Protein AF-A0A2G2B4F5-F1 (afdb_monomer_lite)

Sequence (573 aa):
MQFIKNGPDIPEELLEAREEGRVVFFCGAGISYPAGLPGFGGLVNKIYDTLGVSPTAVEKTALDNCQYDTAIGLLERSHPGGRPAVRKALAGALKPDFTGPKATQTHQALLTLSKCRSGQTRLVTTNFDRIFEKVIVDEKLSTSTFAAPLLPVPKNRWDGLVYLHGLLPETPADDDLNRLIISSGDFGLAYLTERWAARFVSELFRGYTVCFVGYSINDPILRYMMDALAADTLMGEDSPRAFAFGNFSKGKEEDVTREWEAKNVIPVLYKEYRRHYYLRETLHAWAANYRDGVNGKQAIVSKYCQIEPVITTKQDDFVGRMLWALSDKTGLPAKHFADFDPLPTFDWAEPFTEGLFGHKDLSRFGVQANKQVDVDLSFSLLRRPAPYTRANFMVPVQFDSRSWNGLDEAMKHMARWLARHLGNPELFLWVIARGGNLHPQFEWELRRRLKDDPPSPPLQVLWALLLSGRVKSLSKHHNLYSWADRLKAQGLTPTLRFELRSALAPVAKISRPYRWPGAEGTPEVSQASVSDIAQWEIVLGTDYAHSALDAVEKIDKWADALPTLLPDATALL

Structure (mmCIF, N/CA/C/O backbone):
data_AF-A0A2G2B4F5-F1
#
_entry.id   AF-A0A2G2B4F5-F1
#
loop_
_atom_site.group_PDB
_atom_site.id
_atom_site.type_symbol
_atom_site.label_atom_id
_atom_site.label_alt_id
_atom_site.label_comp_id
_atom_site.label_asym_id
_atom_site.label_entity_id
_atom_site.label_seq_id
_atom_site.pdbx_PDB_ins_code
_atom_site.Cartn_x
_atom_site.Cartn_y
_atom_site.Cartn_z
_atom_site.occupancy
_atom_site.B_iso_or_equiv
_atom_site.auth_seq_id
_atom_site.auth_comp_id
_atom_site.auth_asym_id
_atom_site.auth_atom_id
_atom_site.pdbx_PDB_model_num
ATOM 1 N N . MET A 1 1 ? -2.059 -3.720 -2.044 1.00 81.56 1 MET A N 1
ATOM 2 C CA . MET A 1 1 ? -0.940 -4.580 -1.623 1.00 81.56 1 MET A CA 1
ATOM 3 C C . MET A 1 1 ? -1.339 -5.515 -0.482 1.00 81.56 1 MET A C 1
ATOM 5 O O . MET A 1 1 ? -1.812 -5.058 0.559 1.00 81.56 1 MET A O 1
ATOM 9 N N . GLN A 1 2 ? -1.032 -6.808 -0.614 1.00 86.12 2 GLN A N 1
ATOM 10 C CA . GLN A 1 2 ? -1.130 -7.791 0.471 1.00 86.12 2 GLN A CA 1
ATOM 11 C C . GLN A 1 2 ? 0.193 -7.909 1.244 1.00 86.12 2 GLN A C 1
ATOM 13 O O . GLN A 1 2 ? 1.223 -8.265 0.678 1.00 86.12 2 GLN A O 1
ATOM 18 N N . PHE A 1 3 ? 0.189 -7.667 2.558 1.00 85.81 3 PHE A N 1
ATOM 19 C CA . PHE A 1 3 ? 1.410 -7.787 3.378 1.00 85.81 3 PHE A CA 1
ATOM 20 C C . PHE A 1 3 ? 1.759 -9.236 3.740 1.00 85.81 3 PHE A C 1
ATOM 22 O O . PHE A 1 3 ? 2.936 -9.595 3.851 1.00 85.81 3 PHE A O 1
ATOM 29 N N . ILE A 1 4 ? 0.748 -10.090 3.886 1.00 87.69 4 ILE A N 1
ATOM 30 C CA . ILE A 1 4 ? 0.889 -11.510 4.226 1.00 87.69 4 ILE A CA 1
ATOM 31 C C . ILE A 1 4 ? 0.094 -12.370 3.245 1.00 87.69 4 ILE A C 1
ATOM 33 O O . ILE A 1 4 ? -0.849 -11.900 2.610 1.00 87.69 4 ILE A O 1
ATOM 37 N N . LYS A 1 5 ? 0.423 -13.661 3.197 1.00 84.00 5 LYS A N 1
ATOM 38 C CA . LYS A 1 5 ? -0.327 -14.649 2.422 1.00 84.00 5 LYS A CA 1
ATOM 39 C C . LYS A 1 5 ? -1.777 -14.749 2.920 1.00 84.00 5 LYS A C 1
ATOM 41 O O . LYS A 1 5 ? -1.994 -14.950 4.116 1.00 84.00 5 LYS A O 1
ATOM 46 N N . ASN A 1 6 ? -2.751 -14.666 2.013 1.00 84.75 6 ASN A N 1
ATOM 47 C CA . ASN A 1 6 ? -4.199 -14.602 2.282 1.00 84.75 6 ASN A CA 1
ATOM 48 C C . ASN A 1 6 ? -4.654 -13.393 3.125 1.00 84.75 6 ASN A C 1
ATOM 50 O O . ASN A 1 6 ? -5.776 -13.388 3.637 1.00 84.75 6 ASN A O 1
ATOM 54 N N . GLY A 1 7 ? -3.787 -12.397 3.319 1.00 87.81 7 GLY A N 1
ATOM 55 C CA . GLY A 1 7 ? -4.154 -11.161 3.997 1.00 87.81 7 GLY A CA 1
ATOM 56 C C . GLY A 1 7 ? -5.091 -10.300 3.146 1.00 87.81 7 GLY A C 1
ATOM 57 O O . GLY A 1 7 ? -5.142 -10.484 1.928 1.00 87.81 7 GLY A O 1
ATOM 58 N N . PRO A 1 8 ? -5.806 -9.340 3.760 1.00 91.31 8 PRO A N 1
ATOM 59 C CA . PRO A 1 8 ? -6.499 -8.306 3.001 1.00 91.31 8 PRO A CA 1
ATOM 60 C C . PRO A 1 8 ? -5.541 -7.575 2.053 1.00 91.31 8 PRO A C 1
ATOM 62 O O . PRO A 1 8 ? -4.391 -7.298 2.411 1.00 91.31 8 PRO A O 1
ATOM 65 N N . ASP A 1 9 ? -6.038 -7.244 0.863 1.00 88.94 9 ASP A N 1
ATOM 66 C CA . ASP A 1 9 ? -5.322 -6.433 -0.117 1.00 88.94 9 ASP A CA 1
ATOM 67 C C . ASP A 1 9 ? -5.562 -4.943 0.158 1.00 88.94 9 ASP A C 1
ATOM 69 O O . ASP A 1 9 ? -6.638 -4.416 -0.113 1.00 88.94 9 ASP A O 1
ATOM 73 N N . ILE A 1 10 ? -4.577 -4.264 0.753 1.00 90.50 10 ILE A N 1
ATOM 74 C CA . ILE A 1 10 ? -4.715 -2.865 1.175 1.00 90.50 10 ILE A CA 1
ATOM 75 C C . ILE A 1 10 ? -4.638 -1.942 -0.053 1.00 90.50 10 ILE A C 1
ATOM 77 O O . ILE A 1 10 ? -3.612 -1.972 -0.739 1.00 90.50 10 ILE A O 1
ATOM 81 N N . PRO A 1 11 ? -5.655 -1.105 -0.338 1.00 87.50 11 PRO A N 1
ATOM 82 C CA . PRO A 1 11 ? -5.642 -0.211 -1.496 1.00 87.50 11 PRO A CA 1
ATOM 83 C C . PRO A 1 11 ? -4.467 0.773 -1.472 1.00 87.50 11 PRO A C 1
ATOM 85 O O . PRO A 1 11 ? -4.112 1.285 -0.409 1.00 87.50 11 PRO A O 1
ATOM 88 N N . GLU A 1 12 ? -3.898 1.082 -2.642 1.00 80.88 12 GLU A N 1
ATOM 89 C CA . GLU A 1 12 ? -2.773 2.026 -2.743 1.00 80.88 12 GLU A CA 1
ATOM 90 C C . GLU A 1 12 ? -3.142 3.407 -2.209 1.00 80.88 12 GLU A C 1
ATOM 92 O O . GLU A 1 12 ? -2.398 3.989 -1.431 1.00 80.88 12 GLU A O 1
ATOM 97 N N . GLU A 1 13 ? -4.344 3.880 -2.526 1.00 82.94 13 GLU A N 1
ATOM 98 C CA . GLU A 1 13 ? -4.861 5.156 -2.035 1.00 82.94 13 GLU A CA 1
ATOM 99 C C . GLU A 1 13 ? -4.836 5.253 -0.501 1.00 82.94 13 GLU A C 1
ATOM 101 O O . GLU A 1 13 ? -4.552 6.315 0.052 1.00 82.94 13 GLU A O 1
ATOM 106 N N . LEU A 1 14 ? -5.108 4.144 0.201 1.00 89.50 14 LEU A N 1
ATOM 107 C CA . LEU A 1 14 ? -5.059 4.089 1.661 1.00 89.50 14 LEU A CA 1
ATOM 108 C C . LEU A 1 14 ? -3.610 4.099 2.169 1.00 89.50 14 LEU A C 1
ATOM 110 O O . LEU A 1 14 ? -3.325 4.748 3.175 1.00 89.50 14 LEU A O 1
ATOM 114 N N . LEU A 1 15 ? -2.692 3.415 1.480 1.00 86.81 15 LEU A N 1
ATOM 115 C CA . LEU A 1 15 ? -1.259 3.442 1.794 1.00 86.81 15 LEU A CA 1
ATOM 116 C C . LEU A 1 15 ? -0.671 4.846 1.599 1.00 86.81 15 LEU A C 1
ATOM 118 O O . LEU A 1 15 ? 0.040 5.339 2.472 1.00 86.81 15 LEU A O 1
ATOM 122 N N . GLU A 1 16 ? -1.018 5.521 0.507 1.00 80.12 16 GLU A N 1
ATOM 123 C CA . GLU A 1 16 ? -0.560 6.876 0.196 1.00 80.12 16 GLU A CA 1
ATOM 124 C C . GLU A 1 16 ? -1.138 7.912 1.152 1.00 80.12 16 GLU A C 1
ATOM 126 O O . GLU A 1 16 ? -0.385 8.660 1.780 1.00 80.12 16 GLU A O 1
ATOM 131 N N . ALA A 1 17 ? -2.462 7.912 1.349 1.00 85.12 17 ALA A N 1
ATOM 132 C CA . ALA A 1 17 ? -3.102 8.793 2.321 1.00 85.12 17 ALA A CA 1
ATOM 133 C C . ALA A 1 17 ? -2.488 8.594 3.713 1.00 85.12 17 ALA A C 1
ATOM 135 O O . ALA A 1 17 ? -2.349 9.544 4.487 1.00 85.12 17 ALA A O 1
ATOM 136 N N . ARG A 1 18 ? -2.076 7.363 4.033 1.00 88.81 18 ARG A N 1
ATOM 137 C CA . ARG A 1 18 ? -1.403 7.051 5.285 1.00 88.81 18 ARG A CA 1
ATOM 138 C C . ARG A 1 18 ? 0.017 7.613 5.357 1.00 88.81 18 ARG A C 1
ATOM 140 O O . ARG A 1 18 ? 0.375 8.167 6.404 1.00 88.81 18 ARG A O 1
ATOM 147 N N . GLU A 1 19 ? 0.812 7.483 4.296 1.00 79.88 19 GLU A N 1
ATOM 148 C CA . GLU A 1 19 ? 2.158 8.066 4.208 1.00 79.88 19 GLU A CA 1
ATOM 149 C C . GLU A 1 19 ? 2.130 9.601 4.298 1.00 79.88 19 GLU A C 1
ATOM 151 O O . GLU A 1 19 ? 2.990 10.195 4.951 1.00 79.88 19 GLU A O 1
ATOM 156 N N . GLU A 1 20 ? 1.103 10.232 3.727 1.00 79.12 20 GLU A N 1
ATOM 157 C CA . GLU A 1 20 ? 0.828 11.674 3.816 1.00 79.12 20 GLU A CA 1
ATOM 158 C C . GLU A 1 20 ? 0.245 12.098 5.177 1.00 79.12 20 GLU A C 1
ATOM 160 O O . GLU A 1 20 ? 0.040 13.281 5.451 1.00 79.12 20 GLU A O 1
ATOM 165 N N . GLY A 1 21 ? -0.037 11.131 6.054 1.00 83.50 21 GLY A N 1
ATOM 166 C CA . GLY A 1 21 ? -0.622 11.346 7.372 1.00 83.50 21 GLY A CA 1
ATOM 167 C C . GLY A 1 21 ? -2.115 11.670 7.361 1.00 83.50 21 GLY A C 1
ATOM 168 O O . GLY A 1 21 ? -2.666 11.917 8.424 1.00 83.50 21 GLY A O 1
ATOM 169 N N . ARG A 1 22 ? -2.805 11.658 6.218 1.00 86.44 22 ARG A N 1
ATOM 170 C CA . ARG A 1 22 ? -4.233 12.008 6.081 1.00 86.44 22 ARG A CA 1
ATOM 171 C C . ARG A 1 22 ? -5.206 10.930 6.572 1.00 86.44 22 ARG A C 1
ATOM 173 O O . ARG A 1 22 ? -6.412 11.165 6.549 1.00 86.44 22 ARG A O 1
ATOM 180 N N . VAL A 1 23 ? -4.705 9.773 7.002 1.00 91.88 23 VAL A N 1
ATOM 181 C CA . VAL A 1 23 ? -5.535 8.671 7.506 1.00 91.88 23 VAL A CA 1
ATOM 182 C C . VAL A 1 23 ? -5.780 8.797 9.003 1.00 91.88 23 VAL A C 1
ATOM 184 O O . VAL A 1 23 ? -4.840 8.982 9.775 1.00 91.88 23 VAL A O 1
ATOM 187 N N . VAL A 1 24 ? -7.038 8.625 9.399 1.00 92.50 24 VAL A N 1
ATOM 188 C CA . VAL A 1 24 ? -7.448 8.380 10.784 1.00 92.50 24 VAL A CA 1
ATOM 189 C C . VAL A 1 24 ? -7.907 6.931 10.881 1.00 92.50 24 VAL A C 1
ATOM 191 O O . VAL A 1 24 ? -8.848 6.521 10.197 1.00 92.50 24 VAL A O 1
ATOM 194 N N . PHE A 1 25 ? -7.266 6.158 11.756 1.00 94.81 25 PHE A N 1
ATOM 195 C CA . PHE A 1 25 ? -7.783 4.845 12.123 1.00 94.81 25 PHE A CA 1
ATOM 196 C C . PHE A 1 25 ? -8.899 5.001 13.146 1.00 94.81 25 PHE A C 1
ATOM 198 O O . PHE A 1 25 ? -8.733 5.663 14.169 1.00 94.81 25 PHE A O 1
ATOM 205 N N . PHE A 1 26 ? -10.033 4.381 12.853 1.00 93.06 26 PHE A N 1
ATOM 206 C CA . PHE A 1 26 ? -11.207 4.373 13.705 1.00 93.06 26 PHE A CA 1
ATOM 207 C C . PHE A 1 26 ? -11.403 2.933 14.182 1.00 93.06 26 PHE A C 1
ATOM 209 O O . PHE A 1 26 ? -11.598 2.018 13.377 1.00 93.06 26 PHE A O 1
ATOM 216 N N . CYS A 1 27 ? -11.265 2.698 15.484 1.00 94.94 27 CYS A N 1
ATOM 217 C CA . CYS A 1 27 ? -11.118 1.366 16.065 1.00 94.94 27 CYS A CA 1
ATOM 218 C C . CYS A 1 27 ? -12.318 0.947 16.919 1.00 94.94 27 CYS A C 1
ATOM 220 O O . CYS A 1 27 ? -12.714 1.653 17.844 1.00 94.94 27 CYS A O 1
ATOM 222 N N . GLY A 1 28 ? -12.859 -0.232 16.609 1.00 92.44 28 GLY A N 1
ATOM 223 C CA . GLY A 1 28 ? -13.996 -0.839 17.299 1.00 92.44 28 GLY A CA 1
ATOM 224 C C . GLY A 1 28 ? -13.607 -2.072 18.114 1.00 92.44 28 GLY A C 1
ATOM 225 O O . GLY A 1 28 ? -12.442 -2.472 18.175 1.00 92.44 28 GLY A O 1
ATOM 226 N N . ALA A 1 29 ? -14.596 -2.722 18.729 1.00 90.19 29 ALA A N 1
ATOM 227 C CA . ALA A 1 29 ? -14.359 -3.768 19.731 1.00 90.19 29 ALA A CA 1
ATOM 228 C C . ALA A 1 29 ? -13.563 -4.978 19.204 1.00 90.19 29 ALA A C 1
ATOM 230 O O . ALA A 1 29 ? -12.886 -5.661 19.974 1.00 90.19 29 ALA A O 1
ATOM 231 N N . GLY A 1 30 ? -13.592 -5.234 17.891 1.00 89.50 30 GLY A N 1
ATOM 232 C CA . GLY A 1 30 ? -12.877 -6.350 17.269 1.00 89.50 30 GLY A CA 1
ATOM 233 C C . GLY A 1 30 ? -11.356 -6.318 17.465 1.00 89.50 30 GLY A C 1
ATOM 234 O O . GLY A 1 30 ? -10.721 -7.375 17.445 1.00 89.50 30 GLY A O 1
ATOM 235 N N . ILE A 1 31 ? -10.753 -5.144 17.704 1.00 93.31 31 ILE A N 1
ATOM 236 C CA . ILE A 1 31 ? -9.302 -5.049 17.945 1.00 93.31 31 ILE A CA 1
ATOM 237 C C . ILE A 1 31 ? -8.887 -5.611 19.313 1.00 93.31 31 ILE A C 1
ATOM 239 O O . ILE A 1 31 ? -7.739 -6.033 19.470 1.00 93.31 31 ILE A O 1
ATOM 243 N N . SER A 1 32 ? -9.822 -5.679 20.268 1.00 93.25 32 SER A N 1
ATOM 244 C CA . SER A 1 32 ? -9.580 -6.099 21.655 1.00 93.25 32 SER A CA 1
ATOM 245 C C . SER A 1 32 ? -9.818 -7.598 21.898 1.00 93.25 32 SER A C 1
ATOM 247 O O . SER A 1 32 ? -9.523 -8.108 22.979 1.00 93.25 32 SER A O 1
ATOM 249 N N . TYR A 1 33 ? -10.265 -8.352 20.885 1.00 91.19 33 TYR A N 1
ATOM 250 C CA . TYR A 1 33 ? -10.483 -9.806 20.984 1.00 91.19 33 TYR A CA 1
ATOM 251 C C . TYR A 1 33 ? -9.246 -10.618 21.409 1.00 91.19 33 TYR A C 1
ATOM 253 O O . TYR A 1 33 ? -9.412 -11.596 22.144 1.00 91.19 33 TYR A O 1
ATOM 261 N N . PRO A 1 34 ? -8.006 -10.280 20.988 1.00 90.50 34 PRO A N 1
ATOM 262 C CA . PRO A 1 34 ? -6.810 -10.986 21.450 1.00 90.50 34 PRO A CA 1
ATOM 263 C C . PRO A 1 34 ? -6.560 -10.868 22.955 1.00 90.50 34 PRO A C 1
ATOM 265 O O . PRO A 1 34 ? -5.908 -11.745 23.508 1.00 90.50 34 PRO A O 1
ATOM 268 N N . ALA A 1 35 ? -7.086 -9.822 23.598 1.00 91.81 35 ALA A N 1
ATOM 269 C CA . ALA A 1 35 ? -7.036 -9.623 25.044 1.00 91.81 35 ALA A CA 1
ATOM 270 C C . ALA A 1 35 ? -8.282 -10.188 25.757 1.00 91.81 35 ALA A C 1
ATOM 272 O O . ALA A 1 35 ? -8.606 -9.785 26.870 1.00 91.81 35 ALA A O 1
ATOM 273 N N . GLY A 1 36 ? -9.041 -11.073 25.100 1.00 90.81 36 GLY A N 1
ATOM 274 C CA . GLY A 1 36 ? -10.199 -11.749 25.692 1.00 90.81 36 GLY A CA 1
ATOM 275 C C . GLY A 1 36 ? -11.453 -10.884 25.857 1.00 90.81 36 GLY A C 1
ATOM 276 O O . GLY A 1 36 ? -12.430 -11.355 26.440 1.00 90.81 36 GLY A O 1
ATOM 277 N N . LEU A 1 37 ? -11.462 -9.648 25.346 1.00 92.38 37 LEU A N 1
ATOM 278 C CA . LEU A 1 37 ? -12.627 -8.772 25.450 1.00 92.38 37 LEU A CA 1
ATOM 279 C C . LEU A 1 37 ? -13.696 -9.115 24.397 1.00 92.38 37 LEU A C 1
ATOM 281 O O . LEU A 1 37 ? -13.352 -9.433 23.255 1.00 92.38 37 LEU A O 1
ATOM 285 N N . PRO A 1 38 ? -14.993 -9.067 24.758 1.00 91.06 38 PRO A N 1
ATOM 286 C CA . PRO A 1 38 ? -16.081 -9.364 23.835 1.00 91.06 38 PRO A CA 1
ATOM 287 C C . PRO A 1 38 ? -16.397 -8.179 22.908 1.00 91.06 38 PRO A C 1
ATOM 289 O O . PRO A 1 38 ? -16.061 -7.031 23.188 1.00 91.06 38 PRO A O 1
ATOM 292 N N . GLY A 1 39 ? -17.116 -8.454 21.815 1.00 89.81 39 GLY A N 1
ATOM 293 C CA . GLY A 1 39 ? -17.819 -7.409 21.061 1.00 89.81 39 GLY A CA 1
ATOM 294 C C . GLY A 1 39 ? -19.013 -6.852 21.846 1.00 89.81 39 GLY A C 1
ATOM 295 O O . GLY A 1 39 ? -19.359 -7.384 22.899 1.00 89.81 39 GLY A O 1
ATOM 296 N N . PHE A 1 40 ? -19.691 -5.830 21.314 1.00 89.19 40 PHE A N 1
ATOM 297 C CA . PHE A 1 40 ? -20.757 -5.133 22.048 1.00 89.19 40 PHE A CA 1
ATOM 298 C C . PHE A 1 40 ? -21.893 -6.062 22.516 1.00 89.19 40 PHE A C 1
ATOM 300 O O . PHE A 1 40 ? -22.232 -6.057 23.695 1.00 89.19 40 PHE A O 1
ATOM 307 N N . GLY A 1 41 ? -22.402 -6.947 21.653 1.00 89.62 41 GLY A N 1
ATOM 308 C CA . GLY A 1 41 ? -23.425 -7.921 22.062 1.00 89.62 41 GLY A CA 1
ATOM 309 C C . GLY A 1 41 ? -22.944 -8.895 23.147 1.00 89.62 41 GLY A C 1
ATOM 310 O O . GLY A 1 41 ? -23.651 -9.157 24.116 1.00 89.62 41 GLY A O 1
ATOM 311 N N . GLY A 1 42 ? -21.699 -9.374 23.044 1.00 91.69 42 GLY A N 1
ATOM 312 C CA . GLY A 1 42 ? -21.106 -10.242 24.067 1.00 91.69 42 GLY A CA 1
ATOM 313 C C . GLY A 1 42 ? -20.870 -9.525 25.400 1.00 91.69 42 GLY A C 1
ATOM 314 O O . GLY A 1 42 ? -20.984 -10.141 26.456 1.00 91.69 42 GLY A O 1
ATOM 315 N N . LEU A 1 43 ? -20.580 -8.222 25.361 1.00 93.62 43 LEU A N 1
ATOM 316 C CA . LEU A 1 43 ? -20.482 -7.383 26.550 1.00 93.62 43 LEU A CA 1
ATOM 317 C C . LEU A 1 43 ? -21.833 -7.264 27.255 1.00 93.62 43 LEU A C 1
ATOM 319 O O . LEU A 1 43 ? -21.895 -7.472 28.464 1.00 93.62 43 LEU A O 1
ATOM 323 N N . VAL A 1 44 ? -22.905 -6.976 26.510 1.00 93.69 44 VAL A N 1
ATOM 324 C CA . VAL A 1 44 ? -24.255 -6.880 27.079 1.00 93.69 44 VAL A CA 1
ATOM 325 C C . VAL A 1 44 ? -24.665 -8.199 27.729 1.00 93.69 44 VAL A C 1
ATOM 327 O O . VAL A 1 44 ? -25.058 -8.190 28.893 1.00 93.69 44 VAL A O 1
ATOM 330 N N . ASN A 1 45 ? -24.465 -9.336 27.057 1.00 93.56 45 ASN A N 1
ATOM 331 C CA . ASN A 1 45 ? -24.745 -10.652 27.644 1.00 93.56 45 ASN A CA 1
ATOM 332 C C . ASN A 1 45 ? -23.974 -10.872 28.958 1.00 93.56 45 ASN A C 1
ATOM 334 O O . ASN A 1 45 ? -24.561 -11.250 29.967 1.00 93.56 45 ASN A O 1
ATOM 338 N N . LYS A 1 46 ? -22.681 -10.528 28.990 1.00 94.56 46 LYS A N 1
ATOM 339 C CA . LYS A 1 46 ? -21.854 -10.649 30.199 1.00 94.56 46 LYS A CA 1
ATOM 340 C C . LYS A 1 46 ? -22.329 -9.740 31.341 1.00 94.56 46 LYS A C 1
ATOM 342 O O . LYS A 1 46 ? -22.163 -10.101 32.504 1.00 94.56 46 LYS A O 1
ATOM 347 N N . ILE A 1 47 ? -22.911 -8.577 31.041 1.00 95.25 47 ILE A N 1
ATOM 348 C CA . ILE A 1 47 ? -23.519 -7.691 32.047 1.00 95.25 47 ILE A CA 1
ATOM 349 C C . ILE A 1 47 ? -24.761 -8.349 32.656 1.00 95.25 47 ILE A C 1
ATOM 351 O O . ILE A 1 47 ? -24.866 -8.388 33.881 1.00 95.25 47 ILE A O 1
ATOM 355 N N . TYR A 1 48 ? -25.653 -8.907 31.830 1.00 94.62 48 TYR A N 1
ATOM 356 C CA . TYR A 1 48 ? -26.817 -9.669 32.301 1.00 94.62 48 TYR A CA 1
ATOM 357 C C . TYR A 1 48 ? -26.397 -10.831 33.212 1.00 94.62 48 TYR A C 1
ATOM 359 O O . TYR A 1 48 ? -26.909 -10.951 34.327 1.00 94.62 48 TYR A O 1
ATOM 367 N N . ASP A 1 49 ? -25.397 -11.609 32.785 1.00 93.38 49 ASP A N 1
ATOM 368 C CA . ASP A 1 49 ? -24.849 -12.726 33.561 1.00 93.38 49 ASP A CA 1
ATOM 369 C C . ASP A 1 49 ? -24.251 -12.259 34.898 1.00 93.38 49 ASP A C 1
ATOM 371 O O . ASP A 1 49 ? -24.504 -12.856 35.943 1.00 93.38 49 ASP A O 1
ATOM 375 N N . THR A 1 50 ? -23.484 -11.162 34.888 1.00 93.19 50 THR A N 1
ATOM 376 C CA . THR A 1 50 ? -22.831 -10.605 36.090 1.00 93.19 50 THR A CA 1
ATOM 377 C C . THR A 1 50 ? -23.848 -10.095 37.108 1.00 93.19 50 THR A C 1
ATOM 379 O O . THR A 1 50 ? -23.633 -10.217 38.313 1.00 93.19 50 THR A O 1
ATOM 382 N N . LEU A 1 51 ? -24.955 -9.520 36.636 1.00 93.62 51 LEU A N 1
ATOM 383 C CA . LEU A 1 51 ? -26.046 -9.048 37.487 1.00 93.62 51 LEU A CA 1
ATOM 384 C C . LEU A 1 51 ? -26.998 -10.177 37.912 1.00 93.62 51 LEU A C 1
ATOM 386 O O . LEU A 1 51 ? -27.841 -9.951 38.779 1.00 93.62 51 LEU A O 1
ATOM 390 N N . GLY A 1 52 ? -26.879 -11.373 37.324 1.00 90.88 52 GLY A N 1
ATOM 391 C CA . GLY A 1 52 ? -27.732 -12.523 37.625 1.00 90.88 52 GLY A CA 1
ATOM 392 C C . GLY A 1 52 ? -29.200 -12.309 37.248 1.00 90.88 52 GLY A C 1
ATOM 393 O O . GLY A 1 52 ? -30.086 -12.856 37.904 1.00 90.88 52 GLY A O 1
ATOM 394 N N . VAL A 1 53 ? -29.474 -11.490 36.227 1.00 91.56 53 VAL A N 1
ATOM 395 C CA . VAL A 1 53 ? -30.837 -11.121 35.815 1.00 91.56 53 VAL A CA 1
ATOM 396 C C . VAL A 1 53 ? -31.189 -11.720 34.459 1.00 91.56 53 VAL A C 1
ATOM 398 O O . VAL A 1 53 ? -30.382 -11.731 33.535 1.00 91.56 53 VAL A O 1
ATOM 401 N N . SER A 1 54 ? -32.420 -12.216 34.332 1.00 91.06 54 SER A N 1
ATOM 402 C CA . SER A 1 54 ? -32.962 -12.660 33.044 1.00 91.06 54 SER A CA 1
ATOM 403 C C . SER A 1 54 ? -33.620 -11.483 32.317 1.00 91.06 54 SER A C 1
ATOM 405 O O . SER A 1 54 ? -34.370 -10.747 32.964 1.00 91.06 54 SER A O 1
ATOM 407 N N . PRO A 1 55 ? -33.396 -11.308 30.999 1.00 91.31 55 PRO A N 1
ATOM 408 C CA . PRO A 1 55 ? -34.011 -10.224 30.242 1.00 91.31 55 PRO A CA 1
ATOM 409 C C . PRO A 1 55 ? -35.538 -10.276 30.300 1.00 91.31 55 PRO A C 1
ATOM 411 O O . PRO A 1 55 ? -36.145 -11.343 30.164 1.00 91.31 55 PRO A O 1
ATOM 414 N N . THR A 1 56 ? -36.174 -9.114 30.438 1.00 92.12 56 THR A N 1
ATOM 415 C CA . THR A 1 56 ? -37.630 -8.994 30.252 1.00 92.12 56 THR A CA 1
ATOM 416 C C . THR A 1 56 ? -38.025 -9.287 28.796 1.00 92.12 56 THR A C 1
ATOM 418 O O . THR A 1 56 ? -37.178 -9.310 27.906 1.00 92.12 56 THR A O 1
ATOM 421 N N . ALA A 1 57 ? -39.316 -9.482 28.499 1.00 92.25 57 ALA A N 1
ATOM 422 C CA . ALA A 1 57 ? -39.766 -9.744 27.122 1.00 92.25 57 ALA A CA 1
ATOM 423 C C . ALA A 1 57 ? -39.356 -8.633 26.128 1.00 92.25 57 ALA A C 1
ATOM 425 O O . ALA A 1 57 ? -38.981 -8.913 24.987 1.00 92.25 57 ALA A O 1
ATOM 426 N N . VAL A 1 58 ? -39.383 -7.374 26.577 1.00 92.56 58 VAL A N 1
ATOM 427 C CA . VAL A 1 58 ? -38.979 -6.213 25.768 1.00 92.56 58 VAL A CA 1
ATOM 428 C C . VAL A 1 58 ? -37.462 -6.176 25.588 1.00 92.56 58 VAL A C 1
ATOM 430 O O . VAL A 1 58 ? -36.985 -6.013 24.468 1.00 92.56 58 VAL A O 1
ATOM 433 N N . GLU A 1 59 ? -36.700 -6.387 26.664 1.00 92.75 59 GLU A N 1
ATOM 434 C CA . GLU A 1 59 ? -35.235 -6.459 26.603 1.00 92.75 59 GLU A CA 1
ATOM 435 C C . GLU A 1 59 ? -34.764 -7.604 25.702 1.00 92.75 59 GLU A C 1
ATOM 437 O O . GLU A 1 59 ? -33.874 -7.411 24.880 1.00 92.75 59 GLU A O 1
ATOM 442 N N . LYS A 1 60 ? -35.411 -8.772 25.783 1.00 93.12 60 LYS A N 1
ATOM 443 C CA . LYS A 1 60 ? -35.121 -9.918 24.920 1.00 93.12 60 LYS A CA 1
ATOM 444 C C . LYS A 1 60 ? -35.339 -9.587 23.444 1.00 93.12 60 LYS A C 1
ATOM 446 O O . LYS A 1 60 ? -34.469 -9.862 22.630 1.00 93.12 60 LYS A O 1
ATOM 451 N N . THR A 1 61 ? -36.445 -8.919 23.115 1.00 93.50 61 THR A N 1
ATOM 452 C CA . THR A 1 61 ? -36.719 -8.470 21.740 1.00 93.50 61 THR A CA 1
ATOM 453 C C . THR A 1 61 ? -35.640 -7.501 21.240 1.00 93.50 61 THR A C 1
ATOM 455 O O . THR A 1 61 ? -35.201 -7.600 20.096 1.00 93.50 61 THR A O 1
ATOM 458 N N . ALA A 1 62 ? -35.176 -6.579 22.091 1.00 90.62 62 ALA A N 1
ATOM 459 C CA . ALA A 1 62 ? -34.085 -5.666 21.746 1.00 90.62 62 ALA A CA 1
ATOM 460 C C . ALA A 1 62 ? -32.758 -6.413 21.513 1.00 90.62 62 ALA A C 1
ATOM 462 O O . ALA A 1 62 ? -32.061 -6.128 20.540 1.00 90.62 62 ALA A O 1
ATOM 463 N N . LEU A 1 63 ? -32.424 -7.395 22.358 1.00 90.75 63 LEU A N 1
ATOM 464 C CA . LEU A 1 63 ? -31.237 -8.243 22.193 1.00 90.75 63 LEU A CA 1
ATOM 465 C C . LEU A 1 63 ? -31.290 -9.053 20.890 1.00 90.75 63 LEU A C 1
ATOM 467 O O . LEU A 1 63 ? -30.317 -9.047 20.136 1.00 90.75 63 LEU A O 1
ATOM 471 N N . ASP A 1 64 ? -32.431 -9.679 20.595 1.00 90.44 64 ASP A N 1
ATOM 472 C CA . ASP A 1 64 ? -32.640 -10.485 19.386 1.00 90.44 64 ASP A CA 1
ATOM 473 C C . ASP A 1 64 ? -32.511 -9.631 18.108 1.00 90.44 64 ASP A C 1
ATOM 475 O O . ASP A 1 64 ? -31.940 -10.069 17.109 1.00 90.44 64 ASP A O 1
ATOM 479 N N . ASN A 1 65 ? -32.947 -8.367 18.163 1.00 88.50 65 ASN A N 1
ATOM 480 C CA . ASN A 1 65 ? -32.801 -7.390 17.078 1.00 88.50 65 ASN A CA 1
ATOM 481 C C . ASN A 1 65 ? -31.424 -6.697 17.034 1.00 88.50 65 ASN A C 1
ATOM 483 O O . ASN A 1 65 ? -31.246 -5.745 16.273 1.00 88.50 65 ASN A O 1
ATOM 487 N N . CYS A 1 66 ? -30.450 -7.131 17.844 1.00 87.56 66 CYS A N 1
ATOM 488 C CA . CYS A 1 66 ? -29.124 -6.511 17.968 1.00 87.56 66 CYS A CA 1
ATOM 489 C C . CYS A 1 66 ? -29.143 -5.029 18.415 1.00 87.56 66 CYS A C 1
ATOM 491 O O . CYS A 1 66 ? -28.185 -4.291 18.177 1.00 87.56 66 CYS A O 1
ATOM 493 N N . GLN A 1 67 ? -30.205 -4.586 19.093 1.00 89.25 67 GLN A N 1
ATOM 494 C CA . GLN A 1 67 ? -30.371 -3.241 19.665 1.00 89.25 67 GLN A CA 1
ATOM 495 C C . GLN A 1 67 ? -29.800 -3.192 21.090 1.00 89.25 67 GLN A C 1
ATOM 497 O O . GLN A 1 67 ? -30.498 -2.947 22.079 1.00 89.25 67 GLN A O 1
ATOM 502 N N . TYR A 1 68 ? -28.509 -3.495 21.200 1.00 90.69 68 TYR A N 1
ATOM 503 C CA . TYR A 1 68 ? -27.806 -3.682 22.471 1.00 90.69 68 TYR A CA 1
ATOM 504 C C . TYR A 1 68 ? -27.790 -2.424 23.356 1.00 90.69 68 TYR A C 1
ATOM 506 O O . TYR A 1 68 ? -27.910 -2.517 24.576 1.00 90.69 68 TYR A O 1
ATOM 514 N N . ASP A 1 69 ? -27.706 -1.242 22.748 1.00 90.19 69 ASP A N 1
ATOM 515 C CA . ASP A 1 69 ? -27.789 0.062 23.412 1.00 90.19 69 ASP A CA 1
ATOM 516 C C . ASP A 1 69 ? -29.162 0.291 24.066 1.00 90.19 69 ASP A C 1
ATOM 518 O O . ASP A 1 69 ? -29.267 0.812 25.181 1.00 90.19 69 ASP A O 1
ATOM 522 N N . THR A 1 70 ? -30.225 -0.146 23.388 1.00 91.81 70 THR A N 1
ATOM 523 C CA . THR A 1 70 ? -31.598 -0.081 23.895 1.00 91.81 70 THR A CA 1
ATOM 524 C C . THR A 1 70 ? -31.804 -1.080 25.028 1.00 91.81 70 THR A C 1
ATOM 526 O O . THR A 1 70 ? -32.385 -0.717 26.049 1.00 91.81 70 THR A O 1
ATOM 529 N N . ALA A 1 71 ? -31.275 -2.302 24.899 1.00 93.62 71 ALA A N 1
ATOM 530 C CA . ALA A 1 71 ? -31.326 -3.306 25.961 1.00 93.62 71 ALA A CA 1
ATOM 531 C C . ALA A 1 71 ? -30.655 -2.806 27.254 1.00 93.62 71 ALA A C 1
ATOM 533 O O . ALA A 1 71 ? -31.252 -2.898 28.324 1.00 93.62 71 ALA A O 1
ATOM 534 N N . ILE A 1 72 ? -29.474 -2.180 27.158 1.00 94.56 72 ILE A N 1
ATOM 535 C CA . ILE A 1 72 ? -28.811 -1.564 28.318 1.00 94.56 72 ILE A CA 1
ATOM 536 C C . ILE A 1 72 ? -29.649 -0.421 28.901 1.00 94.56 72 ILE A C 1
ATOM 538 O O . ILE A 1 72 ? -29.828 -0.359 30.114 1.00 94.56 72 ILE A O 1
ATOM 542 N N . GLY A 1 73 ? -30.207 0.461 28.066 1.00 93.56 73 GLY A N 1
ATOM 543 C CA . GLY A 1 73 ? -31.057 1.556 28.543 1.00 93.56 73 GLY A CA 1
ATOM 544 C C . GLY A 1 73 ? -32.317 1.082 29.281 1.00 93.56 73 GLY A C 1
ATOM 545 O O . GLY A 1 73 ? -32.756 1.733 30.230 1.00 93.56 73 GLY A O 1
ATOM 546 N N . LEU A 1 74 ? -32.889 -0.055 28.876 1.00 94.44 74 LEU A N 1
ATOM 547 C CA . LEU A 1 74 ? -33.996 -0.705 29.581 1.00 94.44 74 LEU A CA 1
ATOM 548 C C . LEU A 1 74 ? -33.527 -1.329 30.900 1.00 94.44 74 LEU A C 1
ATOM 550 O O . LEU A 1 74 ? -34.146 -1.078 31.933 1.00 94.44 74 LEU A O 1
ATOM 554 N N . LEU A 1 75 ? -32.401 -2.047 30.879 1.00 94.69 75 LEU A N 1
ATOM 555 C CA . LEU A 1 75 ? -31.811 -2.683 32.055 1.00 94.69 75 LEU A CA 1
ATOM 556 C C . LEU A 1 75 ? -31.449 -1.670 33.153 1.00 94.69 75 LEU A C 1
ATOM 558 O O . LEU A 1 75 ? -31.706 -1.909 34.330 1.00 94.69 75 LEU A O 1
ATOM 562 N N . GLU A 1 76 ? -30.903 -0.507 32.786 1.00 94.94 76 GLU A N 1
ATOM 563 C CA . GLU A 1 76 ? -30.592 0.578 33.730 1.00 94.94 76 GLU A CA 1
ATOM 564 C C . GLU A 1 76 ? -31.828 1.114 34.463 1.00 94.94 76 GLU A C 1
ATOM 566 O O . GLU A 1 76 ? -31.700 1.622 35.578 1.00 94.94 76 GLU A O 1
ATOM 571 N N . ARG A 1 77 ? -33.013 1.016 33.844 1.00 92.56 77 ARG A N 1
ATOM 572 C CA . ARG A 1 77 ? -34.291 1.453 34.427 1.00 92.56 77 ARG A CA 1
ATOM 573 C C . ARG A 1 77 ? -34.978 0.347 35.221 1.00 92.56 77 ARG A C 1
ATOM 575 O O . ARG A 1 77 ? -35.644 0.651 36.205 1.00 92.56 77 ARG A O 1
ATOM 582 N N . SER A 1 78 ? -34.873 -0.902 34.767 1.00 90.31 78 SER A N 1
ATOM 583 C CA . SER A 1 78 ? -35.577 -2.049 35.353 1.00 90.31 78 SER A CA 1
ATOM 584 C C . SER A 1 78 ? -34.832 -2.669 36.541 1.00 90.31 78 SER A C 1
ATOM 586 O O . SER A 1 78 ? -35.466 -3.224 37.438 1.00 90.31 78 SER A O 1
ATOM 588 N N . HIS A 1 79 ? -33.500 -2.569 36.584 1.00 92.25 79 HIS A N 1
ATOM 589 C CA . HIS A 1 79 ? -32.687 -3.180 37.632 1.00 92.25 79 HIS A CA 1
ATOM 590 C C . HIS A 1 79 ? -32.782 -2.416 38.977 1.00 92.25 79 HIS A C 1
ATOM 592 O O . HIS A 1 79 ? -32.646 -1.193 38.981 1.00 92.25 79 HIS A O 1
ATOM 598 N N . PRO A 1 80 ? -32.913 -3.093 40.143 1.00 87.56 80 PRO A N 1
ATOM 599 C CA . PRO A 1 80 ? -33.030 -2.430 41.452 1.00 87.56 80 PRO A CA 1
ATOM 600 C C . PRO A 1 80 ? -31.843 -1.533 41.829 1.00 87.56 80 PRO A C 1
ATOM 602 O O . PRO A 1 80 ? -32.024 -0.498 42.461 1.00 87.56 80 PRO A O 1
ATOM 605 N N . GLY A 1 81 ? -30.625 -1.913 41.428 1.00 86.69 81 GLY A N 1
ATOM 606 C CA . GLY A 1 81 ? -29.417 -1.094 41.595 1.00 86.69 81 GLY A CA 1
ATOM 607 C C . GLY A 1 81 ? -29.256 0.018 40.549 1.00 86.69 81 GLY A C 1
ATOM 608 O O . GLY A 1 81 ? -28.245 0.723 40.557 1.00 86.69 81 GLY A O 1
ATOM 609 N N . GLY A 1 82 ? -30.226 0.147 39.637 1.00 92.38 82 GLY A N 1
ATOM 610 C CA . GLY A 1 82 ? -30.288 1.135 38.570 1.00 92.38 82 GLY A CA 1
ATOM 611 C C . GLY A 1 82 ? -29.034 1.199 37.701 1.00 92.38 82 GLY A C 1
ATOM 612 O O . GLY A 1 82 ? -28.252 0.250 37.585 1.00 92.38 82 GLY A O 1
ATOM 613 N N . ARG A 1 83 ? -28.813 2.381 37.125 1.00 93.56 83 ARG A N 1
ATOM 614 C CA . ARG A 1 83 ? -27.634 2.704 36.317 1.00 93.56 83 ARG A CA 1
ATOM 615 C C . ARG A 1 83 ? -26.296 2.415 37.023 1.00 93.56 83 ARG A C 1
ATOM 617 O O . ARG A 1 83 ? -25.473 1.745 36.402 1.00 93.56 83 ARG A O 1
ATOM 624 N N . PRO A 1 84 ? -26.045 2.803 38.292 1.00 93.50 84 PRO A N 1
ATOM 625 C CA . PRO A 1 84 ? -24.750 2.551 38.936 1.00 93.50 84 PRO A CA 1
ATOM 626 C C . PRO A 1 84 ? -24.352 1.068 38.985 1.00 93.50 84 PRO A C 1
ATOM 628 O O . PRO A 1 84 ? -23.193 0.732 38.733 1.00 93.50 84 PRO A O 1
ATOM 631 N N . ALA A 1 85 ? -25.298 0.164 39.259 1.00 93.44 85 ALA A N 1
ATOM 632 C CA . ALA A 1 85 ? -25.022 -1.273 39.292 1.00 93.44 85 ALA A CA 1
ATOM 633 C C . ALA A 1 85 ? -24.667 -1.827 37.902 1.00 93.44 85 ALA A C 1
ATOM 635 O O . ALA A 1 85 ? -23.670 -2.538 37.758 1.00 93.44 85 ALA A O 1
ATOM 636 N N . VAL A 1 86 ? -25.421 -1.436 36.868 1.00 94.62 86 VAL A N 1
ATOM 637 C CA . VAL A 1 86 ? -25.155 -1.829 35.473 1.00 94.62 86 VAL A CA 1
ATOM 638 C C . VAL A 1 86 ? -23.781 -1.333 35.015 1.00 94.62 86 VAL A C 1
ATOM 640 O O . VAL A 1 86 ? -23.011 -2.080 34.409 1.00 94.62 86 VAL A O 1
ATOM 643 N N . ARG A 1 87 ? -23.418 -0.098 35.371 1.00 94.75 87 ARG A N 1
ATOM 644 C CA . ARG A 1 87 ? -22.121 0.506 35.034 1.00 94.75 87 ARG A CA 1
ATOM 645 C C . ARG A 1 87 ? -20.940 -0.160 35.743 1.00 94.75 87 ARG A C 1
ATOM 647 O O . ARG A 1 87 ? -19.883 -0.342 35.137 1.00 94.75 87 ARG A O 1
ATOM 654 N N . LYS A 1 88 ? -21.109 -0.583 36.997 1.00 93.44 88 LYS A N 1
ATOM 655 C CA . LYS A 1 88 ? -20.099 -1.380 37.715 1.00 93.44 88 LYS A CA 1
ATOM 656 C C . LYS A 1 88 ? -19.927 -2.766 37.099 1.00 93.44 88 LYS A C 1
ATOM 658 O O . LYS A 1 88 ? -18.793 -3.213 36.928 1.00 93.44 88 LYS A O 1
ATOM 663 N N . ALA A 1 89 ? -21.025 -3.421 36.715 1.00 93.75 89 ALA A N 1
ATOM 664 C CA . ALA A 1 89 ? -20.977 -4.702 36.011 1.00 93.75 89 ALA A CA 1
ATOM 665 C C . ALA A 1 89 ? -20.255 -4.578 34.657 1.00 93.75 89 ALA A C 1
ATOM 667 O O . ALA A 1 89 ? -19.399 -5.404 34.346 1.00 93.75 89 ALA A O 1
ATOM 668 N N . LEU A 1 90 ? -20.509 -3.501 33.905 1.00 94.12 90 LEU A N 1
ATOM 669 C CA . LEU A 1 90 ? -19.770 -3.140 32.689 1.00 94.12 90 LEU A CA 1
ATOM 670 C C . LEU A 1 90 ? -18.256 -3.044 32.942 1.00 94.12 90 LEU A C 1
ATOM 672 O O . LEU A 1 90 ? -17.474 -3.703 32.253 1.00 94.12 90 LEU A O 1
ATOM 676 N N . ALA A 1 91 ? -17.835 -2.262 33.941 1.00 93.25 91 ALA A N 1
ATOM 677 C CA . ALA A 1 91 ? -16.419 -2.109 34.279 1.00 93.25 91 ALA A CA 1
ATOM 678 C C . ALA A 1 91 ? -15.777 -3.446 34.701 1.00 93.25 91 ALA A C 1
ATOM 680 O O . ALA A 1 91 ? -14.639 -3.741 34.337 1.00 93.25 91 ALA A O 1
ATOM 681 N N . GLY A 1 92 ? -16.518 -4.294 35.423 1.00 90.69 92 GLY A N 1
ATOM 682 C CA . GLY A 1 92 ? -16.085 -5.646 35.782 1.00 90.69 92 GLY A CA 1
ATOM 683 C C . GLY A 1 92 ? -15.967 -6.592 34.581 1.00 90.69 92 GLY A C 1
ATOM 684 O O . GLY A 1 92 ? -15.063 -7.430 34.543 1.00 90.69 92 GLY A O 1
ATOM 685 N N . ALA A 1 93 ? -16.844 -6.444 33.587 1.00 91.25 93 ALA A N 1
ATOM 686 C CA . ALA A 1 93 ? -16.874 -7.264 32.383 1.00 91.25 93 ALA A CA 1
ATOM 687 C C . ALA A 1 93 ? -15.717 -6.958 31.414 1.00 91.25 93 ALA A C 1
ATOM 689 O O . ALA A 1 93 ? -15.263 -7.876 30.720 1.00 91.25 93 ALA A O 1
ATOM 690 N N . LEU A 1 94 ? -15.220 -5.715 31.407 1.00 91.44 94 LEU A N 1
ATOM 691 C CA . LEU A 1 94 ? -14.172 -5.192 30.519 1.00 91.44 94 LEU A CA 1
ATOM 692 C C . LEU A 1 94 ? -12.765 -5.219 31.138 1.00 91.44 94 LEU A C 1
ATOM 694 O O . LEU A 1 94 ? -12.005 -4.259 31.037 1.00 91.44 94 LEU A O 1
ATOM 698 N N . LYS A 1 95 ? -12.395 -6.338 31.764 1.00 91.12 95 LYS A N 1
ATOM 699 C CA . LYS A 1 95 ? -11.023 -6.578 32.237 1.00 91.12 95 LYS A CA 1
ATOM 700 C C . LYS A 1 95 ? -10.219 -7.305 31.155 1.00 91.12 95 LYS A C 1
ATOM 702 O O . LYS A 1 95 ? -10.548 -8.460 30.875 1.00 91.12 95 LYS A O 1
ATOM 707 N N . PRO A 1 96 ? -9.207 -6.666 30.539 1.00 91.62 96 PRO A N 1
ATOM 708 C CA . PRO A 1 96 ? -8.398 -7.321 29.522 1.00 91.62 96 PRO A CA 1
ATOM 709 C C . PRO A 1 96 ? -7.534 -8.429 30.129 1.00 91.62 96 PRO A C 1
ATOM 711 O O . PRO A 1 96 ? -6.975 -8.274 31.216 1.00 91.62 96 PRO A O 1
ATOM 714 N N . ASP A 1 97 ? -7.387 -9.520 29.390 1.00 92.19 97 ASP A N 1
ATOM 715 C CA . ASP A 1 97 ? -6.440 -10.589 29.675 1.00 92.19 97 ASP A CA 1
ATOM 716 C C . ASP A 1 97 ? -5.124 -10.335 28.926 1.00 92.19 97 ASP A C 1
ATOM 718 O O . ASP A 1 97 ? -5.063 -10.363 27.695 1.00 92.19 97 ASP A O 1
ATOM 722 N N . PHE A 1 98 ? -4.058 -10.086 29.688 1.00 90.94 98 PHE A N 1
ATOM 723 C CA . PHE A 1 98 ? -2.714 -9.823 29.170 1.00 90.94 98 PHE A CA 1
ATOM 724 C C . PHE A 1 98 ? -1.786 -11.044 29.223 1.00 90.94 98 PHE A C 1
ATOM 726 O O . PHE A 1 98 ? -0.599 -10.911 28.938 1.00 90.94 98 PHE A O 1
ATOM 733 N N . THR A 1 99 ? -2.289 -12.227 29.588 1.00 87.88 99 THR A N 1
ATOM 734 C CA . THR A 1 99 ? -1.466 -13.447 29.669 1.00 87.88 99 THR A CA 1
ATOM 735 C C . THR A 1 99 ? -0.951 -13.897 28.299 1.00 87.88 99 THR A C 1
ATOM 737 O O . THR A 1 99 ? 0.124 -14.486 28.193 1.00 87.88 99 THR A O 1
ATOM 740 N N . GLY A 1 100 ? -1.698 -13.603 27.231 1.00 81.62 100 GLY A N 1
ATOM 741 C CA . GLY A 1 100 ? -1.326 -13.949 25.864 1.00 81.62 100 GLY A CA 1
ATOM 742 C C . GLY A 1 100 ? -0.294 -12.984 25.253 1.00 81.62 100 GLY A C 1
ATOM 743 O O . GLY A 1 100 ? -0.474 -11.768 25.326 1.00 81.62 100 GLY A O 1
ATOM 744 N N . PRO A 1 101 ? 0.720 -13.480 24.514 1.00 75.69 101 PRO A N 1
ATOM 745 C CA . PRO A 1 101 ? 1.785 -12.640 23.946 1.00 75.69 101 PRO A CA 1
ATOM 746 C C . PRO A 1 101 ? 1.296 -11.658 22.869 1.00 75.69 101 PRO A C 1
ATOM 748 O O . PRO A 1 101 ? 1.982 -10.693 22.552 1.00 75.69 101 PRO A O 1
ATOM 751 N N . LYS A 1 102 ? 0.111 -11.897 22.288 1.00 84.88 102 LYS A N 1
ATOM 752 C CA . LYS A 1 102 ? -0.490 -11.056 21.238 1.00 84.88 102 LYS A CA 1
ATOM 753 C C . LYS A 1 102 ? -1.617 -10.146 21.745 1.00 84.88 102 LYS A C 1
ATOM 755 O O . LYS A 1 102 ? -2.308 -9.546 20.923 1.00 84.88 102 LYS A O 1
ATOM 760 N N . ALA A 1 103 ? -1.827 -10.048 23.062 1.00 89.69 103 ALA A N 1
ATOM 761 C CA . ALA A 1 103 ? -2.931 -9.280 23.647 1.00 89.69 103 ALA A CA 1
ATOM 762 C C . ALA A 1 103 ? -2.864 -7.781 23.291 1.00 89.69 103 ALA A C 1
ATOM 764 O O . ALA A 1 103 ? -3.877 -7.168 22.960 1.00 89.69 103 ALA A O 1
ATOM 765 N N . THR A 1 104 ? -1.660 -7.204 23.280 1.00 94.00 104 THR A N 1
ATOM 766 C CA . THR A 1 104 ? -1.420 -5.777 22.998 1.00 94.00 104 THR A CA 1
ATOM 767 C C . THR A 1 104 ? -0.952 -5.501 21.566 1.00 94.00 104 THR A C 1
ATOM 769 O O . THR A 1 104 ? -1.006 -4.361 21.112 1.00 94.00 104 THR A O 1
ATOM 772 N N . GLN A 1 105 ? -0.546 -6.527 20.814 1.00 93.94 105 GLN A N 1
ATOM 773 C CA . GLN A 1 105 ? 0.171 -6.366 19.542 1.00 93.94 105 GLN A CA 1
ATOM 774 C C . GLN A 1 105 ? -0.628 -5.603 18.472 1.00 93.94 105 GLN A C 1
ATOM 776 O O . GLN A 1 105 ? -0.076 -4.799 17.725 1.00 93.94 105 GLN A O 1
ATOM 781 N N . THR A 1 106 ? -1.947 -5.810 18.403 1.00 94.88 106 THR A N 1
ATOM 782 C CA . THR A 1 106 ? -2.815 -5.052 17.482 1.00 94.88 106 THR A CA 1
ATOM 783 C C . THR A 1 106 ? -2.877 -3.568 17.854 1.00 94.88 106 THR A C 1
ATOM 785 O O . THR A 1 106 ? -2.855 -2.721 16.968 1.00 94.88 106 THR A O 1
ATOM 788 N N . HIS A 1 107 ? -2.894 -3.245 19.150 1.00 96.06 107 HIS A N 1
ATOM 789 C CA . HIS A 1 107 ? -2.913 -1.866 19.642 1.00 96.06 107 HIS A CA 1
ATOM 790 C C . HIS A 1 107 ? -1.579 -1.162 19.357 1.00 96.06 107 HIS A C 1
ATOM 792 O O . HIS A 1 107 ? -1.574 -0.036 18.866 1.00 96.06 107 HIS A O 1
ATOM 798 N N . GLN A 1 108 ? -0.455 -1.858 19.557 1.00 95.62 108 GLN A N 1
ATOM 799 C CA . GLN A 1 108 ? 0.884 -1.388 19.169 1.00 95.62 108 GLN A CA 1
ATOM 800 C C . GLN A 1 108 ? 0.968 -1.090 17.668 1.00 95.62 108 GLN A C 1
ATOM 802 O O . GLN A 1 108 ? 1.436 -0.026 17.251 1.00 95.62 108 GLN A O 1
ATOM 807 N N . ALA A 1 109 ? 0.467 -2.018 16.847 1.00 95.62 109 ALA A N 1
ATOM 808 C CA . ALA A 1 109 ? 0.438 -1.859 15.402 1.00 95.62 109 ALA A CA 1
ATOM 809 C C . ALA A 1 109 ? -0.420 -0.661 14.985 1.00 95.62 109 ALA A C 1
ATOM 811 O O . ALA A 1 109 ? 0.031 0.135 14.172 1.00 95.62 109 ALA A O 1
ATOM 812 N N . LEU A 1 110 ? -1.607 -0.484 15.570 1.00 96.31 110 LEU A N 1
ATOM 813 C CA . LEU A 1 110 ? -2.490 0.644 15.270 1.00 96.31 110 LEU A CA 1
ATOM 814 C C . LEU A 1 110 ? -1.924 1.983 15.746 1.00 96.31 110 LEU A C 1
ATOM 816 O O . LEU A 1 110 ? -2.038 2.956 15.012 1.00 96.31 110 LEU A O 1
ATOM 820 N N . LEU A 1 111 ? -1.258 2.053 16.902 1.00 95.12 111 LEU A N 1
ATOM 821 C CA . LEU A 1 111 ? -0.559 3.266 17.347 1.00 95.12 111 LEU A CA 1
ATOM 822 C C . LEU A 1 111 ? 0.580 3.633 16.391 1.00 95.12 111 LEU A C 1
ATOM 824 O O . LEU A 1 111 ? 0.692 4.781 15.963 1.00 95.12 111 LEU A O 1
ATOM 828 N N . THR A 1 112 ? 1.381 2.647 15.982 1.00 93.44 112 THR A N 1
ATOM 829 C CA . THR A 1 112 ? 2.440 2.830 14.973 1.00 93.44 112 THR A CA 1
ATOM 830 C C . THR A 1 112 ? 1.847 3.286 13.640 1.00 93.44 112 THR A C 1
ATOM 832 O O . THR A 1 112 ? 2.284 4.274 13.048 1.00 93.44 112 THR A O 1
ATOM 835 N N . LEU A 1 113 ? 0.785 2.610 13.203 1.00 93.44 113 LEU A N 1
ATOM 836 C CA . LEU A 1 113 ? -0.011 2.949 12.035 1.00 93.44 113 LEU A CA 1
ATOM 837 C C . LEU A 1 113 ? -0.884 4.186 12.242 1.00 93.44 113 LEU A C 1
ATOM 839 O O . LEU A 1 113 ? -1.533 4.566 11.298 1.00 93.44 113 LEU A O 1
ATOM 843 N N . SER A 1 114 ? -0.867 4.900 13.356 1.00 92.94 114 SER A N 1
ATOM 844 C CA . SER A 1 114 ? -1.595 6.175 13.473 1.00 92.94 114 SER A CA 1
ATOM 845 C C . SER A 1 114 ? -0.660 7.375 13.534 1.00 92.94 114 SER A C 1
ATOM 847 O O . SER A 1 114 ? -1.117 8.513 13.480 1.00 92.94 114 SER A O 1
ATOM 849 N N . LYS A 1 115 ? 0.656 7.143 13.618 1.00 90.00 115 LYS A N 1
ATOM 850 C CA . LYS A 1 115 ? 1.671 8.197 13.651 1.00 90.00 115 LYS A CA 1
ATOM 851 C C . LYS A 1 115 ? 2.068 8.647 12.255 1.00 90.00 115 LYS A C 1
ATOM 853 O O . LYS A 1 115 ? 2.588 7.844 11.477 1.00 90.00 115 LYS A O 1
ATOM 858 N N . CYS A 1 116 ? 1.864 9.907 11.900 1.00 84.00 116 CYS A N 1
ATOM 859 C CA . CYS A 1 116 ? 2.391 10.465 10.652 1.00 84.00 116 CYS A CA 1
ATOM 860 C C . CYS A 1 116 ? 3.897 10.758 10.755 1.00 84.00 116 CYS A C 1
ATOM 862 O O . CYS A 1 116 ? 4.479 10.720 11.837 1.00 84.00 116 CYS A O 1
ATOM 864 N N . ARG A 1 117 ? 4.547 11.056 9.620 1.00 77.62 117 ARG A N 1
ATOM 865 C CA . ARG A 1 117 ? 6.000 11.327 9.570 1.00 77.62 117 ARG A CA 1
ATOM 866 C C . ARG A 1 117 ? 6.434 12.507 10.450 1.00 77.62 117 ARG A C 1
ATOM 868 O O . ARG A 1 117 ? 7.569 12.532 10.904 1.00 77.62 117 ARG A O 1
ATOM 875 N N . SER A 1 118 ? 5.536 13.459 10.715 1.00 78.12 118 SER A N 1
ATOM 876 C CA . SER A 1 118 ? 5.763 14.579 11.641 1.00 78.12 118 SER A CA 1
ATOM 877 C C . SER A 1 118 ? 5.652 14.202 13.125 1.00 78.12 118 SER A C 1
ATOM 879 O O . SER A 1 118 ? 5.839 15.063 13.977 1.00 78.12 118 SER A O 1
ATOM 881 N N . GLY A 1 119 ? 5.325 12.947 13.446 1.00 82.56 119 GLY A N 1
ATOM 882 C CA . GLY A 1 119 ? 5.191 12.445 14.813 1.00 82.56 119 GLY A CA 1
ATOM 883 C C . GLY A 1 119 ? 3.782 12.534 15.407 1.00 82.56 119 GLY A C 1
ATOM 884 O O . GLY A 1 119 ? 3.536 11.873 16.414 1.00 82.56 119 GLY A O 1
ATOM 885 N N . GLN A 1 120 ? 2.850 13.267 14.780 1.00 87.62 120 GLN A N 1
ATOM 886 C CA . GLN A 1 120 ? 1.477 13.378 15.292 1.00 87.62 120 GLN A CA 1
ATOM 887 C C . GLN A 1 120 ? 0.741 12.039 15.190 1.00 87.62 120 GLN A C 1
ATOM 889 O O . GLN A 1 120 ? 0.863 11.323 14.194 1.00 87.62 120 GLN A O 1
ATOM 894 N N . THR A 1 121 ? -0.053 11.716 16.203 1.00 91.62 121 THR A N 1
ATOM 895 C CA . THR A 1 121 ? -0.902 10.526 16.266 1.00 91.62 121 THR A CA 1
ATOM 896 C C . THR A 1 121 ? -2.336 10.887 15.889 1.00 91.62 121 THR A C 1
ATOM 898 O O . THR A 1 121 ? -2.878 11.872 16.381 1.00 91.62 121 THR A O 1
ATOM 901 N N . ARG A 1 122 ? -2.964 10.092 15.021 1.00 91.75 122 ARG A N 1
ATOM 902 C CA . ARG A 1 122 ? -4.366 10.266 14.614 1.00 91.75 122 ARG A CA 1
ATOM 903 C C . ARG A 1 122 ? -5.125 8.953 14.740 1.00 91.75 122 ARG A C 1
ATOM 905 O O . ARG A 1 122 ? -5.221 8.181 13.787 1.00 91.75 122 ARG A O 1
ATOM 912 N N . LEU A 1 123 ? -5.628 8.695 15.942 1.00 95.44 123 LEU A N 1
ATOM 913 C CA . LEU A 1 123 ? -6.322 7.457 16.284 1.00 95.44 123 LEU A CA 1
ATOM 914 C C . LEU A 1 123 ? -7.606 7.761 17.055 1.00 95.44 123 LEU A C 1
ATOM 916 O O . LEU A 1 123 ? -7.596 8.534 18.010 1.00 95.44 123 LEU A O 1
ATOM 920 N N . VAL A 1 124 ? -8.705 7.134 16.651 1.00 95.00 124 VAL A N 1
ATOM 921 C CA . VAL A 1 124 ? -10.001 7.211 17.331 1.00 95.00 124 VAL A CA 1
ATOM 922 C C . VAL A 1 124 ? -10.422 5.802 17.718 1.00 95.00 124 VAL A C 1
ATOM 924 O O . VAL A 1 124 ? -10.281 4.871 16.931 1.00 95.00 124 VAL A O 1
ATOM 927 N N . THR A 1 125 ? -10.960 5.633 18.919 1.00 95.00 125 THR A N 1
ATOM 928 C CA . THR A 1 125 ? -11.522 4.367 19.387 1.00 95.00 125 THR A CA 1
ATOM 929 C C . THR A 1 125 ? -12.891 4.581 20.019 1.00 95.00 125 THR A C 1
ATOM 931 O O . THR A 1 125 ? -13.139 5.586 20.689 1.00 95.00 125 THR A O 1
ATOM 934 N N . THR A 1 126 ? -13.789 3.622 19.813 1.00 92.44 126 THR A N 1
ATOM 935 C CA . THR A 1 126 ? -15.063 3.524 20.544 1.00 92.44 126 THR A CA 1
ATOM 936 C C . THR A 1 126 ? -15.001 2.523 21.690 1.00 92.44 126 THR A C 1
ATOM 938 O O . THR A 1 126 ? -16.005 2.308 22.366 1.00 92.44 126 THR A O 1
ATOM 941 N N . ASN A 1 127 ? -13.850 1.878 21.890 1.00 94.19 127 ASN A N 1
ATOM 942 C CA . ASN A 1 127 ? -13.646 0.938 22.983 1.00 94.19 127 ASN A CA 1
ATOM 943 C C . ASN A 1 127 ? -13.382 1.703 24.275 1.00 94.19 127 ASN A C 1
ATOM 945 O O . ASN A 1 127 ? -12.702 2.722 24.258 1.00 94.19 127 ASN A O 1
ATOM 949 N N . PHE A 1 128 ? -13.871 1.176 25.393 1.00 94.56 128 PHE A N 1
ATOM 950 C CA . PHE A 1 128 ? -13.667 1.783 26.711 1.00 94.56 128 PHE A CA 1
ATOM 951 C C . PHE A 1 128 ? -12.423 1.253 27.431 1.00 94.56 128 PHE A C 1
ATOM 953 O O . PHE A 1 128 ? -12.021 1.800 28.457 1.00 94.56 128 PHE A O 1
ATOM 960 N N . ASP A 1 129 ? -11.870 0.137 26.949 1.00 94.75 129 ASP A N 1
ATOM 961 C CA . ASP A 1 129 ? -10.746 -0.544 27.578 1.00 94.75 129 ASP A CA 1
ATOM 962 C C . ASP A 1 129 ? -9.460 0.295 27.548 1.00 94.75 129 ASP A C 1
ATOM 964 O O . ASP A 1 129 ? -9.306 1.229 26.765 1.00 94.75 129 ASP A O 1
ATOM 968 N N . ARG A 1 130 ? -8.524 -0.048 28.435 1.00 94.81 130 ARG A N 1
ATOM 969 C CA . ARG A 1 130 ? -7.268 0.691 28.623 1.00 94.81 130 ARG A CA 1
ATOM 970 C C . ARG A 1 130 ? -6.074 0.046 27.920 1.00 94.81 130 ARG A C 1
ATOM 972 O O . ARG A 1 130 ? -4.935 0.282 28.323 1.00 94.81 130 ARG A O 1
ATOM 979 N N . ILE A 1 131 ? -6.292 -0.813 26.920 1.00 96.19 131 ILE A N 1
ATOM 980 C CA . ILE A 1 131 ? -5.182 -1.547 26.294 1.00 96.19 131 ILE A CA 1
ATOM 981 C C . ILE A 1 131 ? -4.236 -0.576 25.570 1.00 96.19 131 ILE A C 1
ATOM 983 O O . ILE A 1 131 ? -3.020 -0.736 25.669 1.00 96.19 131 ILE A O 1
ATOM 987 N N . PHE A 1 132 ? -4.760 0.467 24.915 1.00 96.81 132 PHE A N 1
ATOM 988 C CA . PHE A 1 132 ? -3.920 1.522 24.337 1.00 96.81 132 PHE A CA 1
ATOM 989 C C . PHE A 1 132 ? -3.121 2.283 25.400 1.00 96.81 132 PHE A C 1
ATOM 991 O O . PHE A 1 132 ? -1.920 2.450 25.215 1.00 96.81 132 PHE A O 1
ATOM 998 N N . GLU A 1 133 ? -3.738 2.679 26.520 1.00 96.12 133 GLU A N 1
ATOM 999 C CA . GLU A 1 133 ? -3.024 3.358 27.616 1.00 96.12 133 GLU A CA 1
ATOM 1000 C C . GLU A 1 133 ? -1.871 2.502 28.142 1.00 96.12 133 GLU A C 1
ATOM 1002 O O . GLU A 1 133 ? -0.760 2.993 28.329 1.00 96.12 133 GLU A O 1
ATOM 1007 N N . LYS A 1 134 ? -2.108 1.195 28.315 1.00 94.81 134 LYS A N 1
ATOM 1008 C CA . LYS A 1 134 ? -1.058 0.257 28.715 1.00 94.81 134 LYS A CA 1
ATOM 1009 C C . LYS A 1 134 ? 0.099 0.253 27.718 1.00 94.81 134 LYS A C 1
ATOM 1011 O O . LYS A 1 134 ? 1.247 0.337 28.135 1.00 94.81 134 LYS A O 1
ATOM 1016 N N . VAL A 1 135 ? -0.190 0.178 26.418 1.00 95.56 135 VAL A N 1
ATOM 1017 C CA . VAL A 1 135 ? 0.848 0.207 25.376 1.00 95.56 135 VAL A CA 1
ATOM 1018 C C . VAL A 1 135 ? 1.613 1.532 25.378 1.00 95.56 135 VAL A C 1
ATOM 1020 O O . VAL A 1 135 ? 2.836 1.520 25.286 1.00 95.56 135 VAL A O 1
ATOM 1023 N N . ILE A 1 136 ? 0.916 2.663 25.512 1.00 95.25 136 ILE A N 1
ATOM 1024 C CA . ILE A 1 136 ? 1.530 3.997 25.568 1.00 95.25 136 ILE A CA 1
ATOM 1025 C C . ILE A 1 136 ? 2.521 4.083 26.734 1.00 95.25 136 ILE A C 1
ATOM 1027 O O . ILE A 1 136 ? 3.640 4.562 26.545 1.00 95.25 136 ILE A O 1
ATOM 1031 N N . VAL A 1 137 ? 2.139 3.577 27.910 1.00 95.00 137 VAL A N 1
ATOM 1032 C CA . VAL A 1 137 ? 2.997 3.541 29.103 1.00 95.00 137 VAL A CA 1
ATOM 1033 C C . VAL A 1 137 ? 4.166 2.568 28.929 1.00 95.00 137 VAL A C 1
ATOM 1035 O O . VAL A 1 137 ? 5.316 2.962 29.133 1.00 95.00 137 VAL A O 1
ATOM 1038 N N . ASP A 1 138 ? 3.897 1.325 28.521 1.00 93.56 138 ASP A N 1
ATOM 1039 C CA . ASP A 1 138 ? 4.908 0.268 28.389 1.00 93.56 138 ASP A CA 1
ATOM 1040 C C . ASP A 1 138 ? 5.985 0.636 27.345 1.00 93.56 138 ASP A C 1
ATOM 1042 O O . ASP A 1 138 ? 7.173 0.384 27.556 1.00 93.56 138 ASP A O 1
ATOM 1046 N N . GLU A 1 139 ? 5.594 1.281 26.240 1.00 92.31 139 GLU A N 1
ATOM 1047 C CA . GLU A 1 139 ? 6.500 1.716 25.164 1.00 92.31 139 GLU A CA 1
ATOM 1048 C C . GLU A 1 139 ? 7.005 3.161 25.312 1.00 92.31 139 GLU A C 1
ATOM 1050 O O . GLU A 1 139 ? 7.776 3.630 24.472 1.00 92.31 139 GLU A O 1
ATOM 1055 N N . LYS A 1 140 ? 6.610 3.870 26.379 1.00 92.56 140 LYS A N 1
ATOM 1056 C CA . LYS A 1 140 ? 6.997 5.266 26.659 1.00 92.56 140 LYS A CA 1
ATOM 1057 C C . LYS A 1 140 ? 6.689 6.219 25.496 1.00 92.56 140 LYS A C 1
ATOM 1059 O O . LYS A 1 140 ? 7.509 7.059 25.119 1.00 92.56 140 LYS A O 1
ATOM 1064 N N . LEU A 1 141 ? 5.506 6.081 24.903 1.00 90.12 141 LEU A N 1
ATOM 1065 C CA . LEU A 1 141 ? 5.073 6.915 23.785 1.00 90.12 141 LEU A C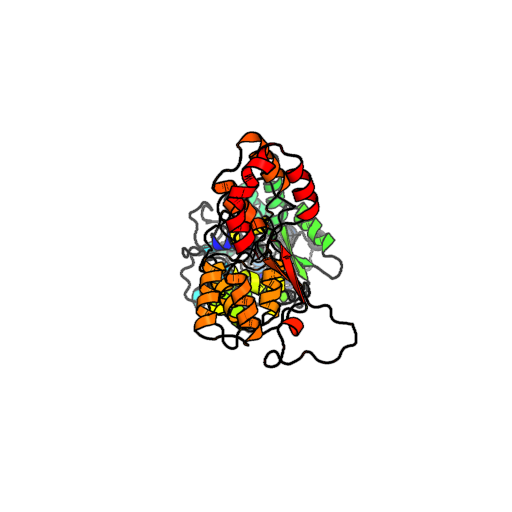A 1
ATOM 1066 C C . LEU A 1 141 ? 4.600 8.286 24.290 1.00 90.12 141 LEU A C 1
ATOM 1068 O O . LEU A 1 141 ? 3.873 8.379 25.271 1.00 90.12 141 LEU A O 1
ATOM 1072 N N . SER A 1 142 ? 4.934 9.359 23.571 1.00 88.25 142 SER A N 1
ATOM 1073 C CA . SER A 1 142 ? 4.481 10.730 23.867 1.00 88.25 142 SER A CA 1
ATOM 1074 C C . SER A 1 142 ? 3.076 11.046 23.321 1.00 88.25 142 SER A C 1
ATOM 1076 O O . SER A 1 142 ? 2.805 12.174 22.913 1.00 88.25 142 SER A O 1
ATOM 1078 N N . THR A 1 143 ? 2.203 10.044 23.221 1.00 90.75 143 THR A N 1
ATOM 1079 C CA . THR A 1 143 ? 0.865 10.190 22.630 1.00 90.75 143 THR A CA 1
ATOM 1080 C C . THR A 1 143 ? -0.100 10.756 23.672 1.00 90.75 143 THR A C 1
ATOM 1082 O O . THR A 1 143 ? -0.253 10.178 24.742 1.00 90.75 143 THR A O 1
ATOM 1085 N N . SER A 1 144 ? -0.755 11.879 23.358 1.00 93.00 144 SER A N 1
ATOM 1086 C CA . SER A 1 144 ? -1.784 12.469 24.227 1.00 93.00 144 SER A CA 1
ATOM 1087 C C . SER A 1 144 ? -3.102 11.702 24.123 1.00 93.00 144 SER A C 1
ATOM 1089 O O . SER A 1 144 ? -3.460 11.248 23.036 1.00 93.00 144 SER A O 1
ATOM 1091 N N . THR A 1 145 ? -3.847 11.615 25.225 1.00 94.94 145 THR A N 1
ATOM 1092 C CA . THR A 1 145 ? -5.155 10.949 25.281 1.00 94.94 145 THR A CA 1
ATOM 1093 C C . THR A 1 145 ? -6.266 11.965 25.539 1.00 94.94 145 THR A C 1
ATOM 1095 O O . THR A 1 145 ? -6.169 12.794 26.442 1.00 94.94 145 THR A O 1
ATOM 1098 N N . PHE A 1 146 ? -7.346 11.869 24.767 1.00 94.75 146 PHE A N 1
ATOM 1099 C CA . PHE A 1 146 ? -8.570 12.649 24.931 1.00 94.75 146 PHE A CA 1
ATOM 1100 C C . PHE A 1 146 ? -9.755 11.703 25.085 1.00 94.75 146 PHE A C 1
ATOM 1102 O O . PHE A 1 146 ? -9.869 10.725 24.348 1.00 94.75 146 PHE A O 1
ATOM 1109 N N . ALA A 1 147 ? -10.663 11.994 26.010 1.00 94.00 147 ALA A N 1
ATOM 1110 C CA . ALA A 1 147 ? -11.833 11.162 26.256 1.00 94.00 147 ALA A CA 1
ATOM 1111 C C . ALA A 1 147 ? -13.098 12.012 26.301 1.00 94.00 147 ALA A C 1
ATOM 1113 O O . ALA A 1 147 ? -13.088 13.148 26.781 1.00 94.00 147 ALA A O 1
ATOM 1114 N N . ALA A 1 148 ? -14.195 11.440 25.811 1.00 89.56 148 ALA A N 1
ATOM 1115 C CA . ALA A 1 148 ? -15.512 12.039 25.930 1.00 89.56 148 ALA A CA 1
ATOM 1116 C C . ALA A 1 148 ? -15.835 12.469 27.379 1.00 89.56 148 ALA A C 1
ATOM 1118 O O . ALA A 1 148 ? -15.473 11.759 28.323 1.00 89.56 148 ALA A O 1
ATOM 1119 N N . PRO A 1 149 ? -16.530 13.608 27.575 1.00 87.12 149 PRO A N 1
ATOM 1120 C CA . PRO A 1 149 ? -17.038 14.533 26.547 1.00 87.12 149 PRO A CA 1
ATOM 1121 C C . PRO A 1 149 ? -16.002 15.576 26.072 1.00 87.12 149 PRO A C 1
ATOM 1123 O O . PRO A 1 149 ? -16.290 16.385 25.192 1.00 87.12 149 PRO A O 1
ATOM 1126 N N . LEU A 1 150 ? -14.790 15.580 26.640 1.00 89.25 150 LEU A N 1
ATOM 1127 C CA . LEU A 1 150 ? -13.739 16.567 26.370 1.00 89.25 150 LEU A CA 1
ATOM 1128 C C . LEU A 1 150 ? -12.917 16.177 25.133 1.00 89.25 150 LEU A C 1
ATOM 1130 O O . LEU A 1 150 ? -11.754 15.782 25.222 1.00 89.25 150 LEU A O 1
ATOM 1134 N N . LEU A 1 151 ? -13.546 16.278 23.964 1.00 89.75 151 LEU A N 1
ATOM 1135 C CA . LEU A 1 151 ? -12.909 15.963 22.687 1.00 89.75 151 LEU A CA 1
ATOM 1136 C C . LEU A 1 151 ? -12.170 17.174 22.095 1.00 89.75 151 LEU A C 1
ATOM 1138 O O . LEU A 1 151 ? -12.653 18.306 22.200 1.00 89.75 151 LEU A O 1
ATOM 1142 N N . PRO A 1 152 ? -11.026 16.965 21.418 1.00 88.06 152 PRO A N 1
ATOM 1143 C CA . PRO A 1 152 ? -10.375 18.024 20.664 1.00 88.06 152 PRO A CA 1
ATOM 1144 C C . PRO A 1 152 ? -11.224 18.383 19.441 1.00 88.06 152 PRO A C 1
ATOM 1146 O O . PRO A 1 152 ? -11.971 17.559 18.924 1.00 88.06 152 PRO A O 1
ATOM 1149 N N . VAL A 1 153 ? -11.081 19.604 18.926 1.00 79.44 153 VAL A N 1
ATOM 1150 C CA . VAL A 1 153 ? -11.708 19.974 17.649 1.00 79.44 153 VAL A CA 1
ATOM 1151 C C . VAL A 1 153 ? -10.899 19.324 16.519 1.00 79.44 153 VAL A C 1
ATOM 1153 O O . VAL A 1 153 ? -9.736 19.703 16.342 1.00 79.44 153 VAL A O 1
ATOM 1156 N N . PRO A 1 154 ? -11.461 18.385 15.734 1.00 68.50 154 PRO A N 1
ATOM 1157 C CA . PRO A 1 154 ? -10.696 17.598 14.772 1.00 68.50 154 PRO A CA 1
ATOM 1158 C C . PRO A 1 154 ? -10.524 18.348 13.444 1.00 68.50 154 PRO A C 1
ATOM 1160 O O . PRO A 1 154 ? -10.890 17.882 12.375 1.00 68.50 154 PRO A O 1
ATOM 1163 N N . LYS A 1 155 ? -9.926 19.539 13.526 1.00 71.69 155 LYS A N 1
ATOM 1164 C CA . LYS A 1 155 ? -9.304 20.229 12.386 1.00 71.69 155 LYS A CA 1
ATOM 1165 C C . LYS A 1 155 ? -7.865 19.727 12.223 1.00 71.69 155 LYS A C 1
ATOM 1167 O O . LYS A 1 155 ? -7.425 18.858 12.966 1.00 71.69 155 LYS A O 1
ATOM 1172 N N . ASN A 1 156 ? -7.074 20.363 11.359 1.00 64.06 156 ASN A N 1
ATOM 1173 C CA . ASN A 1 156 ? -5.666 20.025 11.066 1.00 64.06 156 ASN A CA 1
ATOM 1174 C C . ASN A 1 156 ? -4.669 20.034 12.256 1.00 64.06 156 ASN A C 1
ATOM 1176 O O . ASN A 1 156 ? -3.463 20.003 12.025 1.00 64.06 156 ASN A O 1
ATOM 1180 N N . ARG A 1 157 ? -5.116 20.144 13.512 1.00 69.81 157 ARG A N 1
ATOM 1181 C CA . ARG A 1 157 ? -4.263 20.390 14.687 1.00 69.81 157 ARG A CA 1
ATOM 1182 C C . ARG A 1 157 ? -4.330 19.329 15.782 1.00 69.81 157 ARG A C 1
ATOM 1184 O O . ARG A 1 157 ? -3.535 19.427 16.709 1.00 69.81 157 ARG A O 1
ATOM 1191 N N . TRP A 1 158 ? -5.264 18.380 15.733 1.00 84.44 158 TRP A N 1
ATOM 1192 C CA . TRP A 1 158 ? -5.350 17.389 16.806 1.00 84.44 158 TRP A CA 1
ATOM 1193 C C . TRP A 1 158 ? -4.258 16.322 16.655 1.00 84.44 158 TRP A C 1
ATOM 1195 O O . TRP A 1 158 ? -3.916 15.908 15.545 1.00 84.44 158 TRP A O 1
ATOM 1205 N N . ASP A 1 159 ? -3.694 15.930 17.792 1.00 90.62 159 ASP A N 1
ATOM 1206 C CA . ASP A 1 159 ? -2.585 14.990 17.908 1.00 90.62 159 ASP A CA 1
ATOM 1207 C C . ASP A 1 159 ? -2.812 14.145 19.161 1.00 90.62 159 ASP A C 1
ATOM 1209 O O . ASP A 1 159 ? -2.638 14.621 20.285 1.00 90.62 159 ASP A O 1
ATOM 1213 N N . GLY A 1 160 ? -3.273 12.914 18.972 1.00 93.06 160 GLY A N 1
ATOM 1214 C CA . GLY A 1 160 ? -3.491 11.993 20.071 1.00 93.06 160 GLY A CA 1
ATOM 1215 C C . GLY A 1 160 ? -4.380 10.803 19.742 1.00 93.06 160 GLY A C 1
ATOM 1216 O O . GLY A 1 160 ? -4.710 10.514 18.591 1.00 93.06 160 GLY A O 1
ATOM 1217 N N . LEU A 1 161 ? -4.753 10.110 20.809 1.00 96.12 161 LEU A N 1
ATOM 1218 C CA . LEU A 1 161 ? -5.750 9.055 20.849 1.00 96.12 161 LEU A CA 1
ATOM 1219 C C . LEU A 1 161 ? -7.056 9.627 21.408 1.00 96.12 161 LEU A C 1
ATOM 1221 O O . LEU A 1 161 ? -7.065 10.214 22.488 1.00 96.12 161 LEU A O 1
ATOM 1225 N N . VAL A 1 162 ? -8.157 9.444 20.684 1.00 95.75 162 VAL A N 1
ATOM 1226 C CA . VAL A 1 162 ? -9.489 9.897 21.097 1.00 95.75 162 VAL A CA 1
ATOM 1227 C C . VAL A 1 162 ? -10.375 8.708 21.463 1.00 95.75 162 VAL A C 1
ATOM 1229 O O . VAL A 1 162 ? -10.655 7.860 20.619 1.00 95.75 162 VAL A O 1
ATOM 1232 N N . TYR A 1 163 ? -10.882 8.693 22.693 1.00 95.81 163 TYR A N 1
ATOM 1233 C CA . TYR A 1 163 ? -11.920 7.777 23.164 1.00 95.81 163 TYR A CA 1
ATOM 1234 C C . TYR A 1 163 ? -13.293 8.418 22.981 1.00 95.81 163 TYR A C 1
ATOM 1236 O O . TYR A 1 163 ? -13.785 9.147 23.850 1.00 95.81 163 TYR A O 1
ATOM 1244 N N . LEU A 1 164 ? -13.916 8.146 21.834 1.00 92.94 164 LEU A N 1
ATOM 1245 C CA . LEU A 1 164 ? -15.163 8.790 21.419 1.00 92.94 164 LEU A CA 1
ATOM 1246 C C . LEU A 1 164 ? -16.336 8.470 22.355 1.00 92.94 164 LEU A C 1
ATOM 1248 O O . LEU A 1 164 ? -17.207 9.310 22.550 1.00 92.94 164 LEU A O 1
ATOM 1252 N N . HIS A 1 165 ? -16.351 7.278 22.953 1.00 92.50 165 HIS A N 1
ATOM 1253 C CA . HIS A 1 165 ? -17.392 6.861 23.901 1.00 92.50 165 HIS A CA 1
ATOM 1254 C C . HIS A 1 165 ? -16.950 6.901 25.364 1.00 92.50 165 HIS A C 1
ATOM 1256 O O . HIS A 1 165 ? -17.669 6.423 26.240 1.00 92.50 165 HIS A O 1
ATOM 1262 N N . GLY A 1 166 ? -15.785 7.486 25.632 1.00 93.75 166 GLY A N 1
ATOM 1263 C CA . GLY A 1 166 ? -15.202 7.557 26.963 1.00 93.75 166 GLY A CA 1
ATOM 1264 C C . GLY A 1 166 ? -14.206 6.434 27.244 1.00 93.75 166 GLY A C 1
ATOM 1265 O O . GLY A 1 166 ? -14.097 5.454 26.510 1.00 93.75 166 GLY A O 1
ATOM 1266 N N . LEU A 1 167 ? -13.455 6.629 28.322 1.00 95.00 167 LEU A N 1
ATOM 1267 C CA . LEU A 1 167 ? -12.350 5.786 28.764 1.00 95.00 167 LEU A CA 1
ATOM 1268 C C . LEU A 1 167 ? -12.668 5.250 30.160 1.00 95.00 167 LEU A C 1
ATOM 1270 O O . LEU A 1 167 ? -13.064 6.023 31.034 1.00 95.00 167 LEU A O 1
ATOM 1274 N N . LEU A 1 168 ? -12.475 3.949 30.392 1.00 94.44 168 LEU A N 1
ATOM 1275 C CA . LEU A 1 168 ? -12.626 3.388 31.732 1.00 94.44 168 LEU A CA 1
ATOM 1276 C C . LEU A 1 168 ? -11.574 3.980 32.694 1.00 94.44 168 LEU A C 1
ATOM 1278 O O . LEU A 1 168 ? -10.370 3.940 32.401 1.00 94.44 168 LEU A O 1
ATOM 1282 N N . PRO A 1 169 ? -11.991 4.497 33.865 1.00 89.69 169 PRO A N 1
ATOM 1283 C CA . PRO A 1 169 ? -11.058 4.966 34.887 1.00 89.69 169 PRO A CA 1
ATOM 1284 C C . PRO A 1 169 ? -10.291 3.785 35.508 1.00 89.69 169 PRO A C 1
ATOM 1286 O O . PRO A 1 169 ? -10.751 2.644 35.468 1.00 89.69 169 PRO A O 1
ATOM 1289 N N . GLU A 1 170 ? -9.118 4.044 36.100 1.00 85.75 170 GLU A N 1
ATOM 1290 C CA . GLU A 1 170 ? -8.350 3.005 36.825 1.00 85.75 170 GLU A CA 1
ATOM 1291 C C . GLU A 1 170 ? -9.138 2.487 38.022 1.00 85.75 170 GLU A C 1
ATOM 1293 O O . GLU A 1 170 ? -9.187 1.286 38.285 1.00 85.75 170 GLU A O 1
ATOM 1298 N N . THR A 1 171 ? -9.802 3.421 38.699 1.00 86.44 171 THR A N 1
ATOM 1299 C CA . THR A 1 171 ? -10.676 3.166 39.832 1.00 86.44 171 THR A CA 1
ATOM 1300 C C . THR A 1 171 ? -12.099 3.545 39.420 1.00 86.44 171 THR A C 1
ATOM 1302 O O . THR A 1 171 ? -12.367 4.729 39.225 1.00 86.44 171 THR A O 1
ATOM 1305 N N . PRO A 1 172 ? -13.015 2.574 39.250 1.00 83.44 172 PRO A N 1
ATOM 1306 C CA . PRO A 1 172 ? -14.386 2.829 38.808 1.00 83.44 172 PRO A CA 1
ATOM 1307 C C . PRO A 1 172 ? -15.205 3.598 39.854 1.00 83.44 172 PRO A C 1
ATOM 1309 O O . PRO A 1 172 ? -15.817 2.996 40.735 1.00 83.44 172 PRO A O 1
ATOM 1312 N N . ALA A 1 173 ? -15.217 4.927 39.754 1.00 87.94 173 ALA A N 1
ATOM 1313 C CA . ALA A 1 173 ? -16.140 5.793 40.482 1.00 87.94 173 ALA A CA 1
ATOM 1314 C C . ALA A 1 173 ? -17.439 5.993 39.684 1.00 87.94 173 ALA A C 1
ATOM 1316 O O . ALA A 1 173 ? -17.425 6.017 38.451 1.00 87.94 173 ALA A O 1
ATOM 1317 N N . ASP A 1 174 ? -18.565 6.151 40.383 1.00 85.00 174 ASP A N 1
ATOM 1318 C CA . ASP A 1 174 ? -19.895 6.208 39.756 1.00 85.00 174 ASP A CA 1
ATOM 1319 C C . ASP A 1 174 ? -20.010 7.371 38.753 1.00 85.00 174 ASP A C 1
ATOM 1321 O O . ASP A 1 174 ? -20.514 7.183 37.644 1.00 85.00 174 ASP A O 1
ATOM 1325 N N . ASP A 1 175 ? -19.468 8.542 39.096 1.00 85.44 175 ASP A N 1
ATOM 1326 C CA . ASP A 1 175 ? -19.487 9.732 38.235 1.00 85.44 175 ASP A CA 1
ATOM 1327 C C . ASP A 1 175 ? -18.682 9.548 36.944 1.00 85.44 175 ASP A C 1
ATOM 1329 O O . ASP A 1 175 ? -19.104 10.002 35.880 1.00 85.44 175 ASP A O 1
ATOM 1333 N N . ASP A 1 176 ? -17.547 8.851 37.011 1.00 86.25 176 ASP A N 1
ATOM 1334 C CA . ASP A 1 176 ? -16.696 8.607 35.845 1.00 86.25 176 ASP A CA 1
ATOM 1335 C C . ASP A 1 176 ? -17.326 7.577 34.905 1.00 86.25 176 ASP A C 1
ATOM 1337 O O . ASP A 1 176 ? -17.322 7.751 33.685 1.00 86.25 176 ASP A O 1
ATOM 1341 N N . LEU A 1 177 ? -17.948 6.532 35.457 1.00 90.31 177 LEU A N 1
ATOM 1342 C CA . LEU A 1 177 ? -18.652 5.526 34.660 1.00 90.31 177 LEU A CA 1
ATOM 1343 C C . LEU A 1 177 ? -19.908 6.081 33.971 1.00 90.31 177 LEU A C 1
ATOM 1345 O O . LEU A 1 177 ? -20.322 5.577 32.920 1.00 90.31 177 LEU A O 1
ATOM 1349 N N . ASN A 1 178 ? -20.511 7.127 34.539 1.00 89.31 178 ASN A N 1
ATOM 1350 C CA . ASN A 1 178 ? -21.658 7.809 33.948 1.00 89.31 178 ASN A CA 1
ATOM 1351 C C . ASN A 1 178 ? -21.306 8.622 32.696 1.00 89.31 178 ASN A C 1
ATOM 1353 O O . ASN A 1 178 ? -22.218 8.928 31.928 1.00 89.31 178 ASN A O 1
ATOM 1357 N N . ARG A 1 179 ? -20.019 8.917 32.459 1.00 87.81 179 ARG A N 1
ATOM 1358 C CA . ARG A 1 179 ? -19.530 9.611 31.252 1.00 87.81 179 ARG A CA 1
ATOM 1359 C C . ARG A 1 179 ? -19.405 8.695 30.033 1.00 87.81 179 ARG A C 1
ATOM 1361 O O . ARG A 1 179 ? -19.198 9.187 28.927 1.00 87.81 179 ARG A O 1
ATOM 1368 N N . LEU A 1 180 ? -19.506 7.378 30.221 1.00 92.81 180 LEU A N 1
ATOM 1369 C CA . LEU A 1 180 ? -19.401 6.407 29.133 1.00 92.81 180 LEU A CA 1
ATOM 1370 C C . LEU A 1 180 ? -20.673 6.397 28.276 1.00 92.81 180 LEU A C 1
ATOM 1372 O O . LEU A 1 180 ? -21.786 6.383 28.808 1.00 92.81 180 LEU A O 1
ATOM 1376 N N . ILE A 1 181 ? -20.512 6.312 26.957 1.00 92.00 181 ILE A N 1
ATOM 1377 C CA . ILE A 1 181 ? -21.632 6.148 26.022 1.00 92.00 181 ILE A CA 1
ATOM 1378 C C . ILE A 1 181 ? -21.866 4.665 25.764 1.00 92.00 181 ILE A C 1
ATOM 1380 O O . ILE A 1 181 ? -21.095 4.043 25.040 1.00 92.00 181 ILE A O 1
ATOM 1384 N N . ILE A 1 182 ? -22.936 4.099 26.323 1.00 91.38 182 ILE A N 1
ATOM 1385 C CA . ILE A 1 182 ? -23.273 2.677 26.122 1.00 91.38 182 ILE A CA 1
ATOM 1386 C C . ILE A 1 182 ? -24.772 2.420 25.940 1.00 91.38 182 ILE A C 1
ATOM 1388 O O . ILE A 1 182 ? -25.149 1.468 25.262 1.00 91.38 182 ILE A O 1
ATOM 1392 N N . SER A 1 183 ? -25.631 3.255 26.524 1.00 92.31 183 SER A N 1
ATOM 1393 C CA . SER A 1 183 ? -27.085 3.140 26.403 1.00 92.31 183 SER A CA 1
ATOM 1394 C C . SER A 1 183 ? -27.629 4.048 25.301 1.00 92.31 183 SER A C 1
ATOM 1396 O O . SER A 1 183 ? -27.021 5.067 24.964 1.00 92.31 183 SER A O 1
ATOM 1398 N N . SER A 1 184 ? -28.825 3.742 24.795 1.00 89.50 184 SER A N 1
ATOM 1399 C CA . SER A 1 184 ? -29.528 4.597 23.826 1.00 89.50 184 SER A CA 1
ATOM 1400 C C . SER A 1 184 ? -29.730 6.037 24.331 1.00 89.50 184 SER A C 1
ATOM 1402 O O . SER A 1 184 ? -29.668 6.987 23.550 1.00 89.50 184 SER A O 1
ATOM 1404 N N . GLY A 1 185 ? -29.899 6.219 25.647 1.00 89.56 185 GLY A N 1
ATOM 1405 C CA . GLY A 1 185 ? -29.973 7.535 26.286 1.00 89.56 185 GLY A CA 1
ATOM 1406 C C . GLY A 1 185 ? -28.665 8.325 26.190 1.00 89.56 185 GLY A C 1
ATOM 1407 O O . GLY A 1 185 ? -28.697 9.520 25.901 1.00 89.56 185 GLY A O 1
ATOM 1408 N N . ASP A 1 186 ? -27.519 7.660 26.356 1.00 91.62 186 ASP A N 1
ATOM 1409 C CA . ASP A 1 186 ? -26.207 8.309 26.236 1.00 91.62 186 ASP A CA 1
ATOM 1410 C C . ASP A 1 186 ? -25.911 8.702 24.790 1.00 91.62 186 ASP A C 1
ATOM 1412 O O . ASP A 1 186 ? -25.398 9.791 24.536 1.00 91.62 186 ASP A O 1
ATOM 1416 N N . PHE A 1 187 ? -26.271 7.839 23.832 1.00 88.69 187 PHE A N 1
ATOM 1417 C CA . PHE A 1 187 ? -26.165 8.157 22.408 1.00 88.69 187 PHE A CA 1
ATOM 1418 C C . PHE A 1 187 ? -27.004 9.384 22.051 1.00 88.69 187 PHE A C 1
ATOM 1420 O O . PHE A 1 187 ? -26.503 10.297 21.391 1.00 88.69 187 PHE A O 1
ATOM 1427 N N . GLY A 1 188 ? -28.251 9.443 22.532 1.00 87.50 188 GLY A N 1
ATOM 1428 C CA . GLY A 1 188 ? -29.118 10.606 22.357 1.00 87.50 188 GLY A CA 1
ATOM 1429 C C . GLY A 1 188 ? -28.494 11.883 22.923 1.00 87.50 188 GLY A C 1
ATOM 1430 O O . GLY A 1 188 ? -28.448 12.904 22.233 1.00 87.50 188 GLY A O 1
ATOM 1431 N N . LEU A 1 189 ? -27.936 11.816 24.135 1.00 89.38 189 LEU A N 1
ATOM 1432 C CA . LEU A 1 189 ? -27.275 12.958 24.761 1.00 89.38 189 LEU A CA 1
ATOM 1433 C C . LEU A 1 189 ? -26.065 13.432 23.940 1.00 89.38 189 LEU A C 1
ATOM 1435 O O . LEU A 1 189 ? -25.988 14.603 23.575 1.00 89.38 189 LEU A O 1
ATOM 1439 N N . ALA A 1 190 ? -25.156 12.525 23.589 1.00 88.50 190 ALA A N 1
ATOM 1440 C CA . ALA A 1 190 ? -23.882 12.859 22.959 1.00 88.50 190 ALA A CA 1
ATOM 1441 C C . ALA A 1 190 ? -23.993 13.293 21.487 1.00 88.50 190 ALA A C 1
ATOM 1443 O O . ALA A 1 190 ? -23.280 14.203 21.048 1.00 88.50 190 ALA A O 1
ATOM 1444 N N . TYR A 1 191 ? -24.874 12.651 20.712 1.00 84.69 191 TYR A N 1
ATOM 1445 C CA . TYR A 1 191 ? -25.000 12.894 19.271 1.00 84.69 191 TYR A CA 1
ATOM 1446 C C . TYR A 1 191 ? -26.112 13.889 18.918 1.00 84.69 191 TYR A C 1
ATOM 1448 O O . TYR A 1 191 ? -25.952 14.629 17.949 1.00 84.69 191 TYR A O 1
ATOM 1456 N N . LEU A 1 192 ? -27.209 13.960 19.686 1.00 84.94 192 LEU A N 1
ATOM 1457 C CA . LEU A 1 192 ? -28.378 14.781 19.328 1.00 84.94 192 LEU A CA 1
ATOM 1458 C C . LEU A 1 192 ? -28.531 16.030 20.200 1.00 84.94 192 LEU A C 1
ATOM 1460 O O . LEU A 1 192 ? -28.719 17.129 19.664 1.00 84.94 192 LEU A O 1
ATOM 1464 N N . THR A 1 193 ? -28.463 15.871 21.524 1.00 87.56 193 THR A N 1
ATOM 1465 C CA . THR A 1 193 ? -28.721 16.963 22.475 1.00 87.56 193 THR A CA 1
ATOM 1466 C C . THR A 1 193 ? -27.504 17.871 22.632 1.00 87.56 193 THR A C 1
ATOM 1468 O O . THR A 1 193 ? -27.580 19.056 22.318 1.00 87.56 193 THR A O 1
ATOM 1471 N N . GLU A 1 194 ? -26.368 17.327 23.070 1.00 88.19 194 GLU A N 1
ATOM 1472 C CA . GLU A 1 194 ? -25.126 18.080 23.294 1.00 88.19 194 GLU A CA 1
ATOM 1473 C C . GLU A 1 194 ? -24.259 18.174 22.031 1.00 88.19 194 GLU A C 1
ATOM 1475 O O . GLU A 1 194 ? -23.472 19.108 21.874 1.00 88.19 194 GLU A O 1
ATOM 1480 N N . ARG A 1 195 ? -24.429 17.222 21.103 1.00 87.12 195 ARG A N 1
ATOM 1481 C CA . ARG A 1 195 ? -23.844 17.199 19.748 1.00 87.12 195 ARG A CA 1
ATOM 1482 C C . ARG A 1 195 ? -22.317 17.224 19.675 1.00 87.12 195 ARG A C 1
ATOM 1484 O O . ARG A 1 195 ? -21.779 17.375 18.578 1.00 87.12 195 ARG A O 1
ATOM 1491 N N . TRP A 1 196 ? -21.587 17.087 20.779 1.00 87.69 196 TRP A N 1
ATOM 1492 C CA . TRP A 1 196 ? -20.122 17.087 20.741 1.00 87.69 196 TRP A CA 1
ATOM 1493 C C . TRP A 1 196 ? -19.580 15.883 19.957 1.00 87.69 196 TRP A C 1
ATOM 1495 O O . TRP A 1 196 ? -18.634 16.051 19.188 1.00 87.69 196 TRP A O 1
ATOM 1505 N N . ALA A 1 197 ? -20.216 14.708 20.061 1.00 86.81 197 ALA A N 1
ATOM 1506 C CA . ALA A 1 197 ? -19.797 13.509 19.333 1.00 86.81 197 ALA A CA 1
ATOM 1507 C C . ALA A 1 197 ? -20.067 13.660 17.833 1.00 86.81 197 ALA A C 1
ATOM 1509 O O . ALA A 1 197 ? -19.171 13.459 17.017 1.00 86.81 197 ALA A O 1
ATOM 1510 N N . ALA A 1 198 ? -21.276 14.112 17.482 1.00 84.19 198 ALA A N 1
ATOM 1511 C CA . ALA A 1 198 ? -21.660 14.376 16.098 1.00 84.19 198 ALA A CA 1
ATOM 1512 C C . ALA A 1 198 ? -20.728 15.405 15.442 1.00 84.19 198 ALA A C 1
ATOM 1514 O O . ALA A 1 198 ? -20.210 15.162 14.358 1.00 84.19 198 ALA A O 1
ATOM 1515 N N . ARG A 1 199 ? -20.429 16.517 16.128 1.00 84.44 199 ARG A N 1
ATOM 1516 C CA . ARG A 1 199 ? -19.504 17.545 15.623 1.00 84.44 199 ARG A CA 1
ATOM 1517 C C . ARG A 1 199 ? -18.090 17.014 15.418 1.00 84.44 199 ARG A C 1
ATOM 1519 O O . ARG A 1 199 ? -17.475 17.339 14.408 1.00 84.44 199 ARG A O 1
ATOM 1526 N N . PHE A 1 200 ? -17.571 16.230 16.365 1.00 87.38 200 PHE A N 1
ATOM 1527 C CA . PHE A 1 200 ? -16.246 15.623 16.238 1.00 87.38 200 PHE A CA 1
ATOM 1528 C C . PHE A 1 200 ? -16.182 14.720 15.004 1.00 87.38 200 PHE A C 1
ATOM 1530 O O . PHE A 1 200 ? -15.292 14.849 14.168 1.00 87.38 200 PHE A O 1
ATOM 1537 N N . VAL A 1 201 ? -17.165 13.836 14.870 1.00 84.69 201 VAL A N 1
ATOM 1538 C CA . VAL A 1 201 ? -17.239 12.904 13.756 1.00 84.69 201 VAL A CA 1
ATOM 1539 C C . VAL A 1 201 ? -17.368 13.641 12.421 1.00 84.69 201 VAL A C 1
ATOM 1541 O O . VAL A 1 201 ? -16.543 13.416 11.545 1.00 84.69 201 VAL A O 1
ATOM 1544 N N . SER A 1 202 ? -18.335 14.546 12.255 1.00 80.56 202 SER A N 1
ATOM 1545 C CA . SER A 1 202 ? -18.545 15.246 10.978 1.00 80.56 202 SER A CA 1
ATOM 1546 C C . SER A 1 202 ? -17.290 15.983 10.496 1.00 80.56 202 SER A C 1
ATOM 1548 O O . SER A 1 202 ? -16.924 15.892 9.327 1.00 80.56 202 SER A O 1
ATOM 1550 N N . GLU A 1 203 ? -16.573 16.658 11.397 1.00 82.44 203 GLU A N 1
ATOM 1551 C CA . GLU A 1 203 ? -15.318 17.343 11.063 1.00 82.44 203 GLU A CA 1
ATOM 1552 C C . GLU A 1 203 ? -14.193 16.356 10.688 1.00 82.44 203 GLU A C 1
ATOM 1554 O O . GLU A 1 203 ? -13.419 16.625 9.767 1.00 82.44 203 GLU A O 1
ATOM 1559 N N . LEU A 1 204 ? -14.131 15.186 11.337 1.00 85.19 204 LEU A N 1
ATOM 1560 C CA . LEU A 1 204 ? -13.167 14.132 11.010 1.00 85.19 204 LEU A CA 1
ATOM 1561 C C . LEU A 1 204 ? -13.343 13.646 9.566 1.00 85.19 204 LEU A C 1
ATOM 1563 O O . LEU A 1 204 ? -12.367 13.572 8.821 1.00 85.19 204 LEU A O 1
ATOM 1567 N N . PHE A 1 205 ? -14.581 13.361 9.164 1.00 79.88 205 PHE A N 1
ATOM 1568 C CA . PHE A 1 205 ? -14.871 12.899 7.808 1.00 79.88 205 PHE A CA 1
ATOM 1569 C C . PHE A 1 205 ? -14.681 13.972 6.755 1.00 79.88 205 PHE A C 1
ATOM 1571 O O . PHE A 1 205 ? -14.420 13.620 5.618 1.00 79.88 205 PHE A O 1
ATOM 1578 N N . ARG A 1 206 ? -14.763 15.257 7.108 1.00 78.69 206 ARG A N 1
ATOM 1579 C CA . ARG A 1 206 ? -14.495 16.354 6.174 1.00 78.69 206 ARG A CA 1
ATOM 1580 C C . ARG A 1 206 ? -13.003 16.553 5.902 1.00 78.69 206 ARG A C 1
ATOM 1582 O O . ARG A 1 206 ? -12.623 16.966 4.810 1.00 78.69 206 ARG A O 1
ATOM 1589 N N . GLY A 1 207 ? -12.155 16.305 6.901 1.00 80.12 207 GLY A N 1
ATOM 1590 C CA . GLY A 1 207 ? -10.718 16.587 6.828 1.00 80.12 207 GLY A CA 1
ATOM 1591 C C . GLY A 1 207 ? -9.828 15.382 6.524 1.00 80.12 207 GLY A C 1
ATOM 1592 O O . GLY A 1 207 ? -8.681 15.567 6.111 1.00 80.12 207 GLY A O 1
ATOM 1593 N N . TYR A 1 208 ? -10.321 14.160 6.744 1.00 86.25 208 TYR A N 1
ATOM 1594 C CA . TYR A 1 208 ? -9.478 12.968 6.781 1.00 86.25 208 TYR A CA 1
ATOM 1595 C C . TYR A 1 208 ? -10.074 11.771 6.052 1.00 86.25 208 TYR A C 1
ATOM 1597 O O . TYR A 1 208 ? -11.281 11.559 6.020 1.00 86.25 208 TYR A O 1
ATOM 1605 N N . THR A 1 209 ? -9.185 10.929 5.529 1.00 89.31 209 THR A N 1
ATOM 1606 C CA . THR A 1 209 ? -9.537 9.586 5.068 1.00 89.31 209 THR A CA 1
ATOM 1607 C C . THR A 1 209 ? -9.712 8.689 6.290 1.00 89.31 209 THR A C 1
ATOM 1609 O O . THR A 1 209 ? -8.776 8.516 7.073 1.00 89.31 209 THR A O 1
ATOM 1612 N N . VAL A 1 210 ? -10.894 8.108 6.472 1.00 90.06 210 VAL A N 1
ATOM 1613 C CA . VAL A 1 210 ? -11.197 7.295 7.660 1.00 90.06 210 VAL A CA 1
ATOM 1614 C C . VAL A 1 210 ? -11.042 5.815 7.338 1.00 90.06 210 VAL A C 1
ATOM 1616 O O . VAL A 1 210 ? -11.535 5.347 6.317 1.00 90.06 210 VAL A O 1
ATOM 1619 N N . CYS A 1 211 ? -10.358 5.070 8.205 1.00 93.94 211 CYS A N 1
ATOM 1620 C CA . CYS A 1 211 ? -10.154 3.631 8.058 1.00 93.94 211 CYS A CA 1
ATOM 1621 C C . CYS A 1 211 ? -10.676 2.879 9.287 1.00 93.94 211 CYS A C 1
ATOM 1623 O O . CYS A 1 211 ? -10.084 2.945 10.367 1.00 93.94 211 CYS A O 1
ATOM 1625 N N . PHE A 1 212 ? -11.782 2.156 9.125 1.00 93.25 212 PHE A N 1
ATOM 1626 C CA . PHE A 1 212 ? -12.410 1.377 10.185 1.00 93.25 212 PHE A CA 1
ATOM 1627 C C . PHE A 1 212 ? -11.736 0.022 10.376 1.00 93.25 212 PHE A C 1
ATOM 1629 O O . PHE A 1 212 ? -11.580 -0.764 9.437 1.00 93.25 212 PHE A O 1
ATOM 1636 N N . VAL A 1 213 ? -11.398 -0.282 11.629 1.00 94.88 213 VAL A N 1
ATOM 1637 C CA . VAL A 1 213 ? -10.766 -1.541 12.034 1.00 94.88 213 VAL A CA 1
ATOM 1638 C C . VAL A 1 213 ? -11.517 -2.129 13.223 1.00 94.88 213 VAL A C 1
ATOM 1640 O O . VAL A 1 213 ? -11.701 -1.469 14.242 1.00 94.88 213 VAL A O 1
ATOM 1643 N N . GLY A 1 214 ? -11.932 -3.392 13.117 1.00 90.12 214 GLY A N 1
ATOM 1644 C CA . GLY A 1 214 ? -12.637 -4.078 14.205 1.00 90.12 214 GLY A CA 1
ATOM 1645 C C . GLY A 1 214 ? -14.088 -3.628 14.398 1.00 90.12 214 GLY A C 1
ATOM 1646 O O . GLY A 1 214 ? -14.623 -3.789 15.495 1.00 90.12 214 GLY A O 1
ATOM 1647 N N . TYR A 1 215 ? -14.708 -3.080 13.350 1.00 87.25 215 TYR A N 1
ATOM 1648 C CA . TYR A 1 215 ? -16.128 -2.740 13.315 1.00 87.25 215 TYR A CA 1
ATOM 1649 C C . TYR A 1 215 ? -16.968 -3.839 12.681 1.00 87.25 215 TYR A C 1
ATOM 1651 O O . TYR A 1 215 ? -16.530 -4.530 11.762 1.00 87.25 215 TYR A O 1
ATOM 1659 N N . SER A 1 216 ? -18.206 -3.942 13.155 1.00 81.31 216 SER A N 1
ATOM 1660 C CA . SER A 1 216 ? -19.259 -4.674 12.460 1.00 81.31 216 SER A CA 1
ATOM 1661 C C . SER A 1 216 ? -19.980 -3.735 11.507 1.00 81.31 216 SER A C 1
ATOM 1663 O O . SER A 1 216 ? -20.194 -2.566 11.825 1.00 81.31 216 SER A O 1
ATOM 1665 N N . ILE A 1 217 ? -20.439 -4.262 10.375 1.00 71.50 217 ILE A N 1
ATOM 1666 C CA . ILE A 1 217 ? -21.299 -3.512 9.462 1.00 71.50 217 ILE A CA 1
ATOM 1667 C C . ILE A 1 217 ? -22.600 -3.056 10.134 1.00 71.50 217 ILE A C 1
ATOM 1669 O O . ILE A 1 217 ? -23.162 -2.034 9.753 1.00 71.50 217 ILE A O 1
ATOM 1673 N N . ASN A 1 218 ? -23.057 -3.775 11.161 1.00 71.06 218 ASN A N 1
ATOM 1674 C CA . ASN A 1 218 ? -24.282 -3.476 11.903 1.00 71.06 218 ASN A CA 1
ATOM 1675 C C . ASN A 1 218 ? -24.062 -2.534 13.092 1.00 71.06 218 ASN A C 1
ATOM 1677 O O . ASN A 1 218 ? -24.963 -2.383 13.913 1.00 71.06 218 ASN A O 1
ATOM 1681 N N . ASP A 1 219 ? -22.882 -1.924 13.217 1.00 73.38 219 ASP A N 1
ATOM 1682 C CA . ASP A 1 219 ? -22.646 -0.936 14.264 1.00 73.38 219 ASP A CA 1
ATOM 1683 C C . ASP A 1 219 ? -23.601 0.267 14.078 1.00 73.38 219 ASP A C 1
ATOM 1685 O O . ASP A 1 219 ? -23.590 0.896 13.009 1.00 73.38 219 ASP A O 1
ATOM 1689 N N . PRO A 1 220 ? -24.450 0.589 15.077 1.00 63.41 220 PRO A N 1
ATOM 1690 C CA . PRO A 1 220 ? -25.450 1.648 14.960 1.00 63.41 220 PRO A CA 1
ATOM 1691 C C . PRO A 1 220 ? -24.858 3.008 14.593 1.00 63.41 220 PRO A C 1
ATOM 1693 O O . PRO A 1 220 ? -25.493 3.783 13.878 1.00 63.41 220 PRO A O 1
ATOM 1696 N N . ILE A 1 221 ? -23.643 3.294 15.058 1.00 66.50 221 ILE A N 1
ATOM 1697 C CA . ILE A 1 221 ? -22.997 4.594 14.877 1.00 66.50 221 ILE A CA 1
ATOM 1698 C C . ILE A 1 221 ? -22.531 4.756 13.436 1.00 66.50 221 ILE A C 1
ATOM 1700 O O . ILE A 1 221 ? -22.764 5.801 12.834 1.00 66.50 221 ILE A O 1
ATOM 1704 N N . LEU A 1 222 ? -21.964 3.698 12.847 1.00 69.38 222 LEU A N 1
ATOM 1705 C CA . LEU A 1 222 ? -21.551 3.714 11.444 1.00 69.38 222 LEU A CA 1
ATOM 1706 C C . LEU A 1 222 ? -22.718 4.022 10.515 1.00 69.38 222 LEU A C 1
ATOM 1708 O O . LEU A 1 222 ? -22.549 4.794 9.580 1.00 69.38 222 LEU A O 1
ATOM 1712 N N . ARG A 1 223 ? -23.905 3.464 10.782 1.00 65.31 223 ARG A N 1
ATOM 1713 C CA . ARG A 1 223 ? -25.087 3.702 9.945 1.00 65.31 223 ARG A CA 1
ATOM 1714 C C . ARG A 1 223 ? -25.434 5.191 9.871 1.00 65.31 223 ARG A C 1
ATOM 1716 O O . ARG A 1 223 ? -25.447 5.753 8.785 1.00 65.31 223 ARG A O 1
ATOM 1723 N N . TYR A 1 224 ? -25.638 5.839 11.019 1.00 64.06 224 TYR A N 1
ATOM 1724 C CA . TYR A 1 224 ? -26.034 7.252 11.045 1.00 64.06 224 TYR A CA 1
ATOM 1725 C C . TYR A 1 224 ? -24.943 8.188 10.518 1.00 64.06 224 TYR A C 1
ATOM 1727 O O . TYR A 1 224 ? -25.248 9.214 9.916 1.00 64.06 224 TYR A O 1
ATOM 1735 N N . MET A 1 225 ? -23.673 7.835 10.731 1.00 69.31 225 MET A N 1
ATOM 1736 C CA . MET A 1 225 ? -22.543 8.603 10.215 1.00 69.31 225 MET A CA 1
ATOM 1737 C C . MET A 1 225 ? -22.450 8.539 8.691 1.00 69.31 225 MET A C 1
ATOM 1739 O O . MET A 1 225 ? -22.255 9.569 8.054 1.00 69.31 225 MET A O 1
ATOM 1743 N N . MET A 1 226 ? -22.608 7.351 8.106 1.00 69.75 226 MET A N 1
ATOM 1744 C CA . MET A 1 226 ? -22.510 7.169 6.656 1.00 69.75 226 MET A CA 1
ATOM 1745 C C . MET A 1 226 ? -23.696 7.770 5.910 1.00 69.75 226 MET A C 1
ATOM 1747 O O . MET A 1 226 ? -23.497 8.377 4.860 1.00 69.75 226 MET A O 1
ATOM 1751 N N . ASP A 1 227 ? -24.903 7.681 6.474 1.00 65.94 227 ASP A N 1
ATOM 1752 C CA . ASP A 1 227 ? -26.092 8.318 5.899 1.00 65.94 227 ASP A CA 1
ATOM 1753 C C . ASP A 1 227 ? -25.927 9.848 5.829 1.00 65.94 227 ASP A C 1
ATOM 1755 O O . ASP A 1 227 ? -26.300 10.473 4.836 1.00 65.94 227 ASP A O 1
ATOM 1759 N N . ALA A 1 228 ? -25.311 10.453 6.854 1.00 63.84 228 ALA A N 1
ATOM 1760 C CA . ALA A 1 228 ? -25.017 11.886 6.867 1.00 63.84 228 ALA A CA 1
ATOM 1761 C C . ALA A 1 228 ? -24.000 12.281 5.780 1.00 63.84 228 ALA A C 1
ATOM 1763 O O . ALA A 1 228 ? -24.187 13.285 5.100 1.00 63.84 228 ALA A O 1
ATOM 1764 N N . LEU A 1 229 ? -22.965 11.464 5.562 1.00 63.94 229 LEU A N 1
ATOM 1765 C CA . LEU A 1 229 ? -21.945 11.715 4.536 1.00 63.94 229 LEU A CA 1
ATOM 1766 C C . LEU A 1 229 ? -22.479 11.537 3.117 1.00 63.94 229 LEU A C 1
ATOM 1768 O O . LEU A 1 229 ? -22.166 12.331 2.234 1.00 63.94 229 LEU A O 1
ATOM 1772 N N . ALA A 1 230 ? -23.316 10.518 2.906 1.00 63.19 230 ALA A N 1
ATOM 1773 C CA . ALA A 1 230 ? -23.979 10.280 1.630 1.00 63.19 230 ALA A CA 1
ATOM 1774 C C . ALA A 1 230 ? -24.819 11.493 1.1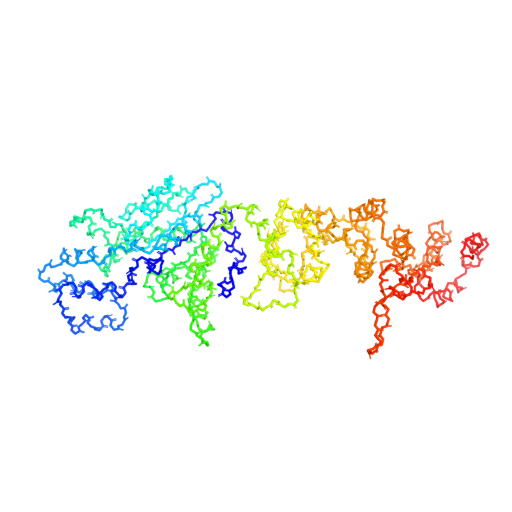93 1.00 63.19 230 ALA A C 1
ATOM 1776 O O . ALA A 1 230 ? -24.850 11.835 0.010 1.00 63.19 230 ALA A O 1
ATOM 1777 N N . ALA A 1 231 ? -25.474 12.159 2.149 1.00 62.31 231 ALA A N 1
ATOM 1778 C CA . ALA A 1 231 ? -26.252 13.365 1.892 1.00 62.31 231 ALA A CA 1
ATOM 1779 C C . ALA A 1 231 ? -25.373 14.553 1.455 1.00 62.31 231 ALA A C 1
ATOM 1781 O O . ALA A 1 231 ? -25.740 15.248 0.509 1.00 62.31 231 ALA A O 1
ATOM 1782 N N . ASP A 1 232 ? -24.206 14.751 2.076 1.00 66.50 232 ASP A N 1
ATOM 1783 C CA . ASP A 1 232 ? -23.278 15.835 1.720 1.00 66.50 232 ASP A CA 1
ATOM 1784 C C . ASP A 1 232 ? -22.675 15.640 0.314 1.00 66.50 232 ASP A C 1
ATOM 1786 O O . ASP A 1 232 ? -22.591 16.589 -0.470 1.00 66.50 232 ASP A O 1
ATOM 1790 N N . THR A 1 233 ? -22.330 14.400 -0.062 1.00 62.91 233 THR A N 1
ATOM 1791 C CA . THR A 1 233 ? -21.824 14.089 -1.413 1.00 62.91 233 THR A CA 1
ATOM 1792 C C . THR A 1 233 ? -22.875 14.366 -2.497 1.00 62.91 233 THR A C 1
ATOM 1794 O O . THR A 1 233 ? -22.542 14.877 -3.568 1.00 62.91 233 THR A O 1
ATOM 1797 N N . LEU A 1 234 ? -24.161 14.096 -2.227 1.00 63.12 234 LEU A N 1
ATOM 1798 C CA . LEU A 1 234 ? -25.267 14.426 -3.142 1.00 63.12 234 LEU A CA 1
ATOM 1799 C C . LEU A 1 234 ? -25.426 15.939 -3.367 1.00 63.12 234 LEU A C 1
ATOM 1801 O O . LEU A 1 234 ? -25.953 16.349 -4.401 1.00 63.12 234 LEU A O 1
ATOM 1805 N N . MET A 1 235 ? -24.955 16.768 -2.432 1.00 60.50 235 MET A N 1
ATOM 1806 C CA . MET A 1 235 ? -24.937 18.229 -2.559 1.00 60.50 235 MET A CA 1
ATOM 1807 C C . MET A 1 235 ? -23.680 18.767 -3.263 1.00 60.50 235 MET A C 1
ATOM 1809 O O . MET A 1 235 ? -23.536 19.980 -3.411 1.00 60.50 235 MET A O 1
ATOM 1813 N N . GLY A 1 236 ? -22.796 17.887 -3.748 1.00 58.09 236 GLY A N 1
ATOM 1814 C CA . GLY A 1 236 ? -21.621 18.255 -4.540 1.00 58.09 236 GLY A CA 1
ATOM 1815 C C . GLY A 1 236 ? -20.380 18.636 -3.726 1.00 58.09 236 GLY A C 1
ATOM 1816 O O . GLY A 1 236 ? -19.468 19.237 -4.294 1.00 58.09 236 GLY A O 1
ATOM 1817 N N . GLU A 1 237 ? -20.318 18.310 -2.427 1.00 63.25 237 GLU A N 1
ATOM 1818 C CA . GLU A 1 237 ? -19.067 18.415 -1.662 1.00 63.25 237 GLU A CA 1
ATOM 1819 C C . GLU A 1 237 ? -18.129 17.229 -1.975 1.00 63.25 237 GLU A C 1
ATOM 1821 O O . GLU A 1 237 ? -18.553 16.073 -2.012 1.00 63.25 237 GLU A O 1
ATOM 1826 N N . ASP A 1 238 ? -16.832 17.508 -2.171 1.00 60.12 238 ASP A N 1
ATOM 1827 C CA . ASP A 1 238 ? -15.783 16.481 -2.260 1.00 60.12 238 ASP A CA 1
ATOM 1828 C C . ASP A 1 238 ? -15.611 15.821 -0.878 1.00 60.12 238 ASP A C 1
ATOM 1830 O O . ASP A 1 238 ? -14.869 16.311 -0.023 1.00 60.12 238 ASP A O 1
ATOM 1834 N N . SER A 1 239 ? -16.317 14.716 -0.630 1.00 60.03 239 SER A N 1
ATOM 1835 C CA . SER A 1 239 ? -16.218 13.977 0.632 1.00 60.03 239 SER A CA 1
ATOM 1836 C C . SER A 1 239 ? -14.985 13.053 0.647 1.00 60.03 239 SER A C 1
ATOM 1838 O O . SER A 1 239 ? -14.791 12.251 -0.273 1.00 60.03 239 SER A O 1
ATOM 1840 N N . PRO A 1 240 ? -14.136 13.113 1.687 1.00 66.94 240 PRO A N 1
ATOM 1841 C CA . PRO A 1 240 ? -13.059 12.153 1.899 1.00 66.94 240 PRO A CA 1
ATOM 1842 C C . PRO A 1 240 ? -13.545 10.702 1.938 1.00 66.94 240 PRO A C 1
ATOM 1844 O O . PRO A 1 240 ? -14.603 10.380 2.474 1.00 66.94 240 PRO A O 1
ATOM 1847 N N . ARG A 1 241 ? -12.730 9.801 1.382 1.00 78.81 241 ARG A N 1
ATOM 1848 C CA . ARG A 1 241 ? -13.046 8.369 1.303 1.00 78.81 241 ARG A CA 1
ATOM 1849 C C . ARG A 1 241 ? -13.028 7.700 2.679 1.00 78.81 241 ARG A C 1
ATOM 1851 O O . ARG A 1 241 ? -12.154 7.980 3.505 1.00 78.81 241 ARG A O 1
ATOM 1858 N N . ALA A 1 242 ? -13.940 6.751 2.871 1.00 87.69 242 ALA A N 1
ATOM 1859 C CA . ALA A 1 242 ? -13.964 5.843 4.010 1.00 87.69 242 ALA A CA 1
ATOM 1860 C C . ALA A 1 242 ? -13.584 4.423 3.566 1.00 87.69 242 ALA A C 1
ATOM 1862 O O . ALA A 1 242 ? -14.082 3.927 2.558 1.00 87.69 242 ALA A O 1
ATOM 1863 N N . PHE A 1 243 ? -12.728 3.760 4.338 1.00 92.12 243 PHE A N 1
ATOM 1864 C CA . PHE A 1 243 ? -12.325 2.367 4.150 1.00 92.12 243 PHE A CA 1
ATOM 1865 C C . PHE A 1 243 ? -12.738 1.539 5.365 1.00 92.12 243 PHE A C 1
ATOM 1867 O O . PHE A 1 243 ? -12.679 2.038 6.488 1.00 92.12 243 PHE A O 1
ATOM 1874 N N . ALA A 1 244 ? -13.097 0.268 5.185 1.00 92.50 244 ALA A N 1
ATOM 1875 C CA . ALA A 1 244 ? -13.360 -0.634 6.309 1.00 92.50 244 ALA A CA 1
ATOM 1876 C C . ALA A 1 244 ? -12.784 -2.029 6.087 1.00 92.50 244 ALA A C 1
ATOM 1878 O O . ALA A 1 244 ? -13.027 -2.660 5.062 1.00 92.50 244 ALA A O 1
ATOM 1879 N N . PHE A 1 245 ? -12.070 -2.550 7.085 1.00 94.12 245 PHE A N 1
ATOM 1880 C CA . PHE A 1 245 ? -11.638 -3.944 7.081 1.00 94.12 245 PHE A CA 1
ATOM 1881 C C . PHE A 1 245 ? -12.792 -4.872 7.474 1.00 94.12 245 PHE A C 1
ATOM 1883 O O . PHE A 1 245 ? -13.095 -5.025 8.660 1.00 94.12 245 PHE A O 1
ATOM 1890 N N . GLY A 1 246 ? -13.393 -5.531 6.484 1.00 91.50 246 GLY A N 1
ATOM 1891 C CA . GLY A 1 246 ? -14.498 -6.476 6.669 1.00 91.50 246 GLY A CA 1
ATOM 1892 C C . GLY A 1 246 ? -14.064 -7.934 6.521 1.00 91.50 246 GLY A C 1
ATOM 1893 O O . GLY A 1 246 ? -13.292 -8.273 5.625 1.00 91.50 246 GLY A O 1
ATOM 1894 N N . ASN A 1 247 ? -14.561 -8.823 7.383 1.00 91.06 247 ASN A N 1
ATOM 1895 C CA . ASN A 1 247 ? -14.430 -10.262 7.164 1.00 91.06 247 ASN A CA 1
ATOM 1896 C C . ASN A 1 247 ? -15.565 -10.789 6.281 1.00 91.06 247 ASN A C 1
ATOM 1898 O O . ASN A 1 247 ? -16.687 -10.297 6.344 1.00 91.06 247 ASN A O 1
ATOM 1902 N N . PHE A 1 248 ? -15.296 -11.854 5.529 1.00 90.81 248 PHE A N 1
ATOM 1903 C CA . PHE A 1 248 ? -16.334 -12.606 4.828 1.00 90.81 248 PHE A CA 1
ATOM 1904 C C . PHE A 1 248 ? -16.199 -14.114 5.049 1.00 90.81 248 PHE A C 1
ATOM 1906 O O . PHE A 1 248 ? -15.105 -14.670 5.208 1.00 90.81 248 PHE A O 1
ATOM 1913 N N . SER A 1 249 ? -17.350 -14.783 5.035 1.00 90.44 249 SER A N 1
ATOM 1914 C CA . SER A 1 249 ? -17.453 -16.241 4.987 1.00 90.44 249 SER A CA 1
ATOM 1915 C C . SER A 1 249 ? -17.329 -16.748 3.549 1.00 90.44 249 SER A C 1
ATOM 1917 O O . SER A 1 249 ? -17.607 -16.023 2.596 1.00 90.44 249 SER A O 1
ATOM 1919 N N . LYS A 1 250 ? -16.930 -18.014 3.371 1.00 87.56 250 LYS A N 1
ATOM 1920 C CA . LYS A 1 250 ? -16.742 -18.617 2.039 1.00 87.56 250 LYS A CA 1
ATOM 1921 C C . LYS A 1 250 ? -17.996 -18.426 1.168 1.00 87.56 250 LYS A C 1
ATOM 1923 O O . LYS A 1 250 ? -19.075 -18.849 1.565 1.00 87.56 250 LYS A O 1
ATOM 1928 N N . GLY A 1 251 ? -17.823 -17.821 -0.009 1.00 87.50 251 GLY A N 1
ATOM 1929 C CA . GLY A 1 251 ? -18.899 -17.578 -0.979 1.00 87.50 251 GLY A CA 1
ATOM 1930 C C . GLY A 1 251 ? -19.748 -16.326 -0.732 1.00 87.50 251 GLY A C 1
ATOM 1931 O O . GLY A 1 251 ? -20.642 -16.077 -1.523 1.00 87.50 251 GLY A O 1
ATOM 1932 N N . LYS A 1 252 ? -19.475 -15.540 0.321 1.00 90.12 252 LYS A N 1
ATOM 1933 C CA . LYS A 1 252 ? -20.220 -14.308 0.653 1.00 90.12 252 LYS A CA 1
ATOM 1934 C C . LYS A 1 252 ? -19.440 -13.015 0.392 1.00 90.12 252 LYS A C 1
ATOM 1936 O O . LYS A 1 252 ? -19.812 -11.966 0.898 1.00 90.12 252 LYS A O 1
ATOM 1941 N N . GLU A 1 253 ? -18.325 -13.086 -0.333 1.00 89.75 253 GLU A N 1
ATOM 1942 C CA . GLU A 1 253 ? -17.459 -11.923 -0.575 1.00 89.75 253 GLU A CA 1
ATOM 1943 C C . GLU A 1 253 ? -18.220 -10.800 -1.293 1.00 89.75 253 GLU A C 1
ATOM 1945 O O . GLU A 1 253 ? -18.252 -9.680 -0.801 1.00 89.75 253 GLU A O 1
ATOM 1950 N N . GLU A 1 254 ? -18.923 -11.121 -2.382 1.00 91.12 254 GLU A N 1
ATOM 1951 C CA . GLU A 1 254 ? -19.691 -10.146 -3.169 1.00 91.12 254 GLU A CA 1
ATOM 1952 C C . GLU A 1 254 ? -20.877 -9.536 -2.412 1.00 91.12 254 GLU A C 1
ATOM 1954 O O . GLU A 1 254 ? -21.216 -8.374 -2.636 1.00 91.12 254 GLU A O 1
ATOM 1959 N N . ASP A 1 255 ? -21.525 -10.305 -1.533 1.00 90.19 255 ASP A N 1
ATOM 1960 C CA . ASP A 1 255 ? -22.612 -9.796 -0.691 1.00 90.19 255 ASP A CA 1
ATOM 1961 C C . ASP A 1 255 ? -22.063 -8.767 0.302 1.00 90.19 255 ASP A C 1
ATOM 1963 O O . ASP A 1 255 ? -22.558 -7.645 0.368 1.00 90.19 255 ASP A O 1
ATOM 1967 N N . VAL A 1 256 ? -20.982 -9.115 1.009 1.00 88.62 256 VAL A N 1
ATOM 1968 C CA . VAL A 1 256 ? -20.340 -8.219 1.981 1.00 88.62 256 VAL A CA 1
ATOM 1969 C C . VAL A 1 256 ? -19.776 -6.973 1.291 1.00 88.62 256 VAL A C 1
ATOM 1971 O O . VAL A 1 256 ? -19.885 -5.880 1.843 1.00 88.62 256 VAL A O 1
ATOM 1974 N N . THR A 1 257 ? -19.220 -7.101 0.080 1.00 90.25 257 THR A N 1
ATOM 1975 C CA . THR A 1 257 ? -18.797 -5.946 -0.729 1.00 90.25 257 THR A CA 1
ATOM 1976 C C . THR A 1 257 ? -19.964 -4.994 -0.972 1.00 90.25 257 THR A C 1
ATOM 1978 O O . THR A 1 257 ? -19.867 -3.819 -0.623 1.00 90.25 257 THR A O 1
ATOM 1981 N N . ARG A 1 258 ? -21.091 -5.508 -1.484 1.00 88.56 258 ARG A N 1
ATOM 1982 C CA . ARG A 1 258 ? -22.289 -4.701 -1.761 1.00 88.56 258 ARG A CA 1
ATOM 1983 C C . ARG A 1 258 ? -22.852 -4.038 -0.508 1.00 88.56 258 ARG A C 1
ATOM 1985 O O . ARG A 1 258 ? -23.288 -2.893 -0.579 1.00 88.56 258 ARG A O 1
ATOM 1992 N N . GLU A 1 259 ? -22.836 -4.720 0.636 1.00 87.56 259 GLU A N 1
ATOM 1993 C CA . GLU A 1 259 ? -23.322 -4.140 1.892 1.00 87.56 259 GLU A CA 1
ATOM 1994 C C . GLU A 1 259 ? -22.468 -2.946 2.359 1.00 87.56 259 GLU A C 1
ATOM 1996 O O . GLU A 1 259 ? -23.020 -1.963 2.858 1.00 87.56 259 GLU A O 1
ATOM 2001 N N . TRP A 1 260 ? -21.138 -3.007 2.212 1.00 88.12 260 TRP A N 1
ATOM 2002 C CA . TRP A 1 260 ? -20.249 -1.887 2.556 1.00 88.12 260 TRP A CA 1
ATOM 2003 C C . TRP A 1 260 ? -20.335 -0.744 1.543 1.00 88.12 260 TRP A C 1
ATOM 2005 O O . TRP A 1 260 ? -20.419 0.420 1.942 1.00 88.12 260 TRP A O 1
ATOM 2015 N N . GLU A 1 261 ? -20.382 -1.065 0.250 1.00 86.88 261 GLU A N 1
ATOM 2016 C CA . GLU A 1 261 ? -20.524 -0.075 -0.823 1.00 86.88 261 GLU A CA 1
ATOM 2017 C C . GLU A 1 261 ? -21.856 0.676 -0.732 1.00 86.88 261 GLU A C 1
ATOM 2019 O O . GLU A 1 261 ? -21.885 1.889 -0.927 1.00 86.88 261 GLU A O 1
ATOM 2024 N N . ALA A 1 262 ? -22.941 0.003 -0.329 1.00 83.00 262 ALA A N 1
ATOM 2025 C CA . ALA A 1 262 ? -24.231 0.643 -0.060 1.00 83.00 262 ALA A CA 1
ATOM 2026 C C . ALA A 1 262 ? -24.163 1.705 1.053 1.00 83.00 262 ALA A C 1
ATOM 2028 O O . ALA A 1 262 ? -25.039 2.562 1.139 1.00 83.00 262 ALA A O 1
ATOM 2029 N N . LYS A 1 263 ? -23.124 1.667 1.897 1.00 79.44 263 LYS A N 1
ATOM 2030 C CA . LYS A 1 263 ? -22.848 2.659 2.946 1.00 79.44 263 LYS A CA 1
ATOM 2031 C C . LYS A 1 263 ? -21.763 3.659 2.538 1.00 79.44 263 LYS A C 1
ATOM 2033 O O . LYS A 1 263 ? -21.238 4.350 3.401 1.00 79.44 263 LYS A O 1
ATOM 2038 N N . ASN A 1 264 ? -21.399 3.723 1.254 1.00 79.69 264 ASN A N 1
ATOM 2039 C CA . ASN A 1 264 ? -20.310 4.554 0.727 1.00 79.69 264 ASN A CA 1
ATOM 2040 C C . ASN A 1 264 ? -18.949 4.301 1.402 1.00 79.69 264 ASN A C 1
ATOM 2042 O O . ASN A 1 264 ? -18.109 5.197 1.504 1.00 79.69 264 ASN A O 1
ATOM 2046 N N . VAL A 1 265 ? -18.711 3.067 1.855 1.00 86.06 265 VAL A N 1
ATOM 2047 C CA . VAL A 1 265 ? -17.434 2.646 2.436 1.00 86.06 265 VAL A CA 1
ATOM 2048 C C . VAL A 1 265 ? -16.762 1.664 1.494 1.00 86.06 265 VAL A C 1
ATOM 2050 O O . VAL A 1 265 ? -17.373 0.686 1.078 1.00 86.06 265 VAL A O 1
ATOM 2053 N N . ILE A 1 266 ? -15.485 1.891 1.196 1.00 90.00 266 ILE A N 1
ATOM 2054 C CA . ILE A 1 266 ? -14.677 1.002 0.363 1.00 90.00 266 ILE A CA 1
ATOM 2055 C C . ILE A 1 266 ? -14.215 -0.184 1.225 1.00 90.00 266 ILE A C 1
ATOM 2057 O O . ILE A 1 266 ? -13.412 0.001 2.153 1.00 90.00 266 ILE A O 1
ATOM 2061 N N . PRO A 1 267 ? -14.697 -1.409 0.965 1.00 92.50 267 PRO A N 1
ATOM 2062 C CA . PRO A 1 267 ? -14.355 -2.546 1.796 1.00 92.50 267 PRO A CA 1
ATOM 2063 C C . PRO A 1 267 ? -12.955 -3.081 1.469 1.00 92.50 267 PRO A C 1
ATOM 2065 O O . PRO A 1 267 ? -12.595 -3.303 0.316 1.00 92.50 267 PRO A O 1
ATOM 2068 N N . VAL A 1 268 ? -12.172 -3.352 2.510 1.00 94.31 268 VAL A N 1
ATOM 2069 C CA . VAL A 1 268 ? -10.883 -4.049 2.442 1.00 94.31 268 VAL A CA 1
ATOM 2070 C C . VAL A 1 268 ? -11.080 -5.446 3.024 1.00 94.31 268 VAL A C 1
ATOM 2072 O O . VAL A 1 268 ? -10.887 -5.691 4.220 1.00 94.31 268 VAL A O 1
ATOM 2075 N N . LEU A 1 269 ? -11.569 -6.350 2.176 1.00 93.00 269 LEU A N 1
ATOM 2076 C CA . LEU A 1 269 ? -12.081 -7.643 2.612 1.00 93.00 269 LEU A CA 1
ATOM 2077 C C . LEU A 1 269 ? -10.990 -8.678 2.888 1.00 93.00 269 LEU A C 1
ATOM 2079 O O . LEU A 1 269 ? -9.953 -8.734 2.227 1.00 93.00 269 LEU A O 1
ATOM 2083 N N . TYR A 1 270 ? -11.252 -9.542 3.867 1.00 92.38 270 TYR A N 1
ATOM 2084 C CA . TYR A 1 270 ? -10.426 -10.707 4.166 1.00 92.38 270 TYR A CA 1
ATOM 2085 C C . TYR A 1 270 ? -11.271 -11.900 4.603 1.00 92.38 270 TYR A C 1
ATOM 2087 O O . TYR A 1 270 ? -12.338 -11.770 5.203 1.00 92.38 270 TYR A O 1
ATOM 2095 N N . LYS A 1 271 ? -10.767 -13.104 4.338 1.00 90.56 271 LYS A N 1
ATOM 2096 C CA . LYS A 1 271 ? -11.456 -14.331 4.728 1.00 90.56 271 LYS A CA 1
ATOM 2097 C C . LYS A 1 271 ? -11.479 -14.477 6.247 1.00 90.56 271 LYS A C 1
ATOM 2099 O O . LYS A 1 271 ? -10.449 -14.349 6.913 1.00 90.56 271 LYS A O 1
ATOM 2104 N N . GLU A 1 272 ? -12.633 -14.824 6.800 1.00 88.38 272 GLU A N 1
ATOM 2105 C CA . GLU A 1 272 ? -12.733 -15.115 8.224 1.00 88.38 272 GLU A CA 1
ATOM 2106 C C . GLU A 1 272 ? -11.954 -16.386 8.595 1.00 88.38 272 GLU A C 1
ATOM 2108 O O . GLU A 1 272 ? -12.159 -17.467 8.038 1.00 88.38 272 GLU A O 1
ATOM 2113 N N . TYR A 1 273 ? -11.029 -16.251 9.549 1.00 88.06 273 TYR A N 1
ATOM 2114 C CA . TYR A 1 273 ? -10.221 -17.356 10.054 1.00 88.06 273 TYR A CA 1
ATOM 2115 C C . TYR A 1 273 ? -9.702 -17.061 11.465 1.00 88.06 273 TYR A C 1
ATOM 2117 O O . TYR A 1 273 ? -9.178 -15.974 11.711 1.00 88.06 273 TYR A O 1
ATOM 2125 N N . ARG A 1 274 ? -9.832 -18.032 12.385 1.00 81.62 274 ARG A N 1
ATOM 2126 C CA . ARG A 1 274 ? -9.297 -18.007 13.768 1.00 81.62 274 ARG A CA 1
ATOM 2127 C C . ARG A 1 274 ? -9.379 -16.625 14.448 1.00 81.62 274 ARG A C 1
ATOM 2129 O O . ARG A 1 274 ? -8.349 -16.050 14.809 1.00 81.62 274 ARG A O 1
ATOM 2136 N N . ARG A 1 275 ? -10.600 -16.093 14.623 1.00 81.19 275 ARG A N 1
ATOM 2137 C CA . ARG A 1 275 ? -10.853 -14.756 15.209 1.00 81.19 275 ARG A CA 1
ATOM 2138 C C . ARG A 1 275 ? -10.014 -13.671 14.511 1.00 81.19 275 ARG A C 1
ATOM 2140 O O . ARG A 1 275 ? -9.083 -13.114 15.095 1.00 81.19 275 ARG A O 1
ATOM 2147 N N . HIS A 1 276 ? -10.298 -13.435 13.230 1.00 88.50 276 HIS A N 1
ATOM 2148 C CA . HIS A 1 276 ? -9.655 -12.403 12.401 1.00 88.50 276 HIS A CA 1
ATOM 2149 C C . HIS A 1 276 ? -8.116 -12.482 12.349 1.00 88.50 276 HIS A C 1
ATOM 2151 O O . HIS A 1 276 ? -7.428 -11.465 12.405 1.00 88.50 276 HIS A O 1
ATOM 2157 N N . TYR A 1 277 ? -7.547 -13.689 12.267 1.00 90.69 277 TYR A N 1
ATOM 2158 C CA . TYR A 1 277 ? -6.095 -13.895 12.198 1.00 90.69 277 TYR A CA 1
ATOM 2159 C C . TYR A 1 277 ? -5.443 -13.100 11.055 1.00 90.69 277 TYR A C 1
ATOM 2161 O O . TYR A 1 277 ? -4.502 -12.354 11.303 1.00 90.69 277 TYR A O 1
ATOM 2169 N N . TYR A 1 278 ? -5.980 -13.189 9.832 1.00 92.19 278 TYR A N 1
ATOM 2170 C CA . TYR A 1 278 ? -5.394 -12.520 8.664 1.00 92.19 278 TYR A CA 1
ATOM 2171 C C . TYR A 1 278 ? -5.380 -10.993 8.780 1.00 92.19 278 TYR A C 1
ATOM 2173 O O . TYR A 1 278 ? -4.391 -10.371 8.414 1.00 92.19 278 TYR A O 1
ATOM 2181 N N . LEU A 1 279 ? -6.428 -10.384 9.344 1.00 93.62 279 LEU A N 1
ATOM 2182 C CA . LEU A 1 279 ? -6.434 -8.945 9.611 1.00 93.62 279 LEU A CA 1
ATOM 2183 C C . LEU A 1 279 ? -5.321 -8.560 10.590 1.00 93.62 279 LEU A C 1
ATOM 2185 O O . LEU A 1 279 ? -4.550 -7.645 10.318 1.00 93.62 279 LEU A O 1
ATOM 2189 N N . ARG A 1 280 ? -5.227 -9.269 11.721 1.00 92.12 280 ARG A N 1
ATOM 2190 C CA . ARG A 1 280 ? -4.264 -8.947 12.783 1.00 92.12 280 ARG A CA 1
ATOM 2191 C C . ARG A 1 280 ? -2.827 -9.047 12.290 1.00 92.12 280 ARG A C 1
ATOM 2193 O O . ARG A 1 280 ? -2.077 -8.088 12.431 1.00 92.12 280 ARG A O 1
ATOM 2200 N N . GLU A 1 281 ? -2.471 -10.160 11.654 1.00 93.00 281 GLU A N 1
ATOM 2201 C CA . GLU A 1 281 ? -1.117 -10.340 11.128 1.00 93.00 281 GLU A CA 1
ATOM 2202 C C . GLU A 1 281 ? -0.803 -9.339 10.004 1.00 93.00 281 GLU A C 1
ATOM 2204 O O . GLU A 1 281 ? 0.331 -8.870 9.916 1.00 93.00 281 GLU A O 1
ATOM 2209 N N . THR A 1 282 ? -1.789 -8.949 9.181 1.00 94.50 282 THR A N 1
ATOM 2210 C CA . THR A 1 282 ? -1.592 -7.892 8.179 1.00 94.50 282 THR A CA 1
ATOM 2211 C C . THR A 1 282 ? -1.308 -6.549 8.837 1.00 94.50 282 THR A C 1
ATOM 2213 O O . THR A 1 282 ? -0.369 -5.879 8.422 1.00 94.50 282 THR A O 1
ATOM 2216 N N . LEU A 1 283 ? -2.054 -6.160 9.875 1.00 95.00 283 LEU A N 1
ATOM 2217 C CA . LEU A 1 283 ? -1.797 -4.913 10.606 1.00 95.00 283 LEU A CA 1
ATOM 2218 C C . LEU A 1 283 ? -0.412 -4.924 11.262 1.00 95.00 283 LEU A C 1
ATOM 2220 O O . LEU A 1 283 ? 0.297 -3.922 11.205 1.00 95.00 283 LEU A O 1
ATOM 2224 N N . HIS A 1 284 ? 0.006 -6.055 11.841 1.00 94.00 284 HIS A N 1
ATOM 2225 C CA . HIS A 1 284 ? 1.337 -6.196 12.443 1.00 94.00 284 HIS A CA 1
ATOM 2226 C C . HIS A 1 284 ? 2.444 -6.068 11.394 1.00 94.00 284 HIS A C 1
ATOM 2228 O O . HIS A 1 284 ? 3.395 -5.313 11.592 1.00 94.00 284 HIS A O 1
ATOM 2234 N N . ALA A 1 285 ? 2.305 -6.762 10.262 1.00 91.31 285 ALA A N 1
ATOM 2235 C CA . ALA A 1 285 ? 3.259 -6.686 9.162 1.00 91.31 285 ALA A CA 1
ATOM 2236 C C . ALA A 1 285 ? 3.298 -5.281 8.544 1.00 91.31 285 ALA A C 1
ATOM 2238 O O . ALA A 1 285 ? 4.378 -4.765 8.256 1.00 91.31 285 ALA A O 1
ATOM 2239 N N . TRP A 1 286 ? 2.144 -4.635 8.377 1.00 92.44 286 TRP A N 1
ATOM 2240 C CA . TRP A 1 286 ? 2.059 -3.270 7.869 1.00 92.44 286 TRP A CA 1
ATOM 2241 C C . TRP A 1 286 ? 2.748 -2.279 8.813 1.00 92.44 286 TRP A C 1
ATOM 2243 O O . TRP A 1 286 ? 3.582 -1.491 8.367 1.00 92.44 286 TRP A O 1
ATOM 2253 N N . ALA A 1 287 ? 2.487 -2.369 10.119 1.00 91.88 287 ALA A N 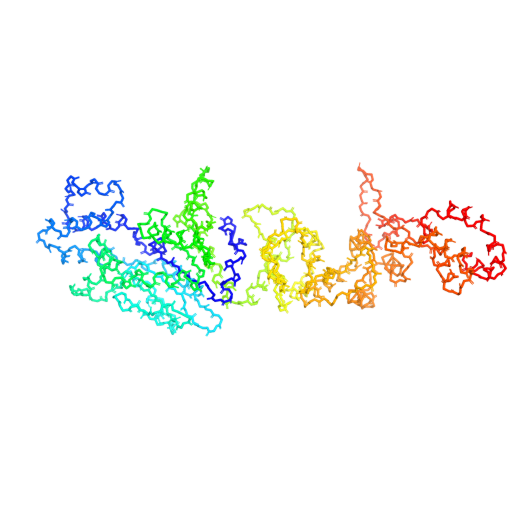1
ATOM 2254 C CA . ALA A 1 287 ? 3.121 -1.521 11.124 1.00 91.88 287 ALA A CA 1
ATOM 2255 C C . ALA A 1 287 ? 4.646 -1.690 11.167 1.00 91.88 287 ALA A C 1
ATOM 2257 O O . ALA A 1 287 ? 5.366 -0.694 11.222 1.00 91.88 287 ALA A O 1
ATOM 2258 N N . ALA A 1 288 ? 5.141 -2.931 11.102 1.00 88.88 288 ALA A N 1
ATOM 2259 C CA . ALA A 1 288 ? 6.575 -3.215 11.087 1.00 88.88 288 ALA A CA 1
ATOM 2260 C C . ALA A 1 288 ? 7.263 -2.590 9.862 1.00 88.88 288 ALA A C 1
ATOM 2262 O O . ALA A 1 288 ? 8.236 -1.855 10.012 1.00 88.88 288 ALA A O 1
ATOM 2263 N N . ASN A 1 289 ? 6.703 -2.793 8.663 1.00 85.00 289 ASN A N 1
ATOM 2264 C CA . ASN A 1 289 ? 7.234 -2.189 7.437 1.00 85.00 289 ASN A CA 1
ATOM 2265 C C . ASN A 1 289 ? 7.197 -0.656 7.483 1.00 85.00 289 ASN A C 1
ATOM 2267 O O . ASN A 1 289 ? 8.127 -0.008 7.013 1.00 85.00 289 ASN A O 1
ATOM 2271 N N . TYR A 1 290 ? 6.140 -0.075 8.056 1.00 83.94 290 TYR A N 1
ATOM 2272 C CA . TYR A 1 290 ? 6.014 1.374 8.185 1.00 83.94 290 TYR A CA 1
ATOM 2273 C C . TYR A 1 290 ? 7.059 1.965 9.137 1.00 83.94 290 TYR A C 1
ATOM 2275 O O . TYR A 1 290 ? 7.713 2.947 8.791 1.00 83.94 290 TYR A O 1
ATOM 2283 N N . ARG A 1 291 ? 7.247 1.357 10.316 1.00 80.94 291 ARG A N 1
ATOM 2284 C CA . ARG A 1 291 ? 8.237 1.798 11.309 1.00 80.94 291 ARG A CA 1
ATOM 2285 C C . ARG A 1 291 ? 9.652 1.802 10.736 1.00 80.94 291 ARG A C 1
ATOM 2287 O O . ARG A 1 291 ? 10.410 2.734 10.984 1.00 80.94 291 ARG A O 1
ATOM 2294 N N . ASP A 1 292 ? 9.982 0.773 9.965 1.00 77.94 292 ASP A N 1
ATOM 2295 C CA . ASP A 1 292 ? 11.325 0.584 9.424 1.00 77.94 292 ASP A CA 1
ATOM 2296 C C . ASP A 1 292 ? 11.529 1.379 8.109 1.00 77.94 292 ASP A C 1
ATOM 2298 O O . ASP A 1 292 ? 12.648 1.488 7.604 1.00 77.94 292 ASP A O 1
ATOM 2302 N N . GLY A 1 293 ? 10.464 1.973 7.554 1.00 80.50 293 GLY A N 1
ATOM 2303 C CA . GLY A 1 293 ? 10.499 2.861 6.392 1.00 80.50 293 GLY A CA 1
ATOM 2304 C C . GLY A 1 293 ? 11.173 2.226 5.173 1.00 80.50 293 GLY A C 1
ATOM 2305 O O . GLY A 1 293 ? 10.790 1.151 4.709 1.00 80.50 293 GLY A O 1
ATOM 2306 N N . VAL A 1 294 ? 12.209 2.890 4.651 1.00 80.44 294 VAL A N 1
ATOM 2307 C CA . VAL A 1 294 ? 12.999 2.377 3.518 1.00 80.44 294 VAL A CA 1
ATOM 2308 C C . VAL A 1 294 ? 13.682 1.048 3.861 1.00 80.44 294 VAL A C 1
ATOM 2310 O O . VAL A 1 294 ? 13.728 0.158 3.011 1.00 80.44 294 VAL A O 1
ATOM 2313 N N . ASN A 1 295 ? 14.133 0.863 5.107 1.00 83.88 295 ASN A N 1
ATOM 2314 C CA . ASN A 1 295 ? 14.753 -0.392 5.541 1.00 83.88 295 ASN A CA 1
ATOM 2315 C C . ASN A 1 295 ? 13.738 -1.545 5.516 1.00 83.88 295 ASN A C 1
ATOM 2317 O O . ASN A 1 295 ? 14.090 -2.661 5.142 1.00 83.88 295 ASN A O 1
ATOM 2321 N N . GLY A 1 296 ? 12.465 -1.275 5.830 1.00 83.50 296 GLY A N 1
ATOM 2322 C CA . GLY A 1 296 ? 11.376 -2.249 5.693 1.00 83.50 296 GLY A CA 1
ATOM 2323 C C . GLY A 1 296 ? 11.195 -2.705 4.241 1.00 83.50 296 GLY A C 1
ATOM 2324 O O . GLY A 1 296 ? 11.149 -3.902 3.954 1.00 83.50 296 GLY A O 1
ATOM 2325 N N . LYS A 1 297 ? 11.209 -1.760 3.291 1.00 86.56 297 LYS A N 1
ATOM 2326 C CA . LYS A 1 297 ? 11.169 -2.069 1.848 1.00 86.56 297 LYS A CA 1
ATOM 2327 C C . LYS A 1 297 ? 12.398 -2.868 1.397 1.00 86.56 297 LYS A C 1
ATOM 2329 O O . LYS A 1 297 ? 12.260 -3.833 0.651 1.00 86.56 297 LYS A O 1
ATOM 2334 N N . GLN A 1 298 ? 13.593 -2.538 1.886 1.00 89.25 298 GLN A N 1
ATOM 2335 C CA . GLN A 1 298 ? 14.809 -3.319 1.614 1.00 89.25 298 GLN A CA 1
ATOM 2336 C C . GLN A 1 298 ? 14.764 -4.730 2.224 1.00 89.25 298 GLN A C 1
ATOM 2338 O O . GLN A 1 298 ? 15.273 -5.678 1.620 1.00 89.25 298 GLN A O 1
ATOM 2343 N N . ALA A 1 299 ? 14.127 -4.909 3.383 1.00 88.81 299 ALA A N 1
ATOM 2344 C CA . ALA A 1 299 ? 13.913 -6.226 3.976 1.00 88.81 299 ALA A CA 1
ATOM 2345 C C . ALA A 1 299 ? 12.982 -7.096 3.112 1.00 88.81 299 ALA A C 1
ATOM 2347 O O . ALA A 1 299 ? 13.257 -8.281 2.926 1.00 88.81 299 ALA A O 1
ATOM 2348 N N . ILE A 1 300 ? 11.932 -6.511 2.519 1.00 87.38 300 ILE A N 1
ATOM 2349 C CA . ILE A 1 300 ? 11.079 -7.191 1.526 1.00 87.38 300 ILE A CA 1
ATOM 2350 C C . ILE A 1 300 ? 11.912 -7.646 0.325 1.00 87.38 300 ILE A C 1
ATOM 2352 O O . ILE A 1 300 ? 11.836 -8.814 -0.053 1.00 87.38 300 ILE A O 1
ATOM 2356 N N . VAL A 1 301 ? 12.737 -6.752 -0.230 1.00 91.00 301 VAL A N 1
ATOM 2357 C CA . VAL A 1 301 ? 13.645 -7.080 -1.340 1.00 91.00 301 VAL A CA 1
ATOM 2358 C C . VAL A 1 301 ? 14.549 -8.251 -0.965 1.00 91.00 301 VAL A C 1
ATOM 2360 O O . VAL A 1 301 ? 14.602 -9.245 -1.682 1.00 91.00 301 VAL A O 1
ATOM 2363 N N . SER A 1 302 ? 15.198 -8.181 0.197 1.00 9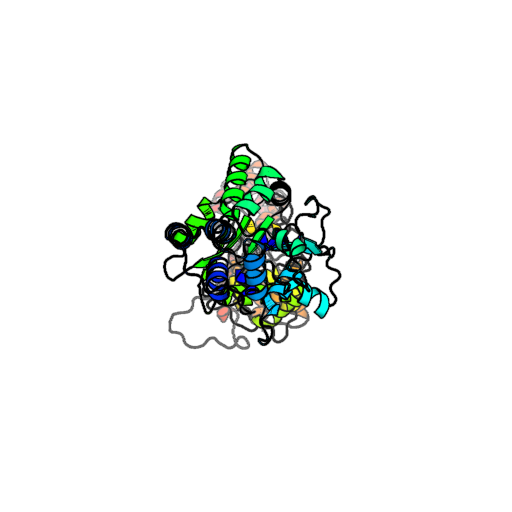1.38 302 SER A N 1
ATOM 2364 C CA . SER A 1 302 ? 16.122 -9.223 0.663 1.00 91.38 302 SER A CA 1
ATOM 2365 C C . SER A 1 302 ? 15.435 -10.578 0.828 1.00 91.38 302 SER A C 1
ATOM 2367 O O . SER A 1 302 ? 16.027 -11.614 0.546 1.00 91.38 302 SER A O 1
ATOM 2369 N N . LYS A 1 303 ? 14.172 -10.573 1.263 1.00 89.06 303 LYS A N 1
ATOM 2370 C CA . LYS A 1 303 ? 13.390 -11.787 1.490 1.00 89.06 303 LYS A CA 1
ATOM 2371 C C . LYS A 1 303 ? 12.973 -12.487 0.196 1.00 89.06 303 LYS A C 1
ATOM 2373 O O . LYS A 1 303 ? 12.904 -13.711 0.184 1.00 89.06 303 LYS A O 1
ATOM 2378 N N . TYR A 1 304 ? 12.645 -11.730 -0.852 1.00 88.81 304 TYR A N 1
ATOM 2379 C CA . TYR A 1 304 ? 12.021 -12.282 -2.061 1.00 88.81 304 TYR A CA 1
ATOM 2380 C C . TYR A 1 304 ? 12.923 -12.288 -3.300 1.00 88.81 304 TYR A C 1
ATOM 2382 O O . TYR A 1 304 ? 12.604 -12.989 -4.252 1.00 88.81 304 TYR A O 1
ATOM 2390 N N . CYS A 1 305 ? 14.047 -11.566 -3.308 1.00 86.81 305 CYS A N 1
ATOM 2391 C CA . CYS A 1 305 ? 14.895 -11.421 -4.500 1.00 86.81 305 CYS A CA 1
ATOM 2392 C C . CYS A 1 305 ? 15.466 -12.737 -5.060 1.00 86.81 305 CYS A C 1
ATOM 2394 O O . CYS A 1 305 ? 15.767 -12.797 -6.246 1.00 86.81 305 CYS A O 1
ATOM 2396 N N . GLN A 1 306 ? 15.593 -13.778 -4.232 1.00 88.31 306 GLN A N 1
ATOM 2397 C CA . GLN A 1 306 ? 16.106 -15.097 -4.629 1.00 88.31 306 GLN A CA 1
ATOM 2398 C C . GLN A 1 306 ? 15.006 -16.102 -5.004 1.00 88.31 306 GLN A C 1
ATOM 2400 O O . GLN A 1 306 ? 15.303 -17.255 -5.295 1.00 88.31 306 GLN A O 1
ATOM 2405 N N . ILE A 1 307 ? 13.734 -15.701 -4.954 1.00 86.62 307 ILE A N 1
ATOM 2406 C CA . ILE A 1 307 ? 12.608 -16.564 -5.321 1.00 86.62 307 ILE A CA 1
ATOM 2407 C C . ILE A 1 307 ? 12.278 -16.332 -6.797 1.00 86.62 307 ILE A C 1
ATOM 2409 O O . ILE A 1 307 ? 12.159 -15.183 -7.224 1.00 86.62 307 ILE A O 1
ATOM 2413 N N . GLU A 1 308 ? 12.105 -17.409 -7.563 1.00 82.50 308 GLU A N 1
ATOM 2414 C CA . GLU A 1 308 ? 11.676 -17.323 -8.961 1.00 82.50 308 GLU A CA 1
ATOM 2415 C C . GLU A 1 308 ? 10.205 -16.860 -9.068 1.00 82.50 308 GLU A C 1
ATOM 2417 O O . GLU A 1 308 ? 9.343 -17.354 -8.331 1.00 82.50 308 GLU A O 1
ATOM 2422 N N . PRO A 1 309 ? 9.869 -15.941 -9.993 1.00 80.62 309 PRO A N 1
ATOM 2423 C CA . PRO A 1 309 ? 8.548 -15.310 -10.065 1.00 80.62 309 PRO A CA 1
ATOM 2424 C C . PRO A 1 309 ? 7.433 -16.163 -10.720 1.00 80.62 309 PRO A C 1
ATOM 2426 O O . PRO A 1 309 ? 6.416 -15.614 -11.132 1.00 80.62 309 PRO A O 1
ATOM 2429 N N . VAL A 1 310 ? 7.580 -17.492 -10.812 1.00 64.81 310 VAL A N 1
ATOM 2430 C CA . VAL A 1 310 ? 6.864 -18.335 -11.797 1.00 64.81 310 VAL A CA 1
ATOM 2431 C C . VAL A 1 310 ? 5.340 -18.406 -11.613 1.00 64.81 310 VAL A C 1
ATOM 2433 O O . VAL A 1 310 ? 4.632 -18.497 -12.610 1.00 64.81 310 VAL A O 1
ATOM 2436 N N . ILE A 1 311 ? 4.786 -18.363 -10.393 1.00 53.28 311 ILE A N 1
ATOM 2437 C CA . ILE A 1 311 ? 3.320 -18.371 -10.190 1.00 53.28 311 ILE A CA 1
ATOM 2438 C C . ILE A 1 311 ? 2.952 -17.625 -8.902 1.00 53.28 311 ILE A C 1
ATOM 2440 O O . ILE A 1 311 ? 3.005 -18.186 -7.803 1.00 53.28 311 ILE A O 1
ATOM 2444 N N . THR A 1 312 ? 2.500 -16.375 -9.014 1.00 53.94 312 THR A N 1
ATOM 2445 C CA . THR A 1 312 ? 1.759 -15.733 -7.924 1.00 53.94 312 THR A CA 1
ATOM 2446 C C . THR A 1 312 ? 0.300 -16.154 -7.994 1.00 53.94 312 THR A C 1
ATOM 2448 O O . THR A 1 312 ? -0.452 -15.818 -8.904 1.00 53.94 312 THR A O 1
ATOM 2451 N N . THR A 1 313 ? -0.148 -16.907 -6.995 1.00 55.91 313 THR A N 1
ATOM 2452 C CA . THR A 1 313 ? -1.591 -16.958 -6.736 1.00 55.91 313 THR A CA 1
ATOM 2453 C C . THR A 1 313 ? -2.011 -15.600 -6.171 1.00 55.91 313 THR A C 1
ATOM 2455 O O . THR A 1 313 ? -1.247 -14.994 -5.421 1.00 55.91 313 THR A O 1
ATOM 2458 N N . LYS A 1 314 ? -3.249 -15.147 -6.421 1.00 54.09 314 LYS A N 1
ATOM 2459 C CA . LYS A 1 314 ? -3.843 -13.942 -5.784 1.00 54.09 314 LYS A CA 1
ATOM 2460 C C . LYS A 1 314 ? -3.768 -13.961 -4.238 1.00 54.09 314 LYS A C 1
ATOM 2462 O O . LYS A 1 314 ? -4.082 -12.982 -3.575 1.00 54.09 314 LYS A O 1
ATOM 2467 N N . GLN A 1 315 ? -3.420 -15.111 -3.660 1.00 49.25 315 GLN A N 1
ATOM 2468 C CA . GLN A 1 315 ? -3.273 -15.373 -2.234 1.00 49.25 315 GLN A CA 1
ATOM 2469 C C . GLN A 1 315 ? -1.827 -15.241 -1.730 1.00 49.25 315 GLN A C 1
ATOM 2471 O O . GLN A 1 315 ? -1.637 -15.128 -0.522 1.00 49.25 315 GLN A O 1
ATOM 2476 N N . ASP A 1 316 ? -0.817 -15.275 -2.603 1.00 63.78 316 ASP A N 1
ATOM 2477 C CA . ASP A 1 316 ? 0.607 -15.164 -2.263 1.00 63.78 316 ASP A CA 1
ATOM 2478 C C . ASP A 1 316 ? 1.301 -14.155 -3.183 1.00 63.78 316 ASP A C 1
ATOM 2480 O O . ASP A 1 316 ? 2.223 -14.475 -3.932 1.00 63.78 316 ASP A O 1
ATOM 2484 N N . ASP A 1 317 ? 0.812 -12.916 -3.146 1.00 75.94 317 ASP A N 1
ATOM 2485 C CA . ASP A 1 317 ? 1.294 -11.822 -3.985 1.00 75.94 317 ASP A CA 1
ATOM 2486 C C . ASP A 1 317 ? 2.657 -11.280 -3.499 1.00 75.94 317 ASP A C 1
ATOM 2488 O O . ASP A 1 317 ? 2.802 -10.175 -2.968 1.00 75.94 317 ASP A O 1
ATOM 2492 N N . PHE A 1 318 ? 3.705 -12.107 -3.576 1.00 82.75 318 PHE A N 1
ATOM 2493 C CA . PHE A 1 318 ? 5.072 -11.657 -3.299 1.00 82.75 318 PHE A CA 1
ATOM 2494 C C . PHE A 1 318 ? 5.630 -10.776 -4.423 1.00 82.75 318 PHE A C 1
ATOM 2496 O O . PHE A 1 318 ? 6.393 -9.859 -4.122 1.00 82.75 318 PHE A O 1
ATOM 2503 N N . VAL A 1 319 ? 5.209 -10.988 -5.677 1.00 85.50 319 VAL A N 1
ATOM 2504 C CA . VAL A 1 319 ? 5.579 -10.122 -6.810 1.00 85.50 319 VAL A CA 1
ATOM 2505 C C . VAL A 1 319 ? 5.048 -8.708 -6.589 1.00 85.50 319 VAL A C 1
ATOM 2507 O O . VAL A 1 319 ? 5.829 -7.764 -6.677 1.00 85.50 319 VAL A O 1
ATOM 2510 N N . GLY A 1 320 ? 3.786 -8.538 -6.184 1.00 84.94 320 GLY A N 1
ATOM 2511 C CA . GLY A 1 320 ? 3.221 -7.230 -5.847 1.00 84.94 320 GLY A CA 1
ATOM 2512 C C . GLY A 1 320 ? 3.938 -6.543 -4.683 1.00 84.94 320 GLY A C 1
ATOM 2513 O O . GLY A 1 320 ? 4.220 -5.346 -4.754 1.00 84.94 320 GLY A O 1
ATOM 2514 N N . ARG A 1 321 ? 4.340 -7.291 -3.643 1.00 85.88 321 ARG A N 1
ATOM 2515 C CA . ARG A 1 321 ? 5.190 -6.757 -2.555 1.00 85.88 321 ARG A CA 1
ATOM 2516 C C . ARG A 1 321 ? 6.560 -6.299 -3.060 1.00 85.88 321 ARG A C 1
ATOM 2518 O O . ARG A 1 321 ? 7.043 -5.254 -2.625 1.00 85.88 321 ARG A O 1
ATOM 2525 N N . MET A 1 322 ? 7.175 -7.053 -3.972 1.00 90.12 322 MET A N 1
ATOM 2526 C CA . MET A 1 322 ? 8.449 -6.677 -4.588 1.00 90.12 322 MET A CA 1
ATOM 2527 C C . MET A 1 322 ? 8.317 -5.419 -5.444 1.00 90.12 322 MET A C 1
ATOM 2529 O O . MET A 1 322 ? 9.091 -4.477 -5.287 1.00 90.12 322 MET A O 1
ATOM 2533 N N . LEU A 1 323 ? 7.298 -5.375 -6.299 1.00 90.25 323 LEU A N 1
ATOM 2534 C CA . LEU A 1 323 ? 6.963 -4.225 -7.131 1.00 90.25 323 LEU A CA 1
ATOM 2535 C C . LEU A 1 323 ? 6.738 -2.965 -6.289 1.00 90.25 323 LEU A C 1
ATOM 2537 O O . LEU A 1 323 ? 7.281 -1.907 -6.610 1.00 90.25 323 LEU A O 1
ATOM 2541 N N . TRP A 1 324 ? 6.004 -3.077 -5.180 1.00 88.06 324 TRP A N 1
ATOM 2542 C CA . TRP A 1 324 ? 5.805 -1.977 -4.237 1.00 88.06 324 TRP A CA 1
ATOM 2543 C C . TRP A 1 324 ? 7.122 -1.495 -3.619 1.00 88.06 324 TRP A C 1
ATOM 2545 O O . TRP A 1 324 ? 7.401 -0.296 -3.625 1.00 88.06 324 TRP A O 1
ATOM 2555 N N . ALA A 1 325 ? 7.963 -2.415 -3.134 1.00 89.56 325 ALA A N 1
ATOM 2556 C CA . ALA A 1 325 ? 9.247 -2.066 -2.531 1.00 89.56 325 ALA A CA 1
ATOM 2557 C C . ALA A 1 325 ? 10.183 -1.365 -3.531 1.00 89.56 325 ALA A C 1
ATOM 2559 O O . ALA A 1 325 ? 10.778 -0.340 -3.197 1.00 89.56 3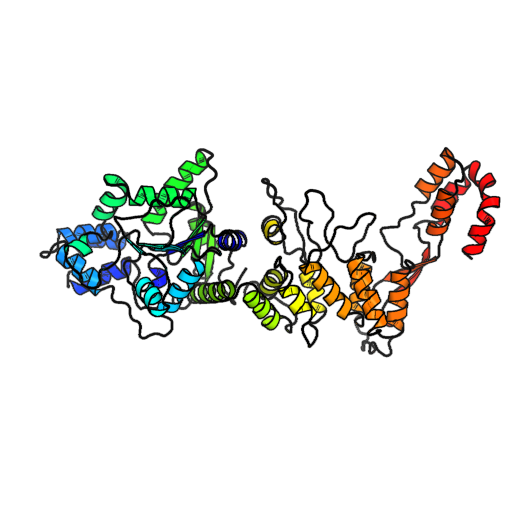25 ALA A O 1
ATOM 2560 N N . LEU A 1 326 ? 10.277 -1.871 -4.766 1.00 93.50 326 LEU A N 1
ATOM 2561 C CA . LEU A 1 326 ? 11.111 -1.302 -5.833 1.00 93.50 326 LEU A CA 1
ATOM 2562 C C . LEU A 1 326 ? 10.618 0.046 -6.367 1.00 93.50 326 LEU A C 1
ATOM 2564 O O . LEU A 1 326 ? 11.401 0.794 -6.950 1.00 93.50 326 LEU A O 1
ATOM 2568 N N . SER A 1 327 ? 9.338 0.360 -6.174 1.00 90.94 327 SER A N 1
ATOM 2569 C CA . SER A 1 327 ? 8.736 1.621 -6.619 1.00 90.94 327 SER A CA 1
ATOM 2570 C C . SER A 1 327 ? 9.009 2.792 -5.666 1.00 90.94 327 SER A C 1
ATOM 2572 O O . SER A 1 327 ? 8.484 3.884 -5.868 1.00 90.94 327 SER A O 1
ATOM 2574 N N . ASP A 1 328 ? 9.808 2.590 -4.614 1.00 89.56 328 ASP A N 1
ATOM 2575 C CA . ASP A 1 328 ? 10.149 3.653 -3.676 1.00 89.56 328 ASP A CA 1
ATOM 2576 C C . ASP A 1 328 ? 10.915 4.805 -4.347 1.00 89.56 328 ASP A C 1
ATOM 2578 O O . ASP A 1 328 ? 11.915 4.601 -5.040 1.00 89.56 328 ASP A O 1
ATOM 2582 N N . LYS A 1 329 ? 10.474 6.038 -4.073 1.00 86.88 329 LYS A N 1
ATOM 2583 C CA . LYS A 1 329 ? 10.993 7.270 -4.688 1.00 86.88 329 LYS A CA 1
ATOM 2584 C C . LYS A 1 329 ? 12.484 7.506 -4.419 1.00 86.88 329 LYS A C 1
ATOM 2586 O O . LYS A 1 329 ? 13.131 8.190 -5.205 1.00 86.88 329 LYS A O 1
ATOM 2591 N N . THR A 1 330 ? 13.042 6.954 -3.336 1.00 89.25 330 THR A N 1
ATOM 2592 C CA . THR A 1 330 ? 14.476 7.088 -3.022 1.00 89.25 330 THR A CA 1
ATOM 2593 C C . THR A 1 330 ? 15.368 6.228 -3.916 1.00 89.25 330 THR A C 1
ATOM 2595 O O . THR A 1 330 ? 16.574 6.449 -3.962 1.00 89.25 330 THR A O 1
ATOM 2598 N N . GLY A 1 331 ? 14.809 5.208 -4.578 1.00 92.06 331 GLY A N 1
ATOM 2599 C CA . GLY A 1 331 ? 15.570 4.219 -5.340 1.00 92.06 331 GLY A CA 1
ATOM 2600 C C . GLY A 1 331 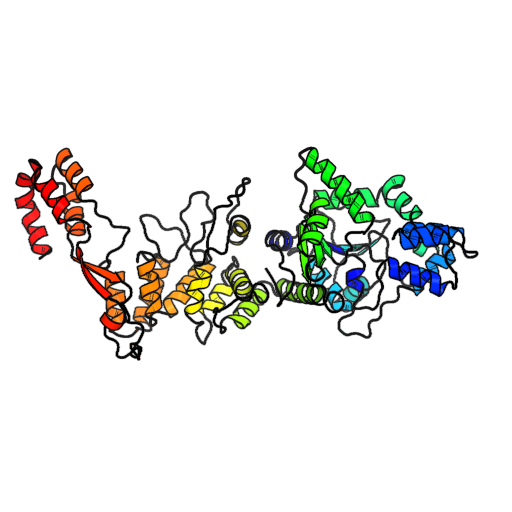? 16.428 3.273 -4.488 1.00 92.06 331 GLY A C 1
ATOM 2601 O O . GLY A 1 331 ? 17.020 2.350 -5.039 1.00 92.06 331 GLY A O 1
ATOM 2602 N N . LEU A 1 332 ? 16.483 3.426 -3.158 1.00 94.06 332 LEU A N 1
ATOM 2603 C CA . LEU A 1 332 ? 17.330 2.607 -2.280 1.00 94.06 332 LEU A CA 1
ATOM 2604 C C . LEU A 1 332 ? 16.947 1.115 -2.248 1.00 94.06 332 LEU A C 1
ATOM 2606 O O . LEU A 1 332 ? 17.860 0.283 -2.245 1.00 94.06 332 LEU A O 1
ATOM 2610 N N . PRO A 1 333 ? 15.656 0.723 -2.271 1.00 94.88 333 PRO A N 1
ATOM 2611 C CA . PRO A 1 333 ? 15.288 -0.684 -2.428 1.00 94.88 333 PRO A CA 1
ATOM 2612 C C . PRO A 1 333 ? 15.686 -1.248 -3.796 1.00 94.88 333 PRO A C 1
ATOM 2614 O O . PRO A 1 333 ? 16.185 -2.367 -3.866 1.00 94.88 333 PRO A O 1
ATOM 2617 N N . ALA A 1 334 ? 15.549 -0.461 -4.870 1.00 96.69 334 ALA A N 1
ATOM 2618 C CA . ALA A 1 334 ? 15.992 -0.857 -6.208 1.00 96.69 334 ALA A CA 1
ATOM 2619 C C . ALA A 1 334 ? 17.515 -0.982 -6.302 1.00 96.69 334 ALA A C 1
ATOM 2621 O O . ALA A 1 334 ? 18.019 -1.919 -6.916 1.00 96.69 334 ALA A O 1
ATOM 2622 N N . LYS A 1 335 ? 18.258 -0.098 -5.628 1.00 96.81 335 LYS A N 1
ATOM 2623 C CA . LYS A 1 335 ? 19.707 -0.222 -5.458 1.00 96.81 335 LYS A CA 1
ATOM 2624 C C . LYS A 1 335 ? 20.068 -1.521 -4.750 1.00 96.81 335 LYS A C 1
ATOM 2626 O O . LYS A 1 335 ? 20.917 -2.252 -5.241 1.00 96.81 335 LYS A O 1
ATOM 2631 N N . HIS A 1 336 ? 19.409 -1.808 -3.626 1.00 95.88 336 HIS A N 1
ATOM 2632 C CA . HIS A 1 336 ? 19.643 -3.024 -2.844 1.00 95.88 336 HIS A CA 1
ATOM 2633 C C . HIS A 1 336 ? 19.365 -4.286 -3.661 1.00 95.88 336 HIS A C 1
ATOM 2635 O O . HIS A 1 336 ? 20.165 -5.210 -3.638 1.00 95.88 336 HIS A O 1
ATOM 2641 N N . PHE A 1 337 ? 18.286 -4.295 -4.448 1.00 96.62 337 PHE A N 1
ATOM 2642 C CA . PHE A 1 337 ? 17.986 -5.375 -5.390 1.00 96.62 337 PHE A CA 1
ATOM 2643 C C . PHE A 1 337 ? 19.075 -5.519 -6.462 1.00 96.62 337 PHE A C 1
ATOM 2645 O O . PHE A 1 337 ? 19.568 -6.616 -6.711 1.00 96.62 337 PHE A O 1
ATOM 2652 N N . ALA A 1 338 ? 19.491 -4.406 -7.069 1.00 95.69 338 ALA A N 1
ATOM 2653 C CA . ALA A 1 338 ? 20.500 -4.395 -8.121 1.00 95.69 338 ALA A CA 1
ATOM 2654 C C . ALA A 1 338 ? 21.903 -4.771 -7.634 1.00 95.69 338 ALA A C 1
ATOM 2656 O O . ALA A 1 338 ? 22.691 -5.271 -8.434 1.00 95.69 338 ALA A O 1
ATOM 2657 N N . ASP A 1 339 ? 22.220 -4.523 -6.362 1.00 94.62 339 ASP A N 1
ATOM 2658 C CA . ASP A 1 339 ? 23.507 -4.819 -5.723 1.00 94.62 339 ASP A CA 1
ATOM 2659 C C . ASP A 1 339 ? 23.517 -6.152 -4.970 1.00 94.62 339 ASP A C 1
ATOM 2661 O O . ASP A 1 339 ? 24.578 -6.578 -4.521 1.00 94.62 339 ASP A O 1
ATOM 2665 N N . PHE A 1 340 ? 22.374 -6.836 -4.878 1.00 94.31 340 PHE A N 1
ATOM 2666 C CA . PHE A 1 340 ? 22.269 -8.107 -4.174 1.00 94.31 340 PHE A CA 1
ATOM 2667 C C . PHE A 1 340 ? 23.221 -9.158 -4.774 1.00 94.31 340 PHE A C 1
ATOM 2669 O O . PHE A 1 340 ? 23.459 -9.187 -5.991 1.00 94.31 340 PHE A O 1
ATOM 2676 N N . ASP A 1 341 ? 23.783 -9.989 -3.899 1.00 90.06 341 ASP A N 1
ATOM 2677 C CA . ASP A 1 341 ? 24.705 -11.072 -4.231 1.00 90.06 341 ASP A CA 1
ATOM 2678 C C . ASP A 1 341 ? 24.322 -12.323 -3.414 1.00 90.06 341 ASP A C 1
ATOM 2680 O O . ASP A 1 341 ? 24.288 -12.233 -2.181 1.00 90.06 341 ASP A O 1
ATOM 2684 N N . PRO A 1 342 ? 23.966 -13.462 -4.044 1.00 90.75 342 PRO A N 1
ATOM 2685 C CA . PRO A 1 342 ? 23.982 -13.740 -5.488 1.00 90.75 342 PRO A CA 1
ATOM 2686 C C . PRO A 1 342 ? 22.995 -12.880 -6.299 1.00 90.75 342 PRO A C 1
ATOM 2688 O O . PRO A 1 342 ? 21.936 -12.497 -5.808 1.00 90.75 342 PRO A O 1
ATOM 2691 N N . LEU A 1 343 ? 23.344 -12.545 -7.547 1.00 92.75 343 LEU A N 1
ATOM 2692 C CA . LEU A 1 343 ? 22.532 -11.679 -8.417 1.00 92.75 343 LEU A CA 1
ATOM 2693 C C . LEU A 1 343 ? 21.096 -12.234 -8.593 1.00 92.75 343 LEU A C 1
ATOM 2695 O O . LEU A 1 343 ? 20.963 -13.383 -9.014 1.00 92.75 343 LEU A O 1
ATOM 2699 N N . PRO A 1 344 ? 20.028 -11.439 -8.355 1.00 94.25 344 PRO A N 1
ATOM 2700 C CA . PRO A 1 344 ? 18.650 -11.881 -8.582 1.00 94.25 344 PRO A CA 1
ATOM 2701 C C . PRO A 1 344 ? 18.412 -12.296 -10.037 1.00 94.25 344 PRO A C 1
ATOM 2703 O O . PRO A 1 344 ? 18.867 -11.593 -10.948 1.00 94.25 344 PRO A O 1
ATOM 2706 N N . THR A 1 345 ? 17.689 -13.403 -10.250 1.00 92.44 345 THR A N 1
ATOM 2707 C CA . THR A 1 345 ? 17.520 -14.050 -11.567 1.00 92.44 345 THR A CA 1
ATOM 2708 C C . THR A 1 345 ? 16.890 -13.117 -12.600 1.00 92.44 345 THR A C 1
ATOM 2710 O O . THR A 1 345 ? 16.109 -12.228 -12.257 1.00 92.44 345 THR A O 1
ATOM 2713 N N . PHE A 1 346 ? 17.218 -13.313 -13.882 1.00 92.56 346 PHE A N 1
ATOM 2714 C CA . PHE A 1 346 ? 16.661 -12.498 -14.967 1.00 92.56 346 PHE A CA 1
ATOM 2715 C C . PHE A 1 346 ? 15.148 -12.698 -15.154 1.00 92.56 346 PHE A C 1
ATOM 2717 O O . PHE A 1 346 ? 14.496 -11.828 -15.727 1.00 92.56 346 PHE A O 1
ATOM 2724 N N . ASP A 1 347 ? 14.565 -13.772 -14.618 1.00 90.69 347 ASP A N 1
ATOM 2725 C CA . ASP A 1 347 ? 13.131 -14.083 -14.742 1.00 90.69 347 ASP A CA 1
ATOM 2726 C C . ASP A 1 347 ? 12.238 -12.976 -14.168 1.00 90.69 347 ASP A C 1
ATOM 2728 O O . ASP A 1 347 ? 11.115 -12.777 -14.621 1.00 90.69 347 ASP A O 1
ATOM 2732 N N . TRP A 1 348 ? 12.755 -12.171 -13.233 1.00 91.75 348 TRP A N 1
ATOM 2733 C CA . TRP A 1 348 ? 12.081 -10.969 -12.737 1.00 91.75 348 TRP A CA 1
ATOM 2734 C C . TRP A 1 348 ? 11.806 -9.909 -13.822 1.00 91.75 348 TRP A C 1
ATOM 2736 O O . TRP A 1 348 ? 10.951 -9.043 -13.633 1.00 91.75 348 TRP A O 1
ATOM 2746 N N . ALA A 1 349 ? 12.482 -9.962 -14.974 1.00 91.44 349 ALA A N 1
ATOM 2747 C CA . ALA A 1 349 ? 12.282 -9.014 -16.069 1.00 91.44 349 ALA A CA 1
ATOM 2748 C C . ALA A 1 349 ? 10.867 -9.084 -16.666 1.00 91.44 349 ALA A C 1
ATOM 2750 O O . ALA A 1 349 ? 10.355 -8.059 -17.126 1.00 91.44 349 ALA A O 1
ATOM 2751 N N . GLU A 1 350 ? 10.233 -10.258 -16.657 1.00 89.12 350 GLU A N 1
ATOM 2752 C CA . GLU A 1 350 ? 8.864 -10.449 -17.142 1.00 89.12 350 GLU A CA 1
ATOM 2753 C C . GLU A 1 350 ? 7.831 -9.712 -16.267 1.00 89.12 350 GLU A C 1
ATOM 2755 O O . GLU A 1 350 ? 7.235 -8.754 -16.774 1.00 89.12 350 GLU A O 1
ATOM 2760 N N . PRO A 1 351 ? 7.686 -10.005 -14.957 1.00 89.38 351 PRO A N 1
ATOM 2761 C CA . PRO A 1 351 ? 6.739 -9.294 -14.095 1.00 89.38 351 PRO A CA 1
ATOM 2762 C C . PRO A 1 351 ? 7.065 -7.801 -13.940 1.00 89.38 351 PRO A C 1
ATOM 2764 O O . PRO A 1 351 ? 6.171 -6.988 -13.724 1.00 89.38 351 PRO A O 1
ATOM 2767 N N . PHE A 1 352 ? 8.329 -7.388 -14.088 1.00 92.75 352 PHE A N 1
ATOM 2768 C CA . PHE A 1 352 ? 8.683 -5.962 -14.085 1.00 92.75 352 PHE A CA 1
ATOM 2769 C C . PHE A 1 352 ? 8.306 -5.231 -15.378 1.00 92.75 352 PHE A C 1
ATOM 2771 O O . PHE A 1 352 ? 8.263 -3.996 -15.388 1.00 92.75 352 PHE A O 1
ATOM 2778 N N . THR A 1 353 ? 8.040 -5.966 -16.459 1.00 91.12 353 THR A N 1
ATOM 2779 C CA . THR A 1 353 ? 7.583 -5.400 -17.732 1.00 91.12 353 THR A CA 1
ATOM 2780 C C . THR A 1 353 ? 6.074 -5.527 -17.933 1.00 91.12 353 THR A C 1
ATOM 2782 O O . THR A 1 353 ? 5.512 -4.753 -18.710 1.00 91.12 353 THR A O 1
ATOM 2785 N N . GLU A 1 354 ? 5.421 -6.456 -17.241 1.00 89.31 354 GLU A N 1
ATOM 2786 C CA . GLU A 1 354 ? 3.977 -6.662 -17.310 1.00 89.31 354 GLU A CA 1
ATOM 2787 C C . GLU A 1 354 ? 3.194 -5.426 -16.837 1.00 89.31 354 GLU A C 1
ATOM 2789 O O . GLU A 1 354 ? 3.550 -4.775 -15.853 1.00 89.31 354 GLU A O 1
ATOM 2794 N N . GLY A 1 355 ? 2.131 -5.085 -17.570 1.00 87.62 355 GLY A N 1
ATOM 2795 C CA . GLY A 1 355 ? 1.303 -3.892 -17.373 1.00 87.62 355 GLY A CA 1
ATOM 2796 C C . GLY A 1 355 ? 0.377 -3.960 -16.153 1.00 87.62 355 GLY A C 1
ATOM 2797 O O . GLY A 1 355 ? -0.834 -3.802 -16.295 1.00 87.62 355 GLY A O 1
ATOM 2798 N N . LEU A 1 356 ? 0.937 -4.226 -14.972 1.00 85.38 356 LEU A N 1
ATOM 2799 C CA . LEU A 1 356 ? 0.201 -4.470 -13.727 1.00 85.38 356 LEU A CA 1
ATOM 2800 C C . LEU A 1 356 ? -0.281 -3.190 -13.022 1.00 85.38 356 LEU A C 1
ATOM 2802 O O . LEU A 1 356 ? -1.089 -3.275 -12.098 1.00 85.38 356 LEU A O 1
ATOM 2806 N N . PHE A 1 357 ? 0.210 -2.015 -13.425 1.00 89.31 357 PHE A N 1
ATOM 2807 C CA . PHE A 1 357 ? -0.176 -0.727 -12.845 1.00 89.31 357 PHE A CA 1
ATOM 2808 C C . PHE A 1 357 ? -1.146 0.033 -13.745 1.00 89.31 357 PHE A C 1
ATOM 2810 O O . PHE A 1 357 ? -1.051 -0.051 -14.971 1.00 89.31 357 PHE A O 1
ATOM 2817 N N . GLY A 1 358 ? -2.026 0.830 -13.132 1.00 89.62 358 GLY A N 1
ATOM 2818 C CA . GLY A 1 358 ? -2.962 1.700 -13.852 1.00 89.62 358 GLY A CA 1
ATOM 2819 C C . GLY A 1 358 ? -3.103 3.091 -13.236 1.00 89.62 358 GLY A C 1
ATOM 2820 O O . GLY A 1 358 ? -2.254 3.533 -12.464 1.00 89.62 358 GLY A O 1
ATOM 2821 N N . HIS A 1 359 ? -4.191 3.800 -13.556 1.00 86.38 359 HIS A N 1
ATOM 2822 C CA . HIS A 1 359 ? -4.409 5.202 -13.145 1.00 86.38 359 HIS A CA 1
ATOM 2823 C C . HIS A 1 359 ? -4.245 5.460 -11.641 1.00 86.38 359 HIS A C 1
ATOM 2825 O O . HIS A 1 359 ? -3.673 6.473 -11.246 1.00 86.38 359 HIS A O 1
ATOM 2831 N N . LYS A 1 360 ? -4.691 4.523 -10.799 1.00 82.12 360 LYS A N 1
ATOM 2832 C CA . LYS A 1 360 ? -4.588 4.614 -9.331 1.00 82.12 360 LYS A CA 1
ATOM 2833 C C . LYS A 1 360 ? -3.155 4.523 -8.790 1.00 82.12 360 LYS A C 1
ATOM 2835 O O . LYS A 1 360 ? -2.924 4.901 -7.652 1.00 82.12 360 LYS A O 1
ATOM 2840 N N . ASP A 1 361 ? -2.214 4.004 -9.579 1.00 86.06 361 ASP A N 1
ATOM 2841 C CA . ASP A 1 361 ? -0.821 3.788 -9.172 1.00 86.06 361 ASP A CA 1
ATOM 2842 C C . ASP A 1 361 ? 0.106 4.936 -9.623 1.00 86.06 361 ASP A C 1
ATOM 2844 O O . ASP A 1 361 ? 1.309 4.900 -9.372 1.00 86.06 361 ASP A O 1
ATOM 2848 N N . LEU A 1 362 ? -0.418 5.962 -10.307 1.00 87.75 362 LEU A N 1
ATOM 2849 C CA . LEU A 1 362 ? 0.370 7.084 -10.840 1.00 87.75 362 LEU A CA 1
ATOM 2850 C C . LEU A 1 362 ? 1.117 7.870 -9.747 1.00 87.75 362 LEU A C 1
ATOM 2852 O O . LEU A 1 362 ? 2.297 8.205 -9.906 1.00 87.75 362 LEU A O 1
ATOM 2856 N N . SER A 1 363 ? 0.456 8.126 -8.621 1.00 83.06 363 SER A N 1
ATOM 2857 C CA . SER A 1 363 ? 0.981 8.882 -7.477 1.00 83.06 363 SER A CA 1
ATOM 2858 C C . SER A 1 363 ? 2.186 8.205 -6.816 1.00 83.06 363 SER A C 1
ATOM 2860 O O . SER A 1 363 ? 3.143 8.895 -6.414 1.00 83.06 363 SER A O 1
ATOM 2862 N N . ARG A 1 364 ? 2.220 6.865 -6.821 1.00 83.94 364 ARG A N 1
ATOM 2863 C CA . ARG A 1 364 ? 3.367 6.055 -6.387 1.00 83.94 364 ARG A CA 1
ATOM 2864 C C . ARG A 1 364 ? 4.636 6.442 -7.142 1.00 83.94 364 ARG A C 1
ATOM 2866 O O . ARG A 1 364 ? 5.688 6.630 -6.532 1.00 83.94 364 ARG A O 1
ATOM 2873 N N . PHE A 1 365 ? 4.517 6.662 -8.451 1.00 87.31 365 PHE A N 1
ATOM 2874 C CA . PHE A 1 365 ? 5.620 7.061 -9.333 1.00 87.31 365 PHE A CA 1
ATOM 2875 C C . PHE A 1 365 ? 5.807 8.581 -9.437 1.00 87.31 365 PHE A C 1
ATOM 2877 O O . PHE A 1 365 ? 6.561 9.060 -10.280 1.00 87.31 365 PHE A O 1
ATOM 2884 N N . GLY A 1 366 ? 5.146 9.355 -8.569 1.00 84.31 366 GLY A N 1
ATOM 2885 C CA . GLY A 1 366 ? 5.254 10.814 -8.552 1.00 84.31 366 GLY A CA 1
ATOM 2886 C C . GLY A 1 366 ? 4.568 11.497 -9.735 1.00 84.31 366 GLY A C 1
ATOM 2887 O O . GLY A 1 366 ? 4.871 12.653 -10.015 1.00 84.31 366 GLY A O 1
ATOM 2888 N N . VAL A 1 367 ? 3.659 10.802 -10.421 1.00 86.94 367 VAL A N 1
ATOM 2889 C CA . VAL A 1 367 ? 2.861 11.354 -11.516 1.00 86.94 367 VAL A CA 1
ATOM 2890 C C . VAL A 1 367 ? 1.529 11.830 -10.950 1.00 86.94 367 VAL A C 1
ATOM 2892 O O . VAL A 1 367 ? 0.816 11.078 -10.287 1.00 86.94 367 VAL A O 1
ATOM 2895 N N . GLN A 1 368 ? 1.177 13.088 -11.204 1.00 83.88 368 GLN A N 1
ATOM 2896 C CA . GLN A 1 368 ? -0.116 13.617 -10.786 1.00 83.88 368 GLN A CA 1
ATOM 2897 C C . GLN A 1 368 ? -1.223 13.040 -11.678 1.00 83.88 368 GLN A C 1
ATOM 2899 O O . GLN A 1 368 ? -1.244 13.278 -12.886 1.00 83.88 368 GLN A O 1
ATOM 2904 N N . ALA A 1 369 ? -2.145 12.288 -11.080 1.00 82.25 369 ALA A N 1
ATOM 2905 C CA . ALA A 1 369 ? -3.287 11.728 -11.789 1.00 82.25 369 ALA A CA 1
ATOM 2906 C C . ALA A 1 369 ? -4.277 12.827 -12.219 1.00 82.25 369 ALA A C 1
ATOM 2908 O O . ALA A 1 369 ? -4.538 13.783 -11.482 1.00 82.25 369 ALA A O 1
ATOM 2909 N N . ASN A 1 370 ? -4.859 12.676 -13.411 1.00 80.88 370 ASN A N 1
ATOM 2910 C CA . ASN A 1 370 ? -5.957 13.531 -13.859 1.00 80.88 370 ASN A CA 1
ATOM 2911 C C . ASN A 1 370 ? -7.228 13.263 -13.036 1.00 80.88 370 ASN A C 1
ATOM 2913 O O . ASN A 1 370 ? -7.423 12.162 -12.518 1.00 80.88 370 ASN A O 1
ATOM 2917 N N . LYS A 1 371 ? -8.125 14.260 -12.966 1.00 78.44 371 LYS A N 1
ATOM 2918 C CA . LYS A 1 371 ? -9.437 14.114 -12.303 1.00 78.44 371 LYS A CA 1
ATOM 2919 C C . LYS A 1 371 ? -10.296 13.023 -12.947 1.00 78.44 371 LYS A C 1
ATOM 2921 O O . LYS A 1 371 ? -10.985 12.293 -12.247 1.00 78.44 371 LYS A O 1
ATOM 2926 N N . GLN A 1 372 ? -10.262 12.929 -14.275 1.00 83.56 372 GLN A N 1
ATOM 2927 C CA . GLN A 1 372 ? -10.929 11.861 -15.009 1.00 83.56 372 GLN A CA 1
ATOM 2928 C C . GLN A 1 372 ? -10.059 10.603 -14.960 1.00 83.56 372 GLN A C 1
ATOM 2930 O O . GLN A 1 372 ? -8.880 10.658 -15.312 1.00 83.56 372 GLN A O 1
ATOM 2935 N N . VAL A 1 373 ? -10.648 9.497 -14.504 1.00 84.69 373 VAL A N 1
ATOM 2936 C CA . VAL A 1 373 ? -9.983 8.192 -14.440 1.00 84.69 373 VAL A CA 1
ATOM 2937 C C . VAL A 1 373 ? -9.787 7.657 -15.853 1.00 84.69 373 VAL A C 1
ATOM 2939 O O . VAL A 1 373 ? -10.753 7.541 -16.606 1.00 84.69 373 VAL A O 1
ATOM 2942 N N . ASP A 1 374 ? -8.544 7.327 -16.192 1.00 84.75 374 ASP A N 1
ATOM 2943 C CA . ASP A 1 374 ? -8.204 6.620 -17.423 1.00 84.75 374 ASP A CA 1
ATOM 2944 C C . ASP A 1 374 ? -8.202 5.110 -17.153 1.00 84.75 374 ASP A C 1
ATOM 2946 O O . ASP A 1 374 ? -7.335 4.587 -16.451 1.00 84.75 374 ASP A O 1
ATOM 2950 N N . VAL A 1 375 ? -9.220 4.416 -17.657 1.00 87.00 375 VAL A N 1
ATOM 2951 C CA . VAL A 1 375 ? -9.414 2.975 -17.424 1.00 87.00 375 VAL A CA 1
ATOM 2952 C C . VAL A 1 375 ? -8.506 2.122 -18.314 1.00 87.00 375 VAL A C 1
ATOM 2954 O O . VAL A 1 375 ? -8.221 0.978 -17.967 1.00 87.00 375 VAL A O 1
ATOM 2957 N N . ASP A 1 376 ? -8.031 2.687 -19.426 1.00 88.38 376 ASP A N 1
ATOM 2958 C CA . ASP A 1 376 ? -7.210 1.996 -20.425 1.00 88.38 376 ASP A CA 1
ATOM 2959 C C . ASP A 1 376 ? -5.708 2.151 -20.144 1.00 88.38 376 ASP A C 1
ATOM 2961 O O . ASP A 1 376 ? -4.870 1.456 -20.730 1.00 88.38 376 ASP A O 1
ATOM 2965 N N . LEU A 1 377 ? -5.341 3.056 -19.232 1.00 89.56 377 LEU A N 1
ATOM 2966 C CA . LEU A 1 377 ? -3.961 3.254 -18.824 1.00 89.56 377 LEU A CA 1
ATOM 2967 C C . LEU A 1 377 ? -3.413 2.002 -18.127 1.00 89.56 377 LEU A C 1
ATOM 2969 O O . LEU A 1 377 ? -3.748 1.709 -16.980 1.00 89.56 377 LEU A O 1
ATOM 2973 N N . SER A 1 378 ? -2.481 1.331 -18.804 1.00 92.12 378 SER A N 1
ATOM 2974 C CA . SER A 1 378 ? -1.699 0.216 -18.272 1.00 92.12 378 SER A CA 1
ATOM 2975 C C . SER A 1 378 ? -0.202 0.461 -18.462 1.00 92.12 378 SER A C 1
ATOM 2977 O O . SER A 1 378 ? 0.265 0.866 -19.536 1.00 92.12 378 SER A O 1
ATOM 2979 N N . PHE A 1 379 ? 0.568 0.238 -17.399 1.00 93.19 379 PHE A N 1
ATOM 2980 C CA . PHE A 1 379 ? 2.015 0.425 -17.395 1.00 93.19 379 PHE A CA 1
ATOM 2981 C C . PHE A 1 379 ? 2.710 -0.491 -16.373 1.00 93.19 379 PHE A C 1
ATOM 2983 O O . PHE A 1 379 ? 2.062 -1.198 -15.605 1.00 93.19 379 PHE A O 1
ATOM 2990 N N . SER A 1 380 ? 4.043 -0.521 -16.391 1.00 93.19 380 SER A N 1
ATOM 2991 C CA . SER A 1 380 ? 4.864 -1.462 -15.617 1.00 93.19 380 SER A CA 1
ATOM 2992 C C . SER A 1 380 ? 6.024 -0.779 -14.901 1.00 93.19 380 SER A C 1
ATOM 2994 O O . SER A 1 380 ? 6.258 0.419 -15.067 1.00 93.19 380 SER A O 1
ATOM 2996 N N . LEU A 1 381 ? 6.786 -1.529 -14.099 1.00 93.50 381 LEU A N 1
ATOM 2997 C CA . LEU A 1 381 ? 7.937 -0.976 -13.381 1.00 93.50 381 LEU A CA 1
ATOM 2998 C C . LEU A 1 381 ? 9.008 -0.460 -14.355 1.00 93.50 381 LEU A C 1
ATOM 3000 O O . LEU A 1 381 ? 9.559 0.614 -14.122 1.00 93.50 381 LEU A O 1
ATOM 3004 N N . LEU A 1 382 ? 9.271 -1.208 -15.435 1.00 94.25 382 LEU A N 1
ATOM 3005 C CA . LEU A 1 382 ? 10.270 -0.890 -16.465 1.00 94.25 382 LEU A CA 1
ATOM 3006 C C . LEU A 1 382 ? 9.719 -0.056 -17.632 1.00 94.25 382 LEU A C 1
ATOM 3008 O O . LEU A 1 382 ? 10.488 0.366 -18.494 1.00 94.25 382 LEU A O 1
ATOM 3012 N N . ARG A 1 383 ? 8.408 0.199 -17.674 1.00 92.50 383 ARG A N 1
ATOM 3013 C CA . ARG A 1 383 ? 7.767 1.097 -18.641 1.00 92.50 383 ARG A CA 1
ATOM 3014 C C . ARG A 1 383 ? 6.678 1.886 -17.939 1.00 92.50 383 ARG A C 1
ATOM 3016 O O . ARG A 1 383 ? 5.545 1.423 -17.875 1.00 92.50 383 ARG A O 1
ATOM 3023 N N . ARG A 1 384 ? 7.007 3.087 -17.461 1.00 92.00 384 ARG A N 1
ATOM 3024 C CA . ARG A 1 384 ? 6.073 3.940 -16.705 1.00 92.00 384 ARG A CA 1
ATOM 3025 C C . ARG A 1 384 ? 6.028 5.386 -17.200 1.00 92.00 384 ARG A C 1
ATOM 3027 O O . ARG A 1 384 ? 7.020 5.850 -17.764 1.00 92.00 384 ARG A O 1
ATOM 3034 N N . PRO A 1 385 ? 4.916 6.114 -16.996 1.00 90.69 385 PRO A N 1
ATOM 3035 C CA . PRO A 1 385 ? 4.834 7.534 -17.324 1.00 90.69 385 PRO A CA 1
ATOM 3036 C C . PRO A 1 385 ? 5.859 8.364 -16.540 1.00 90.69 385 PRO A C 1
ATOM 3038 O O . PRO A 1 385 ? 6.196 8.038 -15.401 1.00 90.69 385 PRO A O 1
ATOM 3041 N N . ALA A 1 386 ? 6.350 9.445 -17.144 1.00 87.56 386 ALA A N 1
ATOM 3042 C CA . ALA A 1 386 ? 7.176 10.424 -16.446 1.00 87.56 386 ALA A CA 1
ATOM 3043 C C . ALA A 1 386 ? 6.304 11.418 -15.642 1.00 87.56 386 ALA A C 1
ATOM 3045 O O . ALA A 1 386 ? 5.151 11.641 -16.015 1.00 87.56 386 ALA A O 1
ATOM 3046 N N . PRO A 1 387 ? 6.839 12.078 -14.592 1.00 83.50 387 PRO A N 1
ATOM 3047 C CA . PRO A 1 387 ? 6.093 13.024 -13.742 1.00 83.50 387 PRO A CA 1
ATOM 3048 C C . PRO A 1 387 ? 5.458 14.235 -14.450 1.00 83.50 387 PRO A C 1
ATOM 3050 O O . PRO A 1 387 ? 4.675 14.957 -13.840 1.00 83.50 387 PRO A O 1
ATOM 3053 N N . TYR A 1 388 ? 5.787 14.479 -15.721 1.00 80.69 388 TYR A N 1
ATOM 3054 C CA . TYR A 1 388 ? 5.288 15.610 -16.500 1.00 80.69 388 TYR A CA 1
ATOM 3055 C C . TYR A 1 388 ? 4.206 15.181 -17.491 1.00 80.69 388 TYR A C 1
ATOM 3057 O O . TYR A 1 388 ? 4.384 14.245 -18.273 1.00 80.69 388 TYR A O 1
ATOM 3065 N N . THR A 1 389 ? 3.097 15.919 -17.517 1.00 73.81 389 THR A N 1
ATOM 3066 C CA . THR A 1 389 ? 1.990 15.677 -18.446 1.00 73.81 389 THR A CA 1
ATOM 3067 C C . THR A 1 389 ? 2.479 15.736 -19.897 1.00 73.81 389 THR A C 1
ATOM 3069 O O . THR A 1 389 ? 3.109 16.710 -20.303 1.00 73.81 389 THR A O 1
ATOM 3072 N N . ARG A 1 390 ? 2.158 14.703 -20.691 1.00 77.56 390 ARG A N 1
ATOM 3073 C CA . ARG A 1 390 ? 2.601 14.501 -22.092 1.00 77.56 390 ARG A CA 1
ATOM 3074 C C . ARG A 1 390 ? 4.098 14.232 -22.296 1.00 77.56 390 ARG A C 1
ATOM 3076 O O . ARG A 1 390 ? 4.543 14.206 -23.441 1.00 77.56 390 ARG A O 1
ATOM 3083 N N . ALA A 1 391 ? 4.875 14.014 -21.239 1.00 82.94 391 ALA A N 1
ATOM 3084 C CA . ALA A 1 391 ? 6.231 13.509 -21.403 1.00 82.94 391 ALA A CA 1
ATOM 3085 C C . ALA A 1 391 ? 6.209 12.040 -21.861 1.00 82.94 391 ALA A C 1
ATOM 3087 O O . ALA A 1 391 ? 5.278 11.291 -21.562 1.00 82.94 391 ALA A O 1
ATOM 3088 N N . ASN A 1 392 ? 7.255 11.626 -22.580 1.00 85.38 392 ASN A N 1
ATOM 3089 C CA . ASN A 1 392 ? 7.427 10.232 -22.991 1.00 85.38 392 ASN A CA 1
ATOM 3090 C C . ASN A 1 392 ? 7.440 9.269 -21.783 1.00 85.38 392 ASN A C 1
ATOM 3092 O O . ASN A 1 392 ? 7.651 9.652 -20.629 1.00 85.38 392 ASN A O 1
ATOM 3096 N N . PHE A 1 393 ? 7.246 7.981 -22.035 1.00 88.25 393 PHE A N 1
ATOM 3097 C CA . PHE A 1 393 ? 7.411 6.983 -20.980 1.00 88.25 393 PHE A CA 1
ATOM 3098 C C . PHE A 1 393 ? 8.893 6.873 -20.591 1.00 88.25 393 PHE A C 1
ATOM 3100 O O . PHE A 1 393 ? 9.778 6.950 -21.443 1.00 88.25 393 PHE A O 1
ATOM 3107 N N . MET A 1 394 ? 9.168 6.683 -19.302 1.00 90.94 394 MET A N 1
ATOM 3108 C CA . MET A 1 394 ? 10.484 6.278 -18.817 1.00 90.94 394 MET A CA 1
ATOM 3109 C C . MET A 1 394 ? 10.646 4.780 -19.063 1.00 90.94 394 MET A C 1
ATOM 3111 O O . MET A 1 394 ? 9.923 3.963 -18.487 1.00 90.94 394 MET A O 1
ATOM 3115 N N . VAL A 1 395 ? 11.589 4.440 -19.939 1.00 92.06 395 VAL A N 1
ATOM 3116 C CA . VAL A 1 395 ? 11.896 3.072 -20.365 1.00 92.06 395 VAL A CA 1
ATOM 3117 C C . VAL A 1 395 ? 13.406 2.903 -20.556 1.00 92.06 395 VAL A C 1
ATOM 3119 O O . VAL A 1 395 ? 14.060 3.829 -21.042 1.00 92.06 395 VAL A O 1
ATOM 3122 N N . PRO A 1 396 ? 13.983 1.735 -20.222 1.00 91.81 396 PRO A N 1
ATOM 3123 C CA . PRO A 1 396 ? 15.387 1.447 -20.511 1.00 91.81 396 PRO A CA 1
ATOM 3124 C C . PRO A 1 396 ? 15.626 1.161 -22.003 1.00 91.81 396 PRO A C 1
ATOM 3126 O O . PRO A 1 396 ? 16.728 1.397 -22.499 1.00 91.81 396 PRO A O 1
ATOM 3129 N N . VAL A 1 397 ? 14.607 0.665 -22.718 1.00 90.75 397 VAL A N 1
ATOM 3130 C CA . VAL A 1 397 ? 14.656 0.300 -24.144 1.00 90.75 397 VAL A CA 1
ATOM 3131 C C . VAL A 1 397 ? 13.353 0.711 -24.824 1.00 90.75 397 VAL A C 1
ATOM 3133 O O . VAL A 1 397 ? 12.283 0.527 -24.241 1.00 90.75 397 VAL A O 1
ATOM 3136 N N . GLN A 1 398 ? 13.425 1.246 -26.044 1.00 85.69 398 GLN A N 1
ATOM 3137 C CA . GLN A 1 398 ? 12.243 1.668 -26.801 1.00 85.69 398 GLN A CA 1
ATOM 3138 C C . GLN A 1 398 ? 12.299 1.343 -28.297 1.00 85.69 398 GLN A C 1
ATOM 3140 O O . GLN A 1 398 ? 13.361 1.107 -28.876 1.00 85.69 398 GLN A O 1
ATOM 3145 N N . PHE A 1 399 ? 11.120 1.380 -28.922 1.00 76.06 399 PHE A N 1
ATOM 3146 C CA . PHE A 1 399 ? 10.926 1.115 -30.346 1.00 76.06 399 PHE A CA 1
ATOM 3147 C C . PHE A 1 399 ? 11.117 2.316 -31.255 1.00 76.06 399 PHE A C 1
ATOM 3149 O O . PHE A 1 399 ? 11.381 2.095 -32.428 1.00 76.06 399 PHE A O 1
ATOM 3156 N N . ASP A 1 400 ? 10.985 3.538 -30.742 1.00 67.19 400 ASP A N 1
ATOM 3157 C CA . ASP A 1 400 ? 11.048 4.795 -31.492 1.00 67.19 400 ASP A CA 1
ATOM 3158 C C . ASP A 1 400 ? 11.979 5.769 -30.758 1.00 67.19 400 ASP A C 1
ATOM 3160 O O . ASP A 1 400 ? 11.958 5.776 -29.531 1.00 67.19 400 ASP A O 1
ATOM 3164 N N . SER A 1 401 ? 12.801 6.586 -31.431 1.00 60.72 401 SER A N 1
ATOM 3165 C CA . SER A 1 401 ? 13.378 7.737 -30.720 1.00 60.72 401 SER A CA 1
ATOM 3166 C C . SER A 1 401 ? 13.772 8.926 -31.579 1.00 60.72 401 SER A C 1
ATOM 3168 O O . SER A 1 401 ? 14.469 8.817 -32.590 1.00 60.72 401 SER A O 1
ATOM 3170 N N . ARG A 1 402 ? 13.455 10.099 -31.020 1.00 55.81 402 ARG A N 1
ATOM 3171 C CA . ARG A 1 402 ? 14.381 11.242 -30.991 1.00 55.81 402 ARG A CA 1
ATOM 3172 C C . ARG A 1 402 ? 14.508 11.922 -29.619 1.00 55.81 402 ARG A C 1
ATOM 3174 O O . ARG A 1 402 ? 15.392 12.756 -29.474 1.00 55.81 402 ARG A O 1
ATOM 3181 N N . SER A 1 403 ? 13.689 11.583 -28.613 1.00 69.00 403 SER A N 1
ATOM 3182 C CA . SER A 1 403 ? 13.719 12.254 -27.301 1.00 69.00 403 SER A CA 1
ATOM 3183 C C . SER A 1 403 ? 13.634 11.271 -26.133 1.00 69.00 403 SER A C 1
ATOM 3185 O O . SER A 1 403 ? 12.729 10.436 -26.082 1.00 69.00 403 SER A O 1
ATOM 3187 N N . TRP A 1 404 ? 14.574 11.399 -25.197 1.00 79.69 404 TRP A N 1
ATOM 3188 C CA . TRP A 1 404 ? 14.663 10.614 -23.969 1.00 79.69 404 TRP A CA 1
ATOM 3189 C C . TRP A 1 404 ? 14.288 11.469 -22.765 1.00 79.69 404 TRP A C 1
ATOM 3191 O O . TRP A 1 404 ? 14.717 12.618 -22.661 1.00 79.69 404 TRP A O 1
ATOM 3201 N N . ASN A 1 405 ? 13.560 10.877 -21.825 1.00 79.88 405 ASN A N 1
ATOM 3202 C CA . ASN A 1 405 ? 13.374 11.464 -20.504 1.00 79.88 405 ASN A CA 1
ATOM 3203 C C . ASN A 1 405 ? 14.454 10.964 -19.550 1.00 79.88 405 ASN A C 1
ATOM 3205 O O . ASN A 1 405 ? 14.895 9.825 -19.667 1.00 79.88 405 ASN A O 1
ATOM 3209 N N . GLY A 1 406 ? 14.836 11.788 -18.573 1.00 84.62 406 GLY A N 1
ATOM 3210 C CA . GLY A 1 406 ? 15.709 11.337 -17.492 1.00 84.62 406 GLY A CA 1
ATOM 3211 C C . GLY A 1 406 ? 15.078 10.177 -16.718 1.00 84.62 406 GLY A C 1
ATOM 3212 O O . GLY A 1 406 ? 13.883 10.198 -16.434 1.00 84.62 406 GLY A O 1
ATOM 3213 N N . LEU A 1 407 ? 15.887 9.173 -16.375 1.00 90.25 407 LEU A N 1
ATOM 3214 C CA . LEU A 1 407 ? 15.464 8.083 -15.497 1.00 90.25 407 LEU A CA 1
ATOM 3215 C C . LEU A 1 407 ? 15.476 8.561 -14.040 1.00 90.25 407 LEU A C 1
ATOM 3217 O O . LEU A 1 407 ? 16.414 9.246 -13.625 1.00 90.25 407 LEU A O 1
ATOM 3221 N N . ASP A 1 408 ? 14.474 8.168 -13.258 1.00 92.38 408 ASP A N 1
ATOM 3222 C CA . ASP A 1 408 ? 14.495 8.329 -11.801 1.00 92.38 408 ASP A CA 1
ATOM 3223 C C . ASP A 1 408 ? 15.494 7.359 -11.128 1.00 92.38 408 ASP A C 1
ATOM 3225 O O . ASP A 1 408 ? 16.042 6.455 -11.766 1.00 92.38 408 ASP A O 1
ATOM 3229 N N . GLU A 1 409 ? 15.758 7.548 -9.831 1.00 93.44 409 GLU A N 1
ATOM 3230 C CA . GLU A 1 409 ? 16.746 6.743 -9.093 1.00 93.44 409 GLU A CA 1
ATOM 3231 C C . GLU A 1 409 ? 16.425 5.243 -9.110 1.00 93.44 409 GLU A C 1
ATOM 3233 O O . GLU A 1 409 ? 17.318 4.417 -9.311 1.00 93.44 409 GLU A O 1
ATOM 3238 N N . ALA A 1 410 ? 15.150 4.871 -8.973 1.00 94.50 410 ALA A N 1
ATOM 3239 C CA . ALA A 1 410 ? 14.745 3.472 -9.025 1.00 94.50 410 ALA A CA 1
ATOM 3240 C C . ALA A 1 410 ? 15.052 2.859 -10.402 1.00 94.50 410 ALA A C 1
ATOM 3242 O O . ALA A 1 410 ? 15.695 1.814 -10.486 1.00 94.50 410 ALA A O 1
ATOM 3243 N N . MET A 1 411 ? 14.675 3.533 -11.489 1.00 94.94 411 MET A N 1
ATOM 3244 C CA . MET A 1 411 ? 14.887 3.064 -12.857 1.00 94.94 411 MET A CA 1
ATOM 3245 C C . MET A 1 411 ? 16.375 3.017 -13.238 1.00 94.94 411 MET A C 1
ATOM 3247 O O . MET A 1 411 ? 16.790 2.096 -13.941 1.00 94.94 411 MET A O 1
ATOM 3251 N N . LYS A 1 412 ? 17.211 3.941 -12.737 1.00 95.31 412 LYS A N 1
ATOM 3252 C CA . LYS A 1 412 ? 18.678 3.863 -12.893 1.00 95.31 412 LYS A CA 1
ATOM 3253 C C . LYS A 1 412 ? 19.236 2.571 -12.295 1.00 95.31 412 LYS A C 1
ATOM 3255 O O . LYS A 1 412 ? 20.049 1.898 -12.927 1.00 95.31 412 LYS A O 1
ATOM 3260 N N . HIS A 1 413 ? 18.788 2.202 -11.096 1.00 96.81 413 HIS A N 1
ATOM 3261 C CA . HIS A 1 413 ? 19.212 0.958 -10.457 1.00 96.81 413 HIS A CA 1
ATOM 3262 C C . HIS A 1 413 ? 18.646 -0.283 -11.150 1.00 96.81 413 HIS A C 1
ATOM 3264 O O . HIS A 1 413 ? 19.372 -1.264 -11.300 1.00 96.81 413 HIS A O 1
ATOM 3270 N N . MET A 1 414 ? 17.419 -0.225 -11.674 1.00 96.62 414 MET A N 1
ATOM 3271 C CA . MET A 1 414 ? 16.883 -1.306 -12.506 1.00 96.62 414 MET A CA 1
ATOM 3272 C C . MET A 1 414 ? 17.676 -1.484 -13.810 1.00 96.62 414 MET A C 1
ATOM 3274 O O . MET A 1 414 ? 17.979 -2.612 -14.188 1.00 96.62 414 MET A O 1
ATOM 3278 N N . ALA A 1 415 ? 18.092 -0.395 -14.465 1.00 95.50 415 ALA A N 1
ATOM 3279 C CA . ALA A 1 415 ? 18.972 -0.449 -15.634 1.00 95.50 415 ALA A CA 1
ATOM 3280 C C . ALA A 1 415 ? 20.343 -1.058 -15.290 1.00 95.50 415 ALA A C 1
ATOM 3282 O O . ALA A 1 415 ? 20.874 -1.868 -16.050 1.00 95.50 415 ALA A O 1
ATOM 3283 N N . ARG A 1 416 ? 20.893 -0.731 -14.113 1.00 95.69 416 ARG A N 1
ATOM 3284 C CA . ARG A 1 416 ? 22.118 -1.356 -13.599 1.00 95.69 416 ARG A CA 1
ATOM 3285 C C . ARG A 1 416 ? 21.935 -2.855 -13.355 1.00 95.69 416 ARG A C 1
ATOM 3287 O O . ARG A 1 416 ? 22.817 -3.620 -13.729 1.00 95.69 416 ARG A O 1
ATOM 3294 N N . TRP A 1 417 ? 20.819 -3.281 -12.760 1.00 96.31 417 TRP A N 1
ATOM 3295 C CA . TRP A 1 417 ? 20.496 -4.702 -12.575 1.00 96.31 417 TRP A CA 1
ATOM 3296 C C . TRP A 1 417 ? 20.395 -5.437 -13.916 1.00 96.31 417 TRP A C 1
ATOM 3298 O O . TRP A 1 417 ? 21.048 -6.462 -14.086 1.00 96.31 417 TRP A O 1
ATOM 3308 N N . LEU A 1 418 ? 19.678 -4.876 -14.899 1.00 96.56 418 LEU A N 1
ATOM 3309 C CA . LEU A 1 418 ? 19.623 -5.426 -16.258 1.00 96.56 418 LEU A CA 1
ATOM 3310 C C . LEU A 1 418 ? 21.034 -5.571 -16.847 1.00 96.56 418 LEU A C 1
ATOM 3312 O O . LEU A 1 418 ? 21.376 -6.628 -17.359 1.00 96.56 418 LEU A O 1
ATOM 3316 N N . ALA A 1 419 ? 21.891 -4.556 -16.709 1.00 95.44 419 ALA A N 1
ATOM 3317 C CA . ALA A 1 419 ? 23.262 -4.607 -17.214 1.00 95.44 419 ALA A CA 1
ATOM 3318 C C . ALA A 1 419 ? 24.151 -5.646 -16.500 1.00 95.44 419 ALA A C 1
ATOM 3320 O O . ALA A 1 419 ? 25.145 -6.082 -17.077 1.00 95.44 419 ALA A O 1
ATOM 3321 N N . ARG A 1 420 ? 23.818 -6.081 -15.274 1.00 94.94 420 ARG A N 1
ATOM 3322 C CA . ARG A 1 420 ? 24.517 -7.198 -14.604 1.00 94.94 420 ARG A CA 1
ATOM 3323 C C . ARG A 1 420 ? 24.235 -8.549 -15.265 1.00 94.94 420 ARG A C 1
ATOM 3325 O O . ARG A 1 420 ? 25.046 -9.453 -15.123 1.00 94.94 420 ARG A O 1
ATOM 3332 N N . HIS A 1 421 ? 23.145 -8.669 -16.023 1.00 94.50 421 HIS A N 1
ATOM 3333 C CA . HIS A 1 421 ? 22.782 -9.866 -16.792 1.00 94.50 421 HIS A CA 1
ATOM 3334 C C . HIS A 1 421 ? 23.375 -9.872 -18.210 1.00 94.50 421 HIS A C 1
ATOM 3336 O O . HIS A 1 421 ? 22.861 -10.549 -19.094 1.00 94.50 421 HIS A O 1
ATOM 3342 N N . LEU A 1 422 ? 24.464 -9.133 -18.452 1.00 93.19 422 LEU A N 1
ATOM 3343 C CA . LEU A 1 422 ? 25.109 -8.999 -19.766 1.00 93.19 422 LEU A CA 1
ATOM 3344 C C . LEU A 1 422 ? 25.495 -10.346 -20.410 1.00 93.19 422 LEU A C 1
ATOM 3346 O O . LEU A 1 422 ? 25.457 -10.479 -21.635 1.00 93.19 422 LEU A O 1
ATOM 3350 N N . GLY A 1 423 ? 25.850 -11.334 -19.582 1.00 89.94 423 GLY A N 1
ATOM 3351 C CA . GLY A 1 423 ? 26.166 -12.703 -19.996 1.00 89.94 423 GLY A CA 1
ATOM 3352 C C . GLY A 1 423 ? 24.958 -13.601 -20.266 1.00 89.94 423 GLY A C 1
ATOM 3353 O O . GLY A 1 423 ? 25.149 -14.721 -20.727 1.00 89.94 423 GLY A O 1
ATOM 3354 N N . ASN A 1 424 ? 23.732 -13.138 -20.003 1.00 91.19 424 ASN A N 1
ATOM 3355 C CA . ASN A 1 424 ? 22.510 -13.892 -20.261 1.00 91.19 424 ASN A CA 1
ATOM 3356 C C . ASN A 1 424 ? 21.961 -13.569 -21.671 1.00 91.19 424 ASN A C 1
ATOM 3358 O O . ASN A 1 424 ? 21.560 -12.427 -21.919 1.00 91.19 424 ASN A O 1
ATOM 3362 N N . PRO A 1 425 ? 21.883 -14.551 -22.592 1.00 90.75 425 PRO A N 1
ATOM 3363 C CA . PRO A 1 425 ? 21.292 -14.372 -23.920 1.00 90.75 425 PRO A CA 1
ATOM 3364 C C . PRO A 1 425 ? 19.870 -13.794 -23.922 1.00 90.75 425 PRO A C 1
ATOM 3366 O O . PRO A 1 425 ? 19.524 -13.012 -24.812 1.00 90.75 425 PRO A O 1
ATOM 3369 N N . GLU A 1 426 ? 19.053 -14.126 -22.917 1.00 91.12 426 GLU A N 1
ATOM 3370 C CA . GLU A 1 426 ? 17.670 -13.646 -22.832 1.00 91.12 426 GLU A CA 1
ATOM 3371 C C . GLU A 1 426 ? 17.593 -12.129 -22.642 1.00 91.12 426 GLU A C 1
ATOM 3373 O O . GLU A 1 426 ? 16.673 -11.508 -23.172 1.00 91.12 426 GLU A O 1
ATOM 3378 N N . LEU A 1 427 ? 18.579 -11.498 -21.989 1.00 94.25 427 LEU A N 1
ATOM 3379 C CA . LEU A 1 427 ? 18.646 -10.036 -21.898 1.00 94.25 427 LEU A CA 1
ATOM 3380 C C . LEU A 1 427 ? 18.783 -9.412 -23.288 1.00 94.25 427 LEU A C 1
ATOM 3382 O O . LEU A 1 427 ? 18.071 -8.462 -23.615 1.00 94.25 427 LEU A O 1
ATOM 3386 N N . PHE A 1 428 ? 19.686 -9.940 -24.116 1.00 92.56 428 PHE A N 1
ATOM 3387 C CA . PHE A 1 428 ? 19.894 -9.424 -25.465 1.00 92.56 428 PHE A CA 1
ATOM 3388 C C . PHE A 1 428 ? 18.616 -9.560 -26.302 1.00 92.56 428 PHE A C 1
ATOM 3390 O O . PHE A 1 428 ? 18.147 -8.585 -26.893 1.00 92.56 428 PHE A O 1
ATOM 3397 N N . LEU A 1 429 ? 17.982 -10.735 -26.278 1.00 91.06 429 LEU A N 1
ATOM 3398 C CA . LEU A 1 429 ? 16.712 -10.967 -26.969 1.00 91.06 429 LEU A CA 1
ATOM 3399 C C . LEU A 1 429 ? 15.585 -10.073 -26.428 1.00 91.06 429 LEU A C 1
ATOM 3401 O O . LEU A 1 429 ? 14.771 -9.578 -27.207 1.00 91.06 429 LEU A O 1
ATOM 3405 N N . TRP A 1 430 ? 15.549 -9.820 -25.118 1.00 92.38 430 TRP A N 1
ATOM 3406 C CA . TRP A 1 430 ? 14.594 -8.917 -24.471 1.00 92.38 430 TRP A CA 1
ATOM 3407 C C . TRP A 1 430 ? 14.753 -7.465 -24.943 1.00 92.38 430 TRP A C 1
ATOM 3409 O O . TRP A 1 430 ? 13.742 -6.789 -25.164 1.00 92.38 430 TRP A O 1
ATOM 3419 N N . VAL A 1 431 ? 15.996 -7.006 -25.150 1.00 92.12 431 VAL A N 1
ATOM 3420 C CA . VAL A 1 431 ? 16.325 -5.683 -25.709 1.00 92.12 431 VAL A CA 1
ATOM 3421 C C . VAL A 1 431 ? 15.893 -5.584 -27.176 1.00 92.12 431 VAL A C 1
ATOM 3423 O O . VAL A 1 431 ? 15.227 -4.619 -27.558 1.00 92.12 431 VAL A O 1
ATOM 3426 N N . ILE A 1 432 ? 16.221 -6.586 -28.001 1.00 90.00 432 ILE A N 1
ATOM 3427 C CA . ILE A 1 432 ? 15.840 -6.616 -29.424 1.00 90.00 432 ILE A CA 1
ATOM 3428 C C . ILE A 1 432 ? 14.320 -6.629 -29.588 1.00 90.00 432 ILE A C 1
ATOM 3430 O O . ILE A 1 432 ? 13.776 -5.838 -30.359 1.00 90.00 432 ILE A O 1
ATOM 3434 N N . ALA A 1 433 ? 13.624 -7.455 -28.804 1.00 88.12 433 ALA A N 1
ATOM 3435 C CA . ALA A 1 433 ? 12.167 -7.532 -28.809 1.00 88.12 433 ALA A CA 1
ATOM 3436 C C . ALA A 1 433 ? 11.487 -6.205 -28.434 1.00 88.12 433 ALA A C 1
ATOM 3438 O O . ALA A 1 433 ? 10.302 -6.054 -28.700 1.00 88.12 433 ALA A O 1
ATOM 3439 N N . ARG A 1 434 ? 12.215 -5.250 -27.837 1.00 87.19 434 ARG A N 1
ATOM 3440 C CA . ARG A 1 434 ? 11.735 -3.911 -27.446 1.00 87.19 434 ARG A CA 1
ATOM 3441 C C . ARG A 1 434 ? 12.259 -2.789 -28.343 1.00 87.19 434 ARG A C 1
ATOM 3443 O O . ARG A 1 434 ? 12.200 -1.624 -27.964 1.00 87.19 434 ARG A O 1
ATOM 3450 N N . GLY A 1 435 ? 12.769 -3.137 -29.525 1.00 83.31 435 GLY A N 1
ATOM 3451 C CA . GLY A 1 435 ? 13.178 -2.195 -30.568 1.00 83.31 435 GLY A CA 1
ATOM 3452 C C . GLY A 1 435 ? 14.666 -1.859 -30.605 1.00 83.31 435 GLY A C 1
ATOM 3453 O O . GLY A 1 435 ? 15.107 -1.171 -31.532 1.00 83.31 435 GLY A O 1
ATOM 3454 N N . GLY A 1 436 ? 15.443 -2.357 -29.638 1.00 85.81 436 GLY A N 1
ATOM 3455 C CA . GLY A 1 436 ? 16.904 -2.266 -29.621 1.00 85.81 436 GLY A CA 1
ATOM 3456 C C . GLY A 1 436 ? 17.480 -0.865 -29.394 1.00 85.81 436 GLY A C 1
ATOM 3457 O O . GLY A 1 436 ? 18.697 -0.708 -29.403 1.00 85.81 436 GLY A O 1
ATOM 3458 N N . ASN A 1 437 ? 16.648 0.158 -29.187 1.00 87.25 437 ASN A N 1
ATOM 3459 C CA . ASN A 1 437 ? 17.117 1.511 -28.912 1.00 87.25 437 ASN A CA 1
ATOM 3460 C C . ASN A 1 437 ? 17.297 1.687 -27.401 1.00 87.25 437 ASN A C 1
ATOM 3462 O O . ASN A 1 437 ? 16.317 1.648 -26.655 1.00 87.25 437 ASN A O 1
ATOM 3466 N N . LEU A 1 438 ? 18.543 1.829 -26.954 1.00 90.69 438 LEU A N 1
ATOM 3467 C CA . LEU A 1 438 ? 18.916 1.864 -25.540 1.00 90.69 438 LEU A CA 1
ATOM 3468 C C . LEU A 1 438 ? 18.857 3.292 -24.996 1.00 90.69 438 LEU A C 1
ATOM 3470 O O . LEU A 1 438 ? 19.364 4.224 -25.618 1.00 90.69 438 LEU A O 1
ATOM 3474 N N . HIS A 1 439 ? 18.299 3.462 -23.799 1.00 92.19 439 HIS A N 1
ATOM 3475 C CA . HIS A 1 439 ? 18.395 4.733 -23.088 1.00 92.19 439 HIS A CA 1
ATOM 3476 C C . HIS A 1 439 ? 19.878 5.060 -22.802 1.00 92.19 439 HIS A C 1
ATOM 3478 O O . HIS A 1 439 ? 20.590 4.162 -22.345 1.00 92.19 439 HIS A O 1
ATOM 3484 N N . PRO A 1 440 ? 20.357 6.316 -22.945 1.00 91.75 440 PRO A N 1
ATOM 3485 C CA . PRO A 1 440 ? 21.776 6.664 -22.770 1.00 91.75 440 PRO A CA 1
ATOM 3486 C C . PRO A 1 440 ? 22.397 6.184 -21.448 1.00 91.75 440 PRO A C 1
ATOM 3488 O O . PRO A 1 440 ? 23.509 5.670 -21.425 1.00 91.75 440 PRO A O 1
ATOM 3491 N N . GLN A 1 441 ? 21.654 6.291 -20.341 1.00 92.75 441 GLN A N 1
ATOM 3492 C CA . GLN A 1 441 ? 22.078 5.766 -19.035 1.00 92.75 441 GLN A CA 1
ATOM 3493 C C . GLN A 1 441 ? 22.239 4.235 -19.031 1.00 92.75 441 GLN A C 1
ATOM 3495 O O . GLN A 1 441 ? 23.177 3.720 -18.430 1.00 92.75 441 GLN A O 1
ATOM 3500 N N . PHE A 1 442 ? 21.327 3.503 -19.677 1.00 94.56 442 PHE A N 1
ATOM 3501 C CA . PHE A 1 442 ? 21.399 2.044 -19.747 1.00 94.56 442 PHE A CA 1
ATOM 3502 C C . PHE A 1 442 ? 22.515 1.597 -20.697 1.00 94.56 442 PHE A C 1
ATOM 3504 O O . PHE A 1 442 ? 23.271 0.686 -20.375 1.00 94.56 442 PHE A O 1
ATOM 3511 N N . GLU A 1 443 ? 22.687 2.296 -21.820 1.00 93.88 443 GLU A N 1
ATOM 3512 C CA . GLU A 1 443 ? 23.816 2.103 -22.729 1.00 93.88 443 GLU A CA 1
ATOM 3513 C C . GLU A 1 443 ? 25.160 2.316 -22.016 1.00 93.88 443 GLU A C 1
ATOM 3515 O O . GLU A 1 443 ? 26.077 1.509 -22.168 1.00 93.88 443 GLU A O 1
ATOM 3520 N N . TRP A 1 444 ? 25.272 3.370 -21.203 1.00 94.06 444 TRP A N 1
ATOM 3521 C CA . TRP A 1 444 ? 26.465 3.638 -20.401 1.00 94.06 444 TRP A CA 1
ATOM 3522 C C . TRP A 1 444 ? 26.770 2.493 -19.427 1.00 94.06 444 TRP A C 1
ATOM 3524 O O . TRP A 1 444 ? 27.913 2.038 -19.356 1.00 94.06 444 TRP A O 1
ATOM 3534 N N . GLU A 1 445 ? 25.751 1.978 -18.732 1.00 94.25 445 GLU A N 1
ATOM 3535 C CA . GLU A 1 445 ? 25.891 0.825 -17.835 1.00 94.25 445 GLU A CA 1
ATOM 3536 C C . GLU A 1 445 ? 26.344 -0.444 -18.574 1.00 94.25 445 GLU A C 1
ATOM 3538 O O . GLU A 1 445 ? 27.264 -1.128 -18.118 1.00 94.25 445 GLU A O 1
ATOM 3543 N N . LEU A 1 446 ? 25.761 -0.728 -19.744 1.00 94.44 446 LEU A N 1
ATOM 3544 C CA . LEU A 1 446 ? 26.153 -1.860 -20.589 1.00 94.44 446 LEU A CA 1
ATOM 3545 C C . LEU A 1 446 ? 27.599 -1.731 -21.079 1.00 94.44 446 LEU A C 1
ATOM 3547 O O . LEU A 1 446 ? 28.367 -2.683 -20.973 1.00 94.44 446 LEU A O 1
ATOM 3551 N N . ARG A 1 447 ? 28.003 -0.552 -21.573 1.00 94.75 447 ARG A N 1
ATOM 3552 C CA . ARG A 1 447 ? 29.381 -0.293 -22.031 1.00 94.75 447 ARG A CA 1
ATOM 3553 C C . ARG A 1 447 ? 30.397 -0.433 -20.904 1.00 94.75 447 ARG A C 1
ATOM 3555 O O . ARG A 1 447 ? 31.468 -0.992 -21.124 1.00 94.75 447 ARG A O 1
ATOM 3562 N N . ARG A 1 448 ? 30.062 0.053 -19.705 1.00 93.75 448 ARG A N 1
ATOM 3563 C CA . ARG A 1 448 ? 30.890 -0.124 -18.508 1.00 93.75 448 ARG A CA 1
ATOM 3564 C C . ARG A 1 448 ? 31.078 -1.610 -18.199 1.00 93.75 448 ARG A C 1
ATOM 3566 O O . ARG A 1 448 ? 32.207 -2.062 -18.058 1.00 93.75 448 ARG A O 1
ATOM 3573 N N . ARG A 1 449 ? 29.990 -2.382 -18.177 1.00 91.56 449 ARG A N 1
ATOM 3574 C CA . ARG A 1 449 ? 30.030 -3.822 -17.883 1.00 91.56 449 ARG A CA 1
ATOM 3575 C C . ARG A 1 449 ? 30.752 -4.643 -18.943 1.00 91.56 449 ARG A C 1
ATOM 3577 O O . ARG A 1 449 ? 31.541 -5.496 -18.575 1.00 91.56 449 ARG A O 1
ATOM 3584 N N . LEU A 1 450 ? 30.574 -4.332 -20.226 1.00 92.88 450 LEU A N 1
ATOM 3585 C CA . LEU A 1 450 ? 31.331 -4.961 -21.316 1.00 92.88 450 LEU A CA 1
ATOM 3586 C C . LEU A 1 450 ? 32.848 -4.807 -21.149 1.00 92.88 450 LEU A C 1
ATOM 3588 O O . LEU A 1 450 ? 33.595 -5.650 -21.633 1.00 92.88 450 LEU A O 1
ATOM 3592 N N . LYS A 1 451 ? 33.301 -3.731 -20.497 1.00 91.81 451 LYS A N 1
ATOM 3593 C CA . LYS A 1 451 ? 34.715 -3.505 -20.198 1.00 91.81 451 LYS A CA 1
ATOM 3594 C C . LYS A 1 451 ? 35.166 -4.240 -18.934 1.00 91.81 451 LYS A C 1
ATOM 3596 O O . LYS A 1 451 ? 36.257 -4.800 -18.932 1.00 91.81 451 LYS A O 1
ATOM 3601 N N . ASP A 1 452 ? 34.362 -4.184 -17.875 1.00 90.94 452 ASP A N 1
ATOM 3602 C CA . ASP A 1 452 ? 34.747 -4.681 -16.550 1.00 90.94 452 ASP A CA 1
ATOM 3603 C C . ASP A 1 452 ? 34.592 -6.208 -16.418 1.00 90.94 452 ASP A C 1
ATOM 3605 O O . ASP A 1 452 ? 35.406 -6.848 -15.759 1.00 90.94 452 ASP A O 1
ATOM 3609 N N . ASP A 1 453 ? 33.557 -6.783 -17.037 1.00 90.50 453 ASP A N 1
ATOM 3610 C CA . ASP A 1 453 ? 33.184 -8.201 -16.956 1.00 90.50 453 ASP A CA 1
ATOM 3611 C C . ASP A 1 453 ? 32.540 -8.659 -18.286 1.00 90.50 453 ASP A C 1
ATOM 3613 O O . ASP A 1 453 ? 31.309 -8.677 -18.430 1.00 90.50 453 ASP A O 1
ATOM 3617 N N . PRO A 1 454 ? 33.356 -8.918 -19.325 1.00 90.19 454 PRO A N 1
ATOM 3618 C CA . PRO A 1 454 ? 32.856 -9.210 -20.662 1.00 90.19 454 PRO A CA 1
ATOM 3619 C C . PRO A 1 454 ? 32.172 -10.592 -20.734 1.00 90.19 454 PRO A C 1
ATOM 3621 O O . PRO A 1 454 ? 32.707 -11.573 -20.216 1.00 90.19 454 PRO A O 1
ATOM 3624 N N . PRO A 1 455 ? 31.026 -10.716 -21.437 1.00 92.25 455 PRO A N 1
ATOM 3625 C CA . PRO A 1 455 ? 30.319 -11.984 -21.609 1.00 92.25 455 PRO A CA 1
ATOM 3626 C C . PRO A 1 455 ? 31.061 -12.906 -22.592 1.00 92.25 455 PRO A C 1
ATOM 3628 O O . PRO A 1 455 ? 32.152 -12.586 -23.070 1.00 92.25 455 PRO A O 1
ATOM 3631 N N . SER A 1 456 ? 30.459 -14.040 -22.962 1.00 89.94 456 SER A N 1
ATOM 3632 C CA . SER A 1 456 ? 31.037 -14.925 -23.981 1.00 89.94 456 SER A CA 1
ATOM 3633 C C . SER A 1 456 ? 31.303 -14.177 -25.308 1.00 89.94 456 SER A C 1
ATOM 3635 O O . SER A 1 456 ? 30.548 -13.262 -25.662 1.00 89.94 456 SER A O 1
ATOM 3637 N N . PRO A 1 457 ? 32.353 -14.540 -26.076 1.00 90.50 457 PRO A N 1
ATOM 3638 C CA . PRO A 1 457 ? 32.688 -13.863 -27.335 1.00 90.50 457 PRO A CA 1
ATOM 3639 C C . PRO A 1 457 ? 31.514 -13.699 -28.327 1.00 90.50 457 PRO A C 1
ATOM 3641 O O . PRO A 1 457 ? 31.375 -12.611 -28.890 1.00 90.50 457 PRO A O 1
ATOM 3644 N N . PRO A 1 458 ? 30.615 -14.690 -28.517 1.00 89.25 458 PRO A N 1
ATOM 3645 C CA . PRO A 1 458 ? 29.423 -14.525 -29.352 1.00 89.25 458 PRO A CA 1
ATOM 3646 C C . PRO A 1 458 ? 28.496 -13.395 -28.881 1.00 89.25 458 PRO A C 1
ATOM 3648 O O . PRO A 1 458 ? 28.028 -12.597 -29.694 1.00 89.25 458 PRO A O 1
ATOM 3651 N N . LEU A 1 459 ? 28.253 -13.285 -27.569 1.00 90.19 459 LEU A N 1
ATOM 3652 C CA . LEU A 1 459 ? 27.437 -12.207 -27.005 1.00 90.19 459 LEU A CA 1
ATOM 3653 C C . LEU A 1 459 ? 28.125 -10.851 -27.146 1.00 90.19 459 LEU A C 1
ATOM 3655 O O . LEU A 1 459 ? 27.453 -9.864 -27.432 1.00 90.19 459 LEU A O 1
ATOM 3659 N N . GLN A 1 460 ? 29.452 -10.782 -27.001 1.00 91.62 460 GLN A N 1
ATOM 3660 C CA . GLN A 1 460 ? 30.195 -9.538 -27.231 1.00 91.62 460 GLN A CA 1
ATOM 3661 C C . GLN A 1 460 ? 29.997 -9.011 -28.657 1.00 91.62 460 GLN A C 1
ATOM 3663 O O . GLN A 1 460 ? 29.769 -7.815 -28.834 1.00 91.62 460 GLN A O 1
ATOM 3668 N N . VAL A 1 461 ? 30.026 -9.892 -29.666 1.00 90.81 461 VAL A N 1
ATOM 3669 C CA . VAL A 1 461 ? 29.759 -9.522 -31.067 1.00 90.81 461 VAL A CA 1
ATOM 3670 C C . VAL A 1 461 ? 28.343 -8.968 -31.219 1.00 90.81 461 VAL A C 1
ATOM 3672 O O . VAL A 1 461 ? 28.158 -7.900 -31.804 1.00 90.81 461 VAL A O 1
ATOM 3675 N N . LEU A 1 462 ? 27.347 -9.649 -30.651 1.00 91.50 462 LEU A N 1
ATOM 3676 C CA . LEU A 1 462 ? 25.950 -9.215 -30.695 1.00 91.50 462 LEU A CA 1
ATOM 3677 C C . LEU A 1 462 ? 25.741 -7.846 -30.027 1.00 91.50 462 LEU A C 1
ATOM 3679 O O . LEU A 1 462 ? 25.119 -6.954 -30.614 1.00 91.50 462 LEU A O 1
ATOM 3683 N N . TRP A 1 463 ? 26.320 -7.633 -28.844 1.00 93.31 463 TRP A N 1
ATOM 3684 C CA . TRP A 1 463 ? 26.283 -6.341 -28.159 1.00 93.31 463 TRP A CA 1
ATOM 3685 C C . TRP A 1 463 ? 27.023 -5.249 -28.939 1.00 93.31 463 TRP A C 1
ATOM 3687 O O . TRP A 1 463 ? 26.522 -4.129 -29.035 1.00 93.31 463 TRP A O 1
ATOM 3697 N N . ALA A 1 464 ? 28.170 -5.553 -29.551 1.00 91.75 464 ALA A N 1
ATOM 3698 C CA . ALA A 1 464 ? 28.911 -4.606 -30.384 1.00 91.75 464 ALA A CA 1
ATOM 3699 C C . ALA A 1 464 ? 28.119 -4.189 -31.635 1.00 91.75 464 ALA A C 1
ATOM 3701 O O . ALA A 1 464 ? 28.101 -3.007 -31.992 1.00 91.75 464 ALA A O 1
ATOM 3702 N N . LEU A 1 465 ? 27.410 -5.123 -32.278 1.00 90.25 465 LEU A N 1
ATOM 3703 C CA . LEU A 1 465 ? 26.516 -4.824 -33.401 1.00 90.25 465 LEU A CA 1
ATOM 3704 C C . LEU A 1 465 ? 25.378 -3.888 -32.977 1.00 90.25 465 LEU A C 1
ATOM 3706 O O . LEU A 1 465 ? 25.085 -2.914 -33.675 1.00 90.25 465 LEU A O 1
ATOM 3710 N N . LEU A 1 466 ? 24.763 -4.140 -31.819 1.00 90.44 466 LEU A N 1
ATOM 3711 C CA . LEU A 1 466 ? 23.698 -3.287 -31.294 1.00 90.44 466 LEU A CA 1
ATOM 3712 C C . LEU A 1 466 ? 24.216 -1.877 -30.965 1.00 90.44 466 LEU A C 1
ATOM 3714 O O . LEU A 1 466 ? 23.675 -0.885 -31.451 1.00 90.44 466 LEU A O 1
ATOM 3718 N N . LEU A 1 467 ? 25.305 -1.790 -30.197 1.00 89.94 467 LEU A N 1
ATOM 3719 C CA . LEU A 1 467 ? 25.903 -0.537 -29.720 1.00 89.94 467 LEU A CA 1
ATOM 3720 C C . LEU A 1 467 ? 26.560 0.306 -30.823 1.00 89.94 467 LEU A C 1
ATOM 3722 O O . LEU A 1 467 ? 26.824 1.490 -30.611 1.00 89.94 467 LEU A O 1
ATOM 3726 N N . SER A 1 468 ? 26.847 -0.286 -31.983 1.00 87.44 468 SER A N 1
ATOM 3727 C CA . SER A 1 468 ? 27.314 0.427 -33.180 1.00 87.44 468 SER A CA 1
ATOM 3728 C C . SER A 1 468 ? 26.169 0.889 -34.088 1.00 87.44 468 SER A C 1
ATOM 3730 O O . SER A 1 468 ? 26.413 1.499 -35.129 1.00 87.44 468 SER A O 1
ATOM 3732 N N . GLY A 1 469 ? 24.913 0.611 -33.714 1.00 82.81 469 GLY A N 1
ATOM 3733 C CA . GLY A 1 469 ? 23.737 0.954 -34.509 1.00 82.81 469 GLY A CA 1
ATOM 3734 C C . GLY A 1 469 ? 23.608 0.134 -35.794 1.00 82.81 469 GLY A C 1
ATOM 3735 O O . GLY A 1 469 ? 22.945 0.582 -36.728 1.00 82.81 469 GLY A O 1
ATOM 3736 N N . ARG A 1 470 ? 24.247 -1.043 -35.851 1.00 86.06 470 ARG A N 1
ATOM 3737 C CA . ARG A 1 470 ? 24.232 -1.969 -36.996 1.00 86.06 470 ARG A CA 1
ATOM 3738 C C . ARG A 1 470 ? 23.150 -3.037 -36.893 1.00 86.06 470 ARG A C 1
ATOM 3740 O O . ARG A 1 470 ? 23.072 -3.897 -37.762 1.00 86.06 470 ARG A O 1
ATOM 3747 N N . VAL A 1 471 ? 22.307 -2.978 -35.866 1.00 86.56 471 VAL A N 1
ATOM 3748 C CA . VAL A 1 471 ? 21.108 -3.811 -35.745 1.00 86.56 471 VAL A CA 1
ATOM 3749 C C . VAL A 1 471 ? 19.900 -3.044 -36.269 1.00 86.56 471 VAL A C 1
ATOM 3751 O O . VAL A 1 471 ? 19.723 -1.862 -35.961 1.00 86.56 471 VAL A O 1
ATOM 3754 N N . LYS A 1 472 ? 19.061 -3.714 -37.062 1.00 81.44 472 LYS A N 1
ATOM 3755 C CA . LYS A 1 472 ? 17.838 -3.124 -37.603 1.00 81.44 472 LYS A CA 1
ATOM 3756 C C . LYS A 1 472 ? 16.898 -2.740 -36.461 1.00 81.44 472 LYS A C 1
ATOM 3758 O O . LYS A 1 472 ? 16.406 -3.604 -35.742 1.00 81.44 472 LYS A O 1
ATOM 3763 N N . SER A 1 473 ? 16.636 -1.444 -36.319 1.00 70.56 473 SER A N 1
ATOM 3764 C CA . SER A 1 473 ? 15.625 -0.923 -35.398 1.00 70.56 473 SER A CA 1
ATOM 3765 C C . SER A 1 473 ? 14.353 -0.587 -36.165 1.00 70.56 473 SER A C 1
ATOM 3767 O O . SER A 1 473 ? 14.418 0.003 -37.242 1.00 70.56 473 SER A O 1
ATOM 3769 N N . LEU A 1 474 ? 13.204 -0.909 -35.573 1.00 61.72 474 LEU A N 1
ATOM 3770 C CA . LEU A 1 474 ? 11.880 -0.543 -36.084 1.00 61.72 474 LEU A CA 1
ATOM 3771 C C . LEU A 1 474 ? 11.661 0.989 -36.091 1.00 61.72 474 LEU A C 1
ATOM 3773 O O . LEU A 1 474 ? 10.838 1.489 -36.839 1.00 61.72 474 LEU A O 1
ATOM 3777 N N . SER A 1 475 ? 12.434 1.762 -35.314 1.00 55.84 475 SER A N 1
ATOM 3778 C CA . SER A 1 475 ? 12.368 3.239 -35.280 1.00 55.84 475 SER A CA 1
ATOM 3779 C C . SER A 1 475 ? 12.889 3.921 -36.546 1.00 55.84 475 SER A C 1
ATOM 3781 O O . SER A 1 475 ? 12.389 4.963 -36.966 1.00 55.84 475 SER A O 1
ATOM 3783 N N . LYS A 1 476 ? 13.955 3.373 -37.140 1.00 58.34 476 LYS A N 1
ATOM 3784 C CA . LYS A 1 476 ? 14.711 4.011 -38.226 1.00 58.34 476 LYS A CA 1
ATOM 3785 C C . LYS A 1 476 ? 14.168 3.569 -39.580 1.00 58.34 476 LYS A C 1
ATOM 3787 O O . LYS A 1 476 ? 14.938 3.190 -40.461 1.00 58.34 476 LYS A O 1
ATOM 3792 N N . HIS A 1 477 ? 12.849 3.611 -39.756 1.00 60.38 477 HIS A N 1
ATOM 3793 C CA . HIS A 1 477 ? 12.252 3.410 -41.071 1.00 60.38 477 HIS A CA 1
ATOM 3794 C C . HIS A 1 477 ? 12.630 4.597 -41.963 1.00 60.38 477 HIS A C 1
ATOM 3796 O O . HIS A 1 477 ? 11.986 5.646 -41.963 1.00 60.38 477 HIS A O 1
ATOM 3802 N N . HIS A 1 478 ? 13.705 4.438 -42.731 1.00 67.38 478 HIS A N 1
ATOM 3803 C CA . HIS A 1 478 ? 14.031 5.347 -43.818 1.00 67.38 478 HIS A CA 1
ATOM 3804 C C . HIS A 1 478 ? 12.991 5.138 -44.919 1.00 67.38 478 HIS A C 1
ATOM 3806 O O . HIS A 1 478 ? 13.162 4.281 -45.783 1.00 67.38 478 HIS A O 1
ATOM 3812 N N . ASN A 1 479 ? 11.875 5.865 -44.858 1.00 78.19 479 ASN A N 1
ATOM 3813 C CA . ASN A 1 479 ? 10.831 5.764 -45.870 1.00 78.19 479 ASN A CA 1
ATOM 3814 C C . ASN A 1 479 ? 11.346 6.348 -47.193 1.00 78.19 479 ASN A C 1
ATOM 3816 O O . ASN A 1 479 ? 11.316 7.563 -47.410 1.00 78.19 479 ASN A O 1
ATOM 3820 N N . LEU A 1 480 ? 11.811 5.464 -48.076 1.00 84.94 480 LEU A N 1
ATOM 3821 C CA . LEU A 1 480 ? 12.369 5.844 -49.367 1.00 84.94 480 LEU A CA 1
ATOM 3822 C C . LEU A 1 480 ? 11.339 6.508 -50.296 1.00 84.94 480 LEU A C 1
ATOM 3824 O O . LEU A 1 480 ? 11.740 7.291 -51.146 1.00 84.94 480 LEU A O 1
ATOM 3828 N N . TYR A 1 481 ? 10.031 6.301 -50.104 1.00 84.75 481 TYR A N 1
ATOM 3829 C CA . TYR A 1 481 ? 9.003 7.033 -50.856 1.00 84.75 481 TYR A CA 1
ATOM 3830 C C . TYR A 1 481 ? 8.941 8.507 -50.439 1.00 84.75 481 TYR A C 1
ATOM 3832 O O . TYR A 1 481 ? 8.945 9.396 -51.286 1.00 84.75 481 TYR A O 1
ATOM 3840 N N . SER A 1 482 ? 8.980 8.785 -49.130 1.00 84.62 482 SER A N 1
ATOM 3841 C CA . SER A 1 482 ? 9.061 10.165 -48.624 1.00 84.62 482 SER A CA 1
ATOM 3842 C C . SER A 1 482 ? 10.364 10.850 -49.051 1.00 84.62 482 SER A C 1
ATOM 3844 O O . SER A 1 482 ? 10.377 12.034 -49.397 1.00 84.62 482 SER A O 1
ATOM 3846 N N . TRP A 1 483 ? 11.463 10.093 -49.066 1.00 89.19 483 TRP A N 1
ATOM 3847 C CA . TRP A 1 483 ? 12.739 10.549 -49.608 1.00 89.19 483 TRP A CA 1
ATOM 3848 C C . TRP A 1 483 ? 12.628 10.898 -51.102 1.00 89.19 483 TRP A C 1
ATOM 3850 O O . TRP A 1 483 ? 13.071 11.970 -51.516 1.00 89.19 483 TRP A O 1
ATOM 3860 N N . ALA A 1 484 ? 11.966 10.045 -51.890 1.00 87.00 484 ALA A N 1
ATOM 3861 C CA . ALA A 1 484 ? 11.736 10.236 -53.320 1.00 87.00 484 ALA A CA 1
ATOM 3862 C C . ALA A 1 484 ? 10.936 11.517 -53.606 1.00 87.00 484 ALA A C 1
ATOM 3864 O O . ALA A 1 484 ? 11.284 12.288 -54.499 1.00 87.00 484 ALA A O 1
ATOM 3865 N N . ASP A 1 485 ? 9.903 11.806 -52.815 1.00 87.38 485 ASP A N 1
ATOM 3866 C CA . ASP A 1 485 ? 9.117 13.035 -52.965 1.00 87.38 485 ASP A CA 1
ATOM 3867 C C . ASP A 1 485 ? 9.930 14.298 -52.644 1.00 87.38 485 ASP A C 1
ATOM 3869 O O . ASP A 1 485 ? 9.810 15.317 -53.332 1.00 87.38 485 ASP A O 1
ATOM 3873 N N . ARG A 1 486 ? 10.834 14.229 -51.659 1.00 88.56 486 ARG A N 1
ATOM 3874 C CA . ARG A 1 486 ? 11.773 15.323 -51.361 1.00 88.56 486 ARG A CA 1
ATOM 3875 C C . ARG A 1 486 ? 12.802 15.513 -52.474 1.00 88.56 486 ARG A C 1
ATOM 3877 O O . ARG A 1 486 ? 13.104 16.660 -52.805 1.00 88.56 486 ARG A O 1
ATOM 3884 N N . LEU A 1 487 ? 13.280 14.430 -53.092 1.00 89.38 487 LEU A N 1
ATOM 3885 C CA . LEU A 1 487 ? 14.138 14.496 -54.277 1.00 89.38 487 LEU A CA 1
ATOM 3886 C C . LEU A 1 487 ? 13.417 15.198 -55.441 1.00 89.38 487 LEU A C 1
ATOM 3888 O O . LEU A 1 487 ? 13.990 16.103 -56.050 1.00 89.38 487 LEU A O 1
ATOM 3892 N N . LYS A 1 488 ? 12.147 14.856 -55.716 1.00 88.62 488 LYS A N 1
ATOM 3893 C CA . LYS A 1 488 ? 11.332 15.536 -56.745 1.00 88.62 488 LYS A CA 1
ATOM 3894 C C . LYS A 1 488 ? 11.228 17.036 -56.472 1.00 88.62 488 LYS A C 1
ATOM 3896 O O . LYS A 1 488 ? 11.474 17.848 -57.365 1.00 88.62 488 LYS A O 1
ATOM 3901 N N . ALA A 1 489 ? 10.905 17.414 -55.236 1.00 88.44 489 ALA A N 1
ATOM 3902 C CA . ALA A 1 489 ? 10.697 18.810 -54.867 1.00 88.44 489 ALA A CA 1
ATOM 3903 C C . ALA A 1 489 ? 11.998 19.632 -54.911 1.00 88.44 489 ALA A C 1
ATOM 3905 O O . ALA A 1 489 ? 12.039 20.695 -55.527 1.00 88.44 489 ALA A O 1
ATOM 3906 N N . GLN A 1 490 ? 13.076 19.132 -54.303 1.00 88.50 490 GLN A N 1
ATOM 3907 C CA . GLN A 1 490 ? 14.258 19.938 -53.964 1.00 88.50 490 GLN A CA 1
ATOM 3908 C C . GLN A 1 490 ? 15.524 19.559 -54.747 1.00 88.50 490 GLN A C 1
ATOM 3910 O O . GLN A 1 490 ? 16.493 20.311 -54.724 1.00 88.50 490 GLN A O 1
ATOM 3915 N N . GLY A 1 491 ? 15.525 18.434 -55.471 1.00 86.62 491 GLY A N 1
ATOM 3916 C CA . GLY A 1 491 ? 16.750 17.849 -56.028 1.00 86.62 491 GLY A CA 1
ATOM 3917 C C . GLY A 1 491 ? 17.618 17.186 -54.954 1.00 86.62 491 GLY A C 1
ATOM 3918 O O . GLY A 1 491 ? 17.257 17.152 -53.775 1.00 86.62 491 GLY A O 1
ATOM 3919 N N . LEU A 1 492 ? 18.756 16.607 -55.353 1.00 89.38 492 LEU A N 1
ATOM 3920 C CA . LEU A 1 492 ? 19.636 15.909 -54.415 1.00 89.38 492 LEU A CA 1
ATOM 3921 C C . LEU A 1 492 ? 20.356 16.914 -53.508 1.00 89.38 492 LEU A C 1
ATOM 3923 O O . LEU A 1 492 ? 21.216 17.674 -53.947 1.00 89.38 492 LEU A O 1
ATOM 3927 N N . THR A 1 493 ? 20.039 16.875 -52.218 1.00 89.94 493 THR A N 1
ATOM 3928 C CA . THR A 1 493 ? 20.735 17.653 -51.188 1.00 89.94 493 THR A CA 1
ATOM 3929 C C . THR A 1 493 ? 21.737 16.774 -50.430 1.00 89.94 493 THR A C 1
ATOM 3931 O O . THR A 1 493 ? 21.559 15.551 -50.369 1.00 89.94 493 THR A O 1
ATOM 3934 N N . PRO A 1 494 ? 22.764 17.355 -49.778 1.00 87.88 494 PRO A N 1
ATOM 3935 C CA . PRO A 1 494 ? 23.676 16.596 -48.919 1.00 87.88 494 PRO A CA 1
ATOM 3936 C C . PRO A 1 494 ? 22.947 15.779 -47.841 1.00 87.88 494 PRO A C 1
ATOM 3938 O O . PRO A 1 494 ? 23.328 14.647 -47.555 1.00 87.88 494 PRO A O 1
ATOM 3941 N N . THR A 1 495 ? 21.858 16.309 -47.278 1.00 86.56 495 THR A N 1
ATOM 3942 C CA . THR A 1 495 ? 21.033 15.604 -46.286 1.00 86.56 495 THR A CA 1
ATOM 3943 C C . THR A 1 495 ? 20.349 14.375 -46.885 1.00 86.56 495 THR A C 1
ATOM 3945 O O . THR A 1 495 ? 20.427 13.299 -46.298 1.00 86.56 495 THR A O 1
ATOM 3948 N N . LEU A 1 496 ? 19.748 14.495 -48.077 1.00 88.06 496 LEU A N 1
ATOM 3949 C CA . LEU A 1 496 ? 19.137 13.357 -48.775 1.00 88.06 496 LEU A CA 1
ATOM 3950 C C . LEU A 1 496 ? 20.176 12.285 -49.128 1.00 88.06 496 LEU A C 1
ATOM 3952 O O . LEU A 1 496 ? 19.886 11.099 -49.008 1.00 88.06 496 LEU A O 1
ATOM 3956 N N . ARG A 1 497 ? 21.402 12.680 -49.485 1.00 88.25 497 ARG A N 1
ATOM 3957 C CA . ARG A 1 497 ? 22.516 11.748 -49.713 1.00 88.25 497 ARG A CA 1
ATOM 3958 C C . ARG A 1 497 ? 22.852 10.930 -48.456 1.00 88.25 497 ARG A C 1
ATOM 3960 O O . ARG A 1 497 ? 22.940 9.706 -48.534 1.00 88.25 497 ARG A O 1
ATOM 3967 N N . PHE A 1 498 ? 22.972 11.569 -47.288 1.00 85.44 498 PHE A N 1
ATOM 3968 C CA . PHE A 1 498 ? 23.210 10.857 -46.021 1.00 85.44 498 PHE A CA 1
ATOM 3969 C C . PHE A 1 498 ? 22.046 9.942 -45.615 1.00 85.44 498 PHE A C 1
ATOM 3971 O O . PHE A 1 498 ? 22.285 8.844 -45.101 1.00 85.44 498 PHE A O 1
ATOM 3978 N N . GLU A 1 499 ? 20.803 10.371 -45.848 1.00 86.38 499 GLU A N 1
ATOM 3979 C CA . GLU A 1 499 ? 19.605 9.562 -45.591 1.00 86.38 499 GLU A CA 1
ATOM 3980 C C . GLU A 1 499 ? 19.567 8.315 -46.486 1.00 86.38 499 GLU A C 1
ATOM 3982 O O . GLU A 1 499 ? 19.368 7.215 -45.973 1.00 86.38 499 GLU A O 1
ATOM 3987 N N . LEU A 1 500 ? 19.834 8.458 -47.791 1.00 86.75 500 LEU A N 1
ATOM 3988 C CA . LEU A 1 500 ? 19.870 7.339 -48.740 1.00 86.75 500 LEU A CA 1
ATOM 3989 C C . LEU A 1 500 ? 20.969 6.335 -48.374 1.00 86.75 500 LEU A C 1
ATOM 3991 O O . LEU A 1 500 ? 20.720 5.132 -48.330 1.00 86.75 500 LEU A O 1
ATOM 3995 N N . ARG A 1 501 ? 22.166 6.824 -48.024 1.00 86.69 501 ARG A N 1
ATOM 3996 C CA . ARG A 1 501 ? 23.267 5.968 -47.562 1.00 86.69 501 ARG A CA 1
ATOM 3997 C C . ARG A 1 501 ? 22.898 5.192 -46.297 1.00 86.69 501 ARG A C 1
ATOM 3999 O O . ARG A 1 501 ? 23.236 4.024 -46.173 1.00 86.69 501 ARG A O 1
ATOM 4006 N N . SER A 1 502 ? 22.202 5.829 -45.359 1.00 84.00 502 SER A N 1
ATOM 4007 C CA . SER A 1 502 ? 21.766 5.180 -44.115 1.00 84.00 502 SER A CA 1
ATOM 4008 C C . SER A 1 502 ? 20.645 4.161 -44.358 1.00 84.00 502 SER A C 1
ATOM 4010 O O . SER A 1 502 ? 20.619 3.119 -43.707 1.00 84.00 502 SER A O 1
ATOM 4012 N N . ALA A 1 503 ? 19.759 4.428 -45.323 1.00 85.94 503 ALA A N 1
ATOM 4013 C CA . ALA A 1 503 ? 18.681 3.530 -45.733 1.00 85.94 503 ALA A CA 1
ATOM 4014 C C . ALA A 1 503 ? 19.200 2.253 -46.413 1.00 85.94 503 ALA A C 1
ATOM 4016 O O . ALA A 1 503 ? 18.672 1.168 -46.179 1.00 85.94 503 ALA A O 1
ATOM 4017 N N . LEU A 1 504 ? 20.233 2.387 -47.247 1.00 87.00 504 LEU A N 1
ATOM 4018 C CA . LEU A 1 504 ? 20.818 1.292 -48.025 1.00 87.00 504 LEU A CA 1
ATOM 4019 C C . LEU A 1 504 ? 22.004 0.610 -47.325 1.00 87.00 504 LEU A C 1
ATOM 4021 O O . LEU A 1 504 ? 22.544 -0.360 -47.846 1.00 87.00 504 LEU A O 1
ATOM 4025 N N . ALA A 1 505 ? 22.415 1.082 -46.147 1.00 87.69 505 ALA A N 1
ATOM 4026 C CA . ALA A 1 505 ? 23.466 0.430 -45.376 1.00 87.69 505 ALA A CA 1
ATOM 4027 C C . ALA A 1 505 ? 23.034 -0.982 -44.931 1.00 87.69 505 ALA A C 1
ATOM 4029 O O . ALA A 1 505 ? 21.907 -1.144 -44.446 1.00 87.69 505 ALA A O 1
ATOM 4030 N N . PRO A 1 506 ? 23.921 -1.993 -45.030 1.00 87.88 506 PRO A N 1
ATOM 4031 C CA . PRO A 1 506 ? 23.643 -3.319 -44.500 1.00 87.88 506 PRO A CA 1
ATOM 4032 C C . PRO A 1 506 ? 23.580 -3.279 -42.968 1.00 87.88 506 PRO A C 1
ATOM 4034 O O . PRO A 1 506 ? 24.454 -2.716 -42.294 1.00 87.88 506 PRO A O 1
ATOM 4037 N N . VAL A 1 507 ? 22.532 -3.893 -42.426 1.00 88.12 507 VAL A N 1
ATOM 4038 C CA . VAL A 1 507 ? 22.258 -4.031 -40.993 1.00 88.12 507 VAL A CA 1
ATOM 4039 C C . VAL A 1 507 ? 21.851 -5.469 -40.670 1.00 88.12 507 VAL A C 1
ATOM 4041 O O . VAL A 1 507 ? 21.244 -6.162 -41.484 1.00 88.12 507 VAL A O 1
ATOM 4044 N N . ALA A 1 508 ? 22.165 -5.922 -39.461 1.00 89.00 508 ALA A N 1
ATOM 4045 C CA . ALA A 1 508 ? 21.738 -7.219 -38.959 1.00 89.00 508 ALA A CA 1
ATOM 4046 C C . ALA A 1 508 ? 20.294 -7.129 -38.449 1.00 89.00 508 ALA A C 1
ATOM 4048 O O . ALA A 1 508 ? 19.994 -6.363 -37.530 1.00 89.00 508 ALA A O 1
ATOM 4049 N N . LYS A 1 509 ? 19.385 -7.921 -39.014 1.00 88.31 509 LYS A N 1
ATOM 4050 C CA . LYS A 1 509 ? 18.070 -8.169 -38.422 1.00 88.31 509 LYS A CA 1
ATOM 4051 C C . LYS A 1 509 ? 18.174 -9.404 -37.547 1.00 88.31 509 LYS A C 1
ATOM 4053 O O . LYS A 1 509 ? 18.609 -10.452 -38.007 1.00 88.31 509 LYS A O 1
ATOM 4058 N N . ILE A 1 510 ? 17.798 -9.249 -36.284 1.00 87.88 510 ILE A N 1
ATOM 4059 C CA . ILE A 1 510 ? 17.975 -10.259 -35.243 1.00 87.88 510 ILE A CA 1
ATOM 4060 C C . ILE A 1 510 ? 16.603 -10.698 -34.744 1.00 87.88 510 ILE A C 1
ATOM 4062 O O . ILE A 1 510 ? 15.714 -9.872 -34.539 1.00 87.88 510 ILE A O 1
ATOM 4066 N N . SER A 1 511 ? 16.437 -11.999 -34.537 1.00 84.19 511 SER A N 1
ATOM 4067 C CA . SER A 1 511 ? 15.207 -12.613 -34.042 1.00 84.19 511 SER A CA 1
ATOM 4068 C C . SER A 1 511 ? 15.509 -13.791 -33.115 1.00 84.19 511 SER A C 1
ATOM 4070 O O . SER A 1 511 ? 16.632 -14.304 -33.080 1.00 84.19 511 SER A O 1
ATOM 4072 N N . ARG A 1 512 ? 14.508 -14.203 -32.326 1.00 82.56 512 ARG A N 1
ATOM 4073 C CA . ARG A 1 512 ? 14.627 -15.394 -31.475 1.00 82.56 512 ARG A CA 1
ATOM 4074 C C . ARG A 1 512 ? 14.869 -16.626 -32.358 1.00 82.56 512 ARG A C 1
ATOM 4076 O O . ARG A 1 512 ? 14.177 -16.763 -33.366 1.00 82.56 512 ARG A O 1
ATOM 4083 N N . PRO A 1 513 ? 15.813 -17.512 -32.000 1.00 79.50 513 PRO A N 1
ATOM 4084 C CA . PRO A 1 513 ? 16.079 -18.707 -32.784 1.00 79.50 513 PRO A CA 1
ATOM 4085 C C . PRO A 1 513 ? 14.873 -19.648 -32.730 1.00 79.50 513 PRO A C 1
ATOM 4087 O O . PRO A 1 513 ? 14.300 -19.888 -31.664 1.00 79.50 513 PRO A O 1
ATOM 4090 N N . TYR A 1 514 ? 14.485 -20.195 -33.879 1.00 71.69 514 TYR A N 1
ATOM 4091 C CA . TYR A 1 514 ? 13.460 -21.230 -33.935 1.00 71.69 514 TYR A CA 1
ATOM 4092 C C . TYR A 1 514 ? 14.025 -22.540 -33.373 1.00 71.69 514 TYR A C 1
ATOM 4094 O O . TYR A 1 514 ? 14.999 -23.074 -33.903 1.00 71.69 514 TYR A O 1
ATOM 4102 N N . ARG A 1 515 ? 13.422 -23.068 -32.302 1.00 65.88 515 ARG A N 1
ATOM 4103 C CA . ARG A 1 515 ? 13.775 -24.377 -31.734 1.00 65.88 515 ARG A CA 1
ATOM 4104 C C . ARG A 1 515 ? 12.628 -25.354 -31.948 1.00 65.88 515 ARG A C 1
ATOM 4106 O O . ARG A 1 515 ? 11.495 -25.073 -31.565 1.00 65.88 515 ARG A O 1
ATOM 4113 N N . TRP A 1 516 ? 12.929 -26.497 -32.561 1.00 54.12 516 TRP A N 1
ATOM 4114 C CA . TRP A 1 516 ? 11.952 -27.564 -32.760 1.00 54.12 516 TRP A CA 1
ATOM 4115 C C . TRP A 1 516 ? 11.536 -28.163 -31.401 1.00 54.12 516 TRP A C 1
ATOM 4117 O O . TRP A 1 516 ? 12.423 -28.465 -30.595 1.00 54.12 516 TRP A O 1
ATOM 4127 N N . PRO A 1 517 ? 10.235 -28.383 -31.127 1.00 42.12 517 PRO A N 1
ATOM 4128 C CA . PRO A 1 517 ? 9.788 -29.058 -29.911 1.00 42.12 517 PRO A CA 1
ATOM 4129 C C . PRO A 1 517 ? 10.222 -30.533 -29.968 1.00 42.12 517 PRO A C 1
ATOM 4131 O O . PRO A 1 517 ? 9.578 -31.354 -30.615 1.00 42.12 517 PRO A O 1
ATOM 4134 N N . GLY A 1 518 ? 11.370 -30.857 -29.367 1.00 45.28 518 GLY A N 1
ATOM 4135 C CA . GLY A 1 518 ? 11.962 -32.203 -29.378 1.00 45.28 518 GLY A CA 1
ATOM 4136 C C . GLY A 1 518 ? 13.486 -32.254 -29.539 1.00 45.28 518 GLY A C 1
ATOM 4137 O O . GLY A 1 518 ? 14.053 -33.335 -29.441 1.00 45.28 518 GLY A O 1
ATOM 4138 N N . ALA A 1 519 ? 14.162 -31.123 -29.775 1.00 45.97 519 ALA A N 1
ATOM 4139 C CA . ALA A 1 519 ? 15.624 -31.070 -29.746 1.00 45.97 519 ALA A CA 1
ATOM 4140 C C . ALA A 1 519 ? 16.128 -30.988 -28.290 1.00 45.97 519 ALA A C 1
ATOM 4142 O O . ALA A 1 519 ? 15.869 -30.001 -27.600 1.00 45.97 519 ALA A O 1
ATOM 4143 N N . GLU A 1 520 ? 16.823 -32.025 -27.816 1.00 38.41 520 GLU A N 1
ATOM 4144 C CA . GLU A 1 520 ? 17.515 -32.006 -26.523 1.00 38.41 520 GLU A CA 1
ATOM 4145 C C . GLU A 1 520 ? 18.799 -31.165 -26.588 1.00 38.41 520 GLU A C 1
ATOM 4147 O O . GLU A 1 520 ? 19.575 -31.266 -27.538 1.00 38.41 520 GLU A O 1
ATOM 4152 N N . GLY A 1 521 ? 19.033 -30.378 -25.531 1.00 49.31 521 GLY A N 1
ATOM 4153 C CA . GLY A 1 521 ? 20.296 -29.689 -25.259 1.00 49.31 521 GLY A CA 1
ATOM 4154 C C . GLY A 1 521 ? 20.305 -28.207 -25.639 1.00 49.31 521 GLY A C 1
ATOM 4155 O O . GLY A 1 521 ? 20.549 -27.841 -26.784 1.00 49.31 521 GLY A O 1
ATOM 4156 N N . THR A 1 522 ? 20.124 -27.320 -24.657 1.00 47.38 522 THR A N 1
ATOM 4157 C CA . THR A 1 522 ? 20.693 -25.967 -24.742 1.00 47.38 522 THR A CA 1
ATOM 4158 C C . THR A 1 522 ? 22.213 -26.092 -24.647 1.00 47.38 522 THR A C 1
ATOM 4160 O O . THR A 1 522 ? 22.679 -26.543 -23.598 1.00 47.38 522 THR A O 1
ATOM 4163 N N . PRO A 1 523 ? 22.997 -25.723 -25.678 1.00 51.50 523 PRO A N 1
ATOM 4164 C CA . PRO A 1 523 ? 24.447 -25.673 -25.534 1.00 51.50 523 PRO A CA 1
ATOM 4165 C C . PRO A 1 523 ? 24.810 -24.705 -24.401 1.00 51.50 523 PRO A C 1
ATOM 4167 O O . PRO A 1 523 ? 24.169 -23.661 -24.246 1.00 51.50 523 PRO A O 1
ATOM 4170 N N . GLU A 1 524 ? 25.817 -25.050 -23.593 1.00 55.25 524 GLU A N 1
ATOM 4171 C CA . GLU A 1 524 ? 26.351 -24.123 -22.593 1.00 55.25 524 GLU A CA 1
ATOM 4172 C C . GLU A 1 524 ? 26.750 -22.810 -23.284 1.00 55.25 524 GLU A C 1
ATOM 4174 O O . GLU A 1 524 ? 27.402 -22.811 -24.330 1.00 55.25 524 GLU A O 1
ATOM 4179 N N . VAL A 1 525 ? 26.370 -21.669 -22.699 1.00 56.84 525 VAL A N 1
ATOM 4180 C CA . VAL A 1 525 ? 26.578 -20.322 -23.280 1.00 56.84 525 VAL A CA 1
ATOM 4181 C C . VAL A 1 525 ? 28.061 -20.031 -23.581 1.00 56.84 525 VAL A C 1
ATOM 4183 O O . VAL A 1 525 ? 28.376 -19.186 -24.420 1.00 56.84 525 VAL A O 1
ATOM 4186 N N . SER A 1 526 ? 28.977 -20.747 -22.922 1.00 52.84 526 SER A N 1
ATOM 4187 C CA . SER A 1 526 ? 30.429 -20.702 -23.124 1.00 52.84 526 SER A CA 1
ATOM 4188 C C . SER A 1 526 ? 30.898 -21.325 -24.449 1.00 52.84 526 SER A C 1
ATOM 4190 O O . SER A 1 526 ? 31.947 -20.927 -24.951 1.00 52.84 526 SER A O 1
ATOM 4192 N N . GLN A 1 527 ? 30.136 -22.263 -25.025 1.00 56.38 527 GLN A N 1
ATOM 4193 C CA . GLN A 1 527 ? 30.453 -22.982 -26.271 1.00 56.38 527 GLN A CA 1
ATOM 4194 C C . GLN A 1 527 ? 29.493 -22.660 -27.428 1.00 56.38 527 GLN A C 1
ATOM 4196 O O . GLN A 1 527 ? 29.719 -23.096 -28.555 1.00 56.38 527 GLN A O 1
ATOM 4201 N N . ALA A 1 528 ? 28.429 -21.900 -27.162 1.00 66.88 528 ALA A N 1
ATOM 4202 C CA . ALA A 1 528 ? 27.444 -21.497 -28.158 1.00 66.88 528 ALA A CA 1
ATOM 4203 C C . ALA A 1 528 ? 28.066 -20.620 -29.260 1.00 66.88 528 ALA A C 1
ATOM 4205 O O . ALA A 1 528 ? 28.877 -19.738 -28.994 1.00 66.88 528 ALA A O 1
ATOM 4206 N N . SER A 1 529 ? 27.654 -20.817 -30.508 1.00 76.25 529 SER A N 1
ATOM 4207 C CA . SER A 1 529 ? 27.902 -19.880 -31.603 1.00 76.25 529 SER A CA 1
ATOM 4208 C C . SER A 1 529 ? 26.884 -18.730 -31.577 1.00 76.25 529 SER A C 1
ATOM 4210 O O . SER A 1 529 ? 25.864 -18.787 -30.889 1.00 76.25 529 SER A O 1
ATOM 4212 N N . VAL A 1 530 ? 27.116 -17.670 -32.361 1.00 77.94 530 VAL A N 1
ATOM 4213 C CA . VAL A 1 530 ? 26.147 -16.559 -32.496 1.00 77.94 530 VAL A CA 1
ATOM 4214 C C . VAL A 1 530 ? 24.769 -17.070 -32.945 1.00 77.94 530 VAL A C 1
ATOM 4216 O O . VAL A 1 530 ? 23.748 -16.593 -32.452 1.00 77.94 530 VAL A O 1
ATOM 4219 N N . SER A 1 531 ? 24.742 -18.073 -33.826 1.00 78.62 531 SER A N 1
ATOM 4220 C CA . SER A 1 531 ? 23.516 -18.661 -34.376 1.00 78.62 531 SER A CA 1
ATOM 4221 C C . SER A 1 531 ? 22.723 -19.490 -33.360 1.00 78.62 531 SER A C 1
ATOM 4223 O O . SER A 1 531 ? 21.510 -19.619 -33.504 1.00 78.62 531 SER A O 1
ATOM 4225 N N . ASP A 1 532 ? 23.373 -20.006 -32.312 1.00 78.56 532 ASP A N 1
ATOM 4226 C CA . ASP A 1 532 ? 22.698 -20.745 -31.231 1.00 78.56 532 ASP A CA 1
ATOM 4227 C C . ASP A 1 532 ? 21.953 -19.805 -30.268 1.00 78.56 532 ASP A C 1
ATOM 4229 O O . ASP A 1 532 ? 21.000 -20.204 -29.589 1.00 78.56 532 ASP A O 1
ATOM 4233 N N . ILE A 1 533 ? 22.394 -18.543 -30.225 1.00 79.38 533 ILE A N 1
ATOM 4234 C CA . ILE A 1 533 ? 21.855 -17.477 -29.379 1.00 79.38 533 ILE A CA 1
ATOM 4235 C C . ILE A 1 533 ? 20.741 -16.714 -30.096 1.00 79.38 533 ILE A C 1
ATOM 4237 O O . ILE A 1 533 ? 19.695 -16.443 -29.505 1.00 79.38 533 ILE A O 1
ATOM 4241 N N . ALA A 1 534 ? 20.958 -16.343 -31.359 1.00 83.88 534 ALA A N 1
ATOM 4242 C CA . ALA A 1 534 ? 20.001 -15.560 -32.123 1.00 83.88 534 ALA A CA 1
ATOM 4243 C C . ALA A 1 534 ? 20.032 -15.906 -33.613 1.00 83.88 534 ALA A C 1
ATOM 4245 O O . ALA A 1 534 ? 21.094 -16.054 -34.218 1.00 83.88 534 ALA A O 1
ATOM 4246 N N . GLN A 1 535 ? 18.851 -15.946 -34.228 1.00 85.25 535 GLN A N 1
ATOM 4247 C CA . GLN A 1 535 ? 18.741 -16.001 -35.678 1.00 85.25 535 GLN A CA 1
ATOM 4248 C C . GLN A 1 535 ? 18.993 -14.604 -36.241 1.00 85.25 535 GLN A C 1
ATOM 4250 O O . GLN A 1 535 ? 18.366 -13.632 -35.807 1.00 85.25 535 GLN A O 1
ATOM 4255 N N . TRP A 1 536 ? 19.888 -14.505 -37.220 1.00 86.75 536 TRP A N 1
ATOM 4256 C CA . TRP A 1 536 ? 20.252 -13.237 -37.834 1.00 86.75 536 TRP A CA 1
ATOM 4257 C C . TRP A 1 536 ? 20.289 -13.335 -39.358 1.00 86.75 536 TRP A C 1
ATOM 4259 O O . TRP A 1 536 ? 20.634 -14.368 -39.926 1.00 86.75 536 TRP A O 1
ATOM 4269 N N . GLU A 1 537 ? 19.932 -12.237 -40.014 1.00 88.81 537 GLU A N 1
ATOM 4270 C CA . GLU A 1 537 ? 20.038 -12.059 -41.461 1.00 88.81 537 GLU A CA 1
ATOM 4271 C C . GLU A 1 537 ? 20.556 -10.648 -41.765 1.00 88.81 537 GLU A C 1
ATOM 4273 O O . GLU A 1 537 ? 20.264 -9.695 -41.034 1.00 88.81 537 GLU A O 1
ATOM 4278 N N . ILE A 1 538 ? 21.346 -10.503 -42.829 1.00 88.38 538 ILE A N 1
ATOM 4279 C CA . ILE A 1 538 ? 21.785 -9.187 -43.305 1.00 88.38 538 ILE A CA 1
ATOM 4280 C C . ILE A 1 538 ? 20.691 -8.634 -44.207 1.00 88.38 538 ILE A C 1
ATOM 4282 O O . ILE A 1 538 ? 20.323 -9.247 -45.205 1.00 88.38 538 ILE A O 1
ATOM 4286 N N . VAL A 1 539 ? 20.180 -7.461 -43.853 1.00 89.00 539 VAL A N 1
ATOM 4287 C CA . VAL A 1 539 ? 19.149 -6.748 -44.608 1.00 89.00 539 VAL A CA 1
ATOM 4288 C C . VAL A 1 539 ? 19.549 -5.290 -44.780 1.00 89.00 539 VAL A C 1
ATOM 4290 O O . VAL A 1 539 ? 20.492 -4.810 -44.154 1.00 89.00 539 VAL A O 1
ATOM 4293 N N . LEU A 1 540 ? 18.819 -4.560 -45.617 1.00 86.81 540 LEU A N 1
ATOM 4294 C CA . LEU A 1 540 ? 18.991 -3.116 -45.740 1.00 86.81 540 LEU A CA 1
ATOM 4295 C C . LEU A 1 540 ? 18.325 -2.386 -44.562 1.00 86.81 540 LEU A C 1
ATOM 4297 O O . LEU A 1 540 ? 17.362 -2.875 -43.956 1.00 86.81 540 LEU A O 1
ATOM 4301 N N . GLY A 1 541 ? 18.830 -1.189 -44.256 1.00 80.31 541 GLY A N 1
ATOM 4302 C CA . GLY A 1 541 ? 18.292 -0.283 -43.233 1.00 80.31 541 GLY A CA 1
ATOM 4303 C C . GLY A 1 541 ? 16.885 0.257 -43.526 1.00 80.31 541 GLY A C 1
ATOM 4304 O O . GLY A 1 541 ? 16.305 0.948 -42.688 1.00 80.31 541 GLY A O 1
ATOM 4305 N N . THR A 1 542 ? 16.325 -0.061 -44.691 1.00 82.56 542 THR A N 1
ATOM 4306 C CA . THR A 1 542 ? 14.960 0.259 -45.108 1.00 82.56 542 THR A CA 1
ATOM 4307 C C . THR A 1 542 ? 14.206 -0.991 -45.557 1.00 82.56 542 THR A C 1
ATOM 4309 O O . THR A 1 542 ? 14.797 -1.983 -45.989 1.00 82.56 542 THR A O 1
ATOM 4312 N N . ASP A 1 543 ? 12.884 -0.941 -45.437 1.00 81.06 543 ASP A N 1
ATOM 4313 C CA . ASP A 1 543 ? 11.982 -1.966 -45.950 1.00 81.06 543 ASP A CA 1
ATOM 4314 C C . ASP A 1 543 ? 11.561 -1.629 -47.382 1.00 81.06 543 ASP A C 1
ATOM 4316 O O . ASP A 1 543 ? 11.498 -0.462 -47.765 1.00 81.06 543 ASP A O 1
ATOM 4320 N N . TYR A 1 544 ? 11.252 -2.655 -48.178 1.00 82.38 544 TYR A N 1
ATOM 4321 C CA . TYR A 1 544 ? 10.765 -2.497 -49.557 1.00 82.38 544 TYR A CA 1
ATOM 4322 C C . TYR A 1 544 ? 11.694 -1.684 -50.478 1.00 82.38 544 TYR A C 1
ATOM 4324 O O . TYR A 1 544 ? 11.221 -1.048 -51.419 1.00 82.38 544 TYR A O 1
ATOM 4332 N N . ALA A 1 545 ? 13.010 -1.730 -50.235 1.00 84.19 545 ALA A N 1
ATOM 4333 C CA . ALA A 1 545 ? 14.004 -0.945 -50.969 1.00 84.19 545 ALA A CA 1
ATOM 4334 C C . ALA A 1 545 ? 13.873 -1.070 -52.494 1.00 84.19 545 ALA A C 1
ATOM 4336 O O . ALA A 1 545 ? 13.941 -0.066 -53.190 1.00 84.19 545 ALA A O 1
ATOM 4337 N N . HIS A 1 546 ? 13.631 -2.283 -52.998 1.00 84.00 546 HIS A N 1
ATOM 4338 C CA . HIS A 1 546 ? 13.490 -2.545 -54.431 1.00 84.00 546 HIS A CA 1
ATOM 4339 C C . HIS A 1 546 ? 12.320 -1.767 -55.054 1.00 84.00 546 HIS A C 1
ATOM 4341 O O . HIS A 1 546 ? 12.533 -0.935 -55.925 1.00 84.00 546 HIS A O 1
ATOM 4347 N N . SER A 1 547 ? 11.109 -1.941 -54.516 1.00 86.31 547 SER A N 1
ATOM 4348 C CA . SER A 1 547 ? 9.908 -1.239 -54.995 1.00 86.31 547 SER A CA 1
ATOM 4349 C C . SER A 1 547 ? 10.019 0.286 -54.848 1.00 86.31 547 SER A C 1
ATOM 4351 O O . SER A 1 547 ? 9.573 1.048 -55.706 1.00 86.31 547 SER A O 1
ATOM 4353 N N . ALA A 1 548 ? 10.663 0.756 -53.775 1.00 83.75 548 ALA A N 1
ATOM 4354 C CA . ALA A 1 548 ? 10.895 2.182 -53.589 1.00 83.75 548 ALA A CA 1
ATOM 4355 C C . ALA A 1 548 ? 11.897 2.755 -54.604 1.00 83.75 548 ALA A C 1
ATOM 4357 O O . ALA A 1 548 ? 11.689 3.863 -55.093 1.00 83.75 548 ALA A O 1
ATOM 4358 N N . LEU A 1 549 ? 12.956 2.015 -54.948 1.00 85.06 549 LEU A N 1
ATOM 4359 C CA . LEU A 1 549 ? 13.921 2.429 -55.966 1.00 85.06 549 LEU A CA 1
ATOM 4360 C C . LEU A 1 549 ? 13.296 2.444 -57.368 1.00 85.06 549 LEU A C 1
ATOM 4362 O O . LEU A 1 549 ? 13.512 3.416 -58.084 1.00 85.06 549 LEU A O 1
ATOM 4366 N N . ASP A 1 550 ? 12.417 1.496 -57.708 1.00 85.62 550 ASP A N 1
ATOM 4367 C CA . ASP A 1 550 ? 11.648 1.528 -58.968 1.00 85.62 550 ASP A CA 1
ATOM 4368 C C . ASP A 1 550 ? 10.790 2.803 -59.097 1.00 85.62 550 ASP A C 1
ATOM 4370 O O . ASP A 1 550 ? 10.544 3.322 -60.190 1.00 85.62 550 ASP A O 1
ATOM 4374 N N . ALA A 1 551 ? 10.292 3.324 -57.970 1.00 82.69 551 ALA A N 1
ATOM 4375 C CA . ALA A 1 551 ? 9.565 4.589 -57.935 1.00 82.69 551 ALA A CA 1
ATOM 4376 C C . ALA A 1 551 ? 10.500 5.808 -58.041 1.00 82.69 551 ALA A C 1
ATOM 4378 O O . ALA A 1 551 ? 10.104 6.829 -58.609 1.00 82.69 551 ALA A O 1
ATOM 4379 N N . VAL A 1 552 ? 11.725 5.707 -57.515 1.00 85.12 552 VAL A N 1
ATOM 4380 C CA . VAL A 1 552 ? 12.762 6.747 -57.610 1.00 85.12 552 VAL A CA 1
ATOM 4381 C C . VAL A 1 552 ? 13.299 6.871 -59.036 1.00 85.12 552 VAL A C 1
ATOM 4383 O O . VAL A 1 552 ? 13.498 7.989 -59.503 1.00 85.12 552 VAL A O 1
ATOM 4386 N N . GLU A 1 553 ? 13.462 5.760 -59.757 1.00 85.50 553 GLU A N 1
ATOM 4387 C CA . GLU A 1 553 ? 13.941 5.750 -61.147 1.00 85.50 553 GLU A CA 1
ATOM 4388 C C . GLU A 1 553 ? 13.066 6.575 -62.098 1.00 85.50 553 GLU A C 1
ATOM 4390 O O . GLU A 1 553 ? 13.557 7.125 -63.080 1.00 85.50 553 GLU A O 1
ATOM 4395 N N . LYS A 1 554 ? 11.776 6.719 -61.780 1.00 86.06 554 LYS A N 1
ATOM 4396 C CA . LYS A 1 554 ? 10.804 7.491 -62.570 1.00 86.06 554 LYS A CA 1
ATOM 4397 C C . LYS A 1 554 ? 10.893 9.006 -62.344 1.00 86.06 554 LYS A C 1
ATOM 4399 O O . LYS A 1 554 ? 10.057 9.743 -62.859 1.00 86.06 554 LYS A O 1
ATOM 4404 N N . ILE A 1 555 ? 11.834 9.479 -61.527 1.00 86.44 555 ILE A N 1
ATOM 4405 C CA . ILE A 1 555 ? 12.015 10.899 -61.216 1.00 86.44 555 ILE A CA 1
ATOM 4406 C C . ILE A 1 555 ? 13.048 11.495 -62.167 1.00 86.44 555 ILE A C 1
ATOM 4408 O O . ILE A 1 555 ? 14.204 11.093 -62.134 1.00 86.44 555 ILE A O 1
ATOM 4412 N N . ASP A 1 556 ? 12.681 12.536 -62.914 1.00 83.06 556 ASP A N 1
ATOM 4413 C CA . ASP A 1 556 ? 13.593 13.198 -63.864 1.00 83.06 556 ASP A CA 1
ATOM 4414 C C . ASP A 1 556 ? 14.921 13.631 -63.209 1.00 83.06 556 ASP A C 1
ATOM 4416 O O . ASP A 1 556 ? 16.004 13.397 -63.738 1.00 83.06 556 ASP A O 1
ATOM 4420 N N . LYS A 1 557 ? 14.848 14.170 -61.983 1.00 83.88 557 LYS A N 1
ATOM 4421 C CA . LYS A 1 557 ? 16.011 14.611 -61.187 1.00 83.88 557 LYS A CA 1
ATOM 4422 C C . LYS A 1 557 ? 16.901 13.470 -60.663 1.00 83.88 557 LYS A C 1
ATOM 4424 O O . LYS A 1 557 ? 17.956 13.748 -60.096 1.00 83.88 557 LYS A O 1
ATOM 4429 N N . TRP A 1 558 ? 16.486 12.205 -60.774 1.00 86.88 558 TRP A N 1
ATOM 4430 C CA . TRP A 1 558 ? 17.287 11.053 -60.339 1.00 86.88 558 TRP A CA 1
ATOM 4431 C C . TRP A 1 558 ? 18.472 10.807 -61.272 1.00 86.88 558 TRP A C 1
ATOM 4433 O O . TRP A 1 558 ? 19.584 10.583 -60.793 1.00 86.88 558 TRP A O 1
ATOM 4443 N N . ALA A 1 559 ? 18.263 10.931 -62.586 1.00 82.56 559 ALA A N 1
ATOM 4444 C CA . ALA A 1 559 ? 19.324 10.777 -63.580 1.00 82.56 559 ALA A CA 1
ATOM 4445 C C . ALA A 1 559 ? 20.474 11.773 -63.341 1.00 82.56 559 ALA A C 1
ATOM 4447 O O . ALA A 1 559 ? 21.643 11.389 -63.366 1.00 82.56 559 ALA A O 1
ATOM 4448 N N . ASP A 1 560 ? 20.135 13.018 -62.994 1.00 83.94 560 ASP A N 1
ATOM 4449 C CA . ASP A 1 560 ? 21.102 14.072 -62.664 1.00 83.94 560 ASP A CA 1
ATOM 4450 C C . ASP A 1 560 ? 21.843 13.812 -61.337 1.00 83.94 560 ASP A C 1
ATOM 4452 O O . ASP A 1 560 ? 22.972 14.265 -61.138 1.00 83.94 560 ASP A O 1
ATOM 4456 N N . ALA A 1 561 ? 21.223 13.073 -60.412 1.00 83.94 561 ALA A N 1
ATOM 4457 C CA . ALA A 1 561 ? 21.767 12.771 -59.090 1.00 83.94 561 ALA A CA 1
ATOM 4458 C C . ALA A 1 561 ? 22.757 11.588 -59.096 1.00 83.94 561 ALA A C 1
ATOM 4460 O O . ALA A 1 561 ? 23.693 11.569 -58.289 1.00 83.94 561 ALA A O 1
ATOM 4461 N N . LEU A 1 562 ? 22.589 10.618 -60.002 1.00 83.81 562 LEU A N 1
ATOM 4462 C CA . LEU A 1 562 ? 23.368 9.370 -60.046 1.00 83.81 562 LEU A CA 1
ATOM 4463 C C . LEU A 1 562 ? 24.900 9.564 -60.039 1.00 83.81 562 LEU A C 1
ATOM 4465 O O . LEU A 1 562 ? 25.559 8.927 -59.211 1.00 83.81 562 LEU A O 1
ATOM 4469 N N . PRO A 1 563 ? 25.502 10.456 -60.859 1.00 85.56 563 PRO A N 1
ATOM 4470 C CA . PRO A 1 563 ? 26.958 10.635 -60.870 1.00 85.56 563 PRO A CA 1
ATOM 4471 C C . PRO A 1 563 ? 27.511 11.089 -59.515 1.00 85.56 563 PRO A C 1
ATOM 4473 O O . PRO A 1 563 ? 28.608 10.703 -59.114 1.00 85.56 563 PRO A O 1
ATOM 4476 N N . THR A 1 564 ? 26.735 11.888 -58.779 1.00 84.00 564 THR A N 1
ATOM 4477 C CA . THR A 1 564 ? 27.139 12.419 -57.469 1.00 84.00 564 THR A CA 1
ATOM 4478 C C . THR A 1 564 ? 26.992 11.410 -56.327 1.00 84.00 564 THR A C 1
ATOM 4480 O O . THR A 1 564 ? 27.662 11.563 -55.302 1.00 84.00 564 THR A O 1
ATOM 4483 N N . LEU A 1 565 ? 26.166 10.373 -56.518 1.00 84.88 565 LEU A N 1
ATOM 4484 C CA . LEU A 1 565 ? 25.934 9.273 -55.574 1.00 84.88 565 LEU A CA 1
ATOM 4485 C C . LEU A 1 565 ? 26.878 8.082 -55.782 1.00 84.88 565 LEU A C 1
ATOM 4487 O O . LEU A 1 565 ? 26.959 7.218 -54.909 1.00 84.88 565 LEU A O 1
ATOM 4491 N N . LEU A 1 566 ? 27.622 8.037 -56.894 1.00 83.19 566 LEU A N 1
ATOM 4492 C CA . LEU A 1 566 ? 28.567 6.958 -57.193 1.00 83.19 566 LEU A CA 1
ATOM 4493 C C . LEU A 1 566 ? 29.551 6.674 -56.036 1.00 83.19 566 LEU A C 1
ATOM 4495 O O . LEU A 1 566 ? 29.718 5.505 -55.694 1.00 83.19 566 LEU A O 1
ATOM 4499 N N . PRO A 1 567 ? 30.148 7.679 -55.357 1.00 84.62 567 PRO A N 1
ATOM 4500 C CA . PRO A 1 567 ? 31.017 7.414 -54.211 1.00 84.62 567 PRO A CA 1
ATOM 4501 C C . PRO A 1 567 ? 30.294 6.763 -53.022 1.00 84.62 567 PRO A C 1
ATOM 4503 O O . PRO A 1 567 ? 30.906 5.980 -52.301 1.00 84.62 567 PRO A O 1
ATOM 4506 N N . ASP A 1 568 ? 29.011 7.070 -52.796 1.00 83.56 568 ASP A N 1
ATOM 4507 C CA . ASP A 1 568 ? 28.233 6.453 -51.713 1.00 83.56 568 ASP A CA 1
ATOM 4508 C C . ASP A 1 568 ? 27.854 5.019 -52.054 1.00 83.56 568 ASP A C 1
ATOM 4510 O O . ASP A 1 568 ? 27.925 4.163 -51.180 1.00 83.56 568 ASP A O 1
ATOM 4514 N N . ALA A 1 569 ? 27.489 4.753 -53.312 1.00 81.06 569 ALA A N 1
ATOM 4515 C CA . ALA A 1 569 ? 27.212 3.405 -53.792 1.00 81.06 569 ALA A CA 1
ATOM 4516 C C . ALA A 1 569 ? 28.451 2.509 -53.647 1.00 81.06 569 ALA A C 1
ATOM 4518 O O . ALA A 1 569 ? 28.352 1.415 -53.103 1.00 81.06 569 ALA A O 1
ATOM 4519 N N . THR A 1 570 ? 29.632 3.008 -54.027 1.00 82.94 570 THR A N 1
ATOM 4520 C CA . THR A 1 570 ? 30.902 2.290 -53.837 1.00 82.94 570 THR A CA 1
ATOM 4521 C C . THR A 1 570 ? 31.229 2.051 -52.364 1.00 82.94 570 THR A C 1
ATOM 4523 O O . THR A 1 570 ? 31.814 1.031 -52.038 1.00 82.94 570 THR A O 1
ATOM 4526 N N . ALA A 1 571 ? 30.858 2.965 -51.463 1.00 80.69 571 ALA A N 1
ATOM 4527 C CA . ALA A 1 571 ? 31.084 2.801 -50.025 1.00 80.69 571 ALA A CA 1
ATOM 4528 C C . ALA A 1 571 ? 30.090 1.840 -49.337 1.00 80.69 571 ALA A C 1
ATOM 4530 O O . ALA A 1 571 ? 30.272 1.524 -48.160 1.00 80.69 571 ALA A O 1
ATOM 4531 N N . LEU A 1 572 ? 29.013 1.447 -50.027 1.00 80.69 572 LEU A N 1
ATOM 4532 C CA . LEU A 1 572 ? 27.991 0.511 -49.543 1.00 80.69 572 LEU A CA 1
ATOM 4533 C C . LEU A 1 572 ? 28.222 -0.936 -50.010 1.00 80.69 572 LEU A C 1
ATOM 4535 O O . LEU A 1 572 ? 27.653 -1.845 -49.402 1.00 80.69 572 LEU A O 1
ATOM 4539 N N . LEU A 1 573 ? 29.012 -1.120 -51.073 1.00 71.38 573 LEU A N 1
ATOM 4540 C CA . LEU A 1 573 ? 29.510 -2.403 -51.584 1.00 71.38 573 LEU A CA 1
ATOM 4541 C C . LEU A 1 573 ? 30.735 -2.855 -50.782 1.00 71.38 573 LEU A C 1
ATOM 4543 O O . LEU A 1 573 ? 30.862 -4.084 -50.580 1.00 71.38 573 LEU A O 1
#

Foldseek 3Di:
DALAFLFFDDAPVQVVLLQVLQEAEEEAPLLQVLQVADHLLVLLVQLCVLLVHDQDPVLVVCSVVVVSQASLVVCLVPPPVHPLSSLVSSLVRQDTHPPDPCNLLSLVLVQLSQQYPVGFGRYEYQDQHCSNVVVCVVVVRPADEAEPPRDDQPDPDDGHYYNLQGHQDPDDDSVRSVRGRRHPVSCCCPCPPVNSSVNNLVNSQARHAYEYDRDDLPDPVLQVSLVVQVVVVVVPDPTHAYEYEDEDEPPCPVVVCVSCVVSRYHYRYGYDDDSPPSHSVSSSSVSVLSVCDLVSLLVLLVVPLQPQPPDDDPRRPSVVSVQLSLLAQVLVSLLSQLPDPVHRDPNNVVQQFFQPDAQSCCVSNLADHDPDGDPPGTGGNQWACDNDPPDHTRHQAAQADDDHDDDGSSNLSVLLSLLVCLQPLVSLQVRVVRFLHGDPSSLVSNVVCCVVPNHAPLSNVSNVLSNVVQEQGNHQALPLLVLLVCCLVPNDDPVSLVSVLQQFAKGKYKHAQDDDPPDDDLDDSNPDHNNSSIDIDIDGSHPPVVVSVVVSVPRPSSVVCVVVSVVSVVVRD

Secondary structure (DSSP, 8-state):
-BSSTT--B--HHHHHHHHTT-EEEEE-GGGGGGGT---HHHHHHHHHHHHT-PPPHHHHHHHHTT-HHHHHHHHHHHSTTHHHHHHHHHHHH------STTTTHHHHHHHHTTB-TTS-BEEEE----SHHHHHHHHTT----EEETTS----STT--EEEETT----SS--HHHHTTS--SHHHHIIIIIIS-HHHHHHHHHHHHSEEEEES--TT-HHHHHHHHHHHHHHHTT--PPPEEE--EE-TT-HHHHHHHHHTTTEEE--EE--TTTHHHHHHHHHHHHHHHHHHHHHHHHHHHHTTS--S---TT--HHHHHHHHHT-TT-HHHHHHHH-SSPPPGGGHHHHHS--B-GGGTGGGTPPPPSS--SS--B-SSSEE-SSTTPPEE-SEESS-S--PPPPHHHHHHHHHHHHTTT-HHHHHHHHTTTSEE-HHHHHHHHHHHHHS---HHHHHHHHHHHTT-B--TT----HHHHHHHHHHH---HHHHHHHHHHHSEEEEEEPPP--TT---PPPTTT--HHHH-EEEEEESSSSHHHHHHHHHT-HHHHHHHHHHHHHHHHH-

Radius of gyration: 33.46 Å; chains: 1; bounding box: 74×53×106 Å

pLDDT: mean 86.0, std 10.0, range [38.41, 96.81]